Protein AF-0000000084757765 (afdb_homodimer)

Nearest PDB structures (foldseek):
  4s12-assembly1_A  TM=9.598E-01  e=5.280E-23  Yersinia enterocolitica subsp. palearctica Y11
  4s12-assembly2_B  TM=9.228E-01  e=5.884E-22  Yersinia enterocolitica subsp. palearctica Y11
  4m0d-assembly1_A  TM=9.477E-01  e=8.861E-21  Haemophilus influenzae Rd KW20
  1nri-assembly1_A-2  TM=9.549E-01  e=2.257E-16  Haemophilus influenzae
  2i2w-assembly1_A  TM=7.858E-01  e=1.139E-07  Escherichia coli

Organism: Klebsiella aerogenes (strain ATCC 13048 / DSM 30053 / CCUG 1429 / JCM 1235 / KCTC 2190 / NBRC 13534 / NCIMB 10102 / NCTC 10006 / CDC 819-56) (NCBI:txid1028307)

Sequence (612 aa):
MSSKPTASMLERRHPQTRHIDTLATLDMLTLLQQDNKQIAVAIDACLPQITRLVDNAAATLSRGGRLVIVGAGASGQAALQTVNDYSPEANHSLVAMIAGGEGSALQAAERAANDYDAGLRDMQLLSLSANDMLLALTVSGKTPWVWGAMRHAWSLGTPIAILTQQPDSEAAQLADIMIAPQTGPEAVAGYGNPKAQLAQRQILTLLTTGLAVRSGKVFGNLRVDLQATSPRWEERQIAMVMAAAECTRAQAKAALASCNQHCRTAILMLMTGLDAWQARDLLSENNNHLRVALAEAQEKTLSNVNMSSKPTASMLERRHPQTRHIDTLATLDMLTLLQQDNKQIAVAIDACLPQITRLVDNAAATLSRGGRLVIVGAGASGQAALQTVNDYSPEANHSLVAMIAGGEGSALQAAERAANDYDAGLRDMQLLSLSANDMLLALTVSGKTPWVWGAMRHAWSLGTPIAILTQQPDSEAAQLADIMIAPQTGPEAVAGYGNPKAQLAQRQILTLLTTGLAVRSGKVFGNLRVDLQATSPRWEERQIAMVMAAAECTRAQAKAALASCNQHCRTAILMLMTGLDAWQARDLLSENNNHLRVALAEAQEKTLSNVN

Radius of gyration: 26.0 Å; Cα contacts (8 Å, |Δi|>4): 1142; chains: 2; bounding box: 71×96×61 Å

Foldseek 3Di:
DPPPPPQPLQRDADPVQPCLVVDDPVVSVVVQVVLLVLLVVLVVVQVVLLVVVLVVQLVLQVVVAAEEEEEFDLSLLLLVVLVCVLPVVPPGRYHGAYQPGPVCNVPTDLVSQQDLVQLQVVCVVVVDAQSYAYEYEDAALDRNSSVSVLVNCLVRNHAYEYEYCCCPHPNNVSHPGYGHRPSGYRSDHDDPRVSSSVSVSVSSVVSSLSNCVSQQQADPNARQAQDPPDPVSLVSLLVRLCVLLVDDSVLSVVLCVQQVNRRLLSNLCSNQVDGNVVSVVLCVVVSNNSVVSNVVSVVVVVVVVD/DPPPPPQPLQRDADPVQPCLVVDDPVVSVVVQVVLLVLLVVLVVVQVVLLVVVLVVQLVLVVVVAAEEEEEFDLSLLLLVVLVCVLPVVPPGRYHGAYQPGPVCNVPTDLVSQQDLVVLQVVCVVVVDAQSYAYEYEDAALDRNSSVSVLVNCLVRNHAYEYEYCCCPHPNNVSHPGYGHRPSGYRSDHDDPRVSSSVSVSVSSVVSSLSNCVSQQQADPNARQAQDPPDPVSLVSLLVRLCVLLVDDSVLSVVLCVQQVNRRLLSNLCSNQVDGNVVSVVLCVVVSNRSVVSNVVSVVVVVVVVD

pLDDT: mean 90.9, std 13.03, range [21.39, 98.88]

Structure (mmCIF, N/CA/C/O backbone):
data_AF-0000000084757765-model_v1
#
loop_
_entity.id
_entity.type
_entity.pdbx_description
1 polymer 'SIS domain-containing protein'
#
loop_
_atom_site.group_PDB
_atom_site.id
_atom_site.type_symbol
_atom_site.label_atom_id
_atom_site.label_alt_id
_atom_site.label_comp_id
_atom_site.label_asym_id
_atom_site.label_entity_id
_atom_site.label_seq_id
_atom_site.pdbx_PDB_ins_code
_atom_site.Cartn_x
_atom_site.Cartn_y
_atom_site.Cartn_z
_atom_site.occupancy
_atom_site.B_iso_or_equiv
_atom_site.auth_seq_id
_atom_site.auth_comp_id
_atom_site.auth_asym_id
_atom_site.auth_atom_id
_atom_site.pdbx_PDB_model_num
ATOM 1 N N . MET A 1 1 ? -34.531 9.836 22.625 1 21.58 1 MET A N 1
ATOM 2 C CA . MET A 1 1 ? -33.375 8.953 22.734 1 21.58 1 MET A CA 1
ATOM 3 C C . MET A 1 1 ? -32.25 9.43 21.844 1 21.58 1 MET A C 1
ATOM 5 O O . MET A 1 1 ? -32.344 9.375 20.609 1 21.58 1 MET A O 1
ATOM 9 N N . SER A 1 2 ? -31.625 10.57 22.156 1 25.16 2 SER A N 1
ATOM 10 C CA . SER A 1 2 ? -30.625 11.43 21.516 1 25.16 2 SER A CA 1
ATOM 11 C C . SER A 1 2 ? -29.391 10.641 21.125 1 25.16 2 SER A C 1
ATOM 13 O O . SER A 1 2 ? -28.703 10.086 21.984 1 25.16 2 SER A O 1
ATOM 15 N N . SER A 1 3 ? -29.516 9.82 20.062 1 28.48 3 SER A N 1
ATOM 16 C CA . SER A 1 3 ? -28.453 8.945 19.562 1 28.48 3 SER A CA 1
ATOM 17 C C . SER A 1 3 ? -27.125 9.68 19.469 1 28.48 3 SER A C 1
ATOM 19 O O . SER A 1 3 ? -27 10.672 18.75 1 28.48 3 SER A O 1
ATOM 21 N N . LYS A 1 4 ? -26.578 9.805 20.484 1 33 4 LYS A N 1
ATOM 22 C CA . LYS A 1 4 ? -25.234 10.398 20.531 1 33 4 LYS A CA 1
ATOM 23 C C . LYS A 1 4 ? -24.391 9.953 19.344 1 33 4 LYS A C 1
ATOM 25 O O . LYS A 1 4 ? -24.188 8.75 19.141 1 33 4 LYS A O 1
ATOM 30 N N . PRO A 1 5 ? -24.234 10.625 18.234 1 36.28 5 PRO A N 1
ATOM 31 C CA . PRO A 1 5 ? -23.328 10.141 17.203 1 36.28 5 PRO A CA 1
ATOM 32 C C . PRO A 1 5 ? -22.062 9.508 17.766 1 36.28 5 PRO A C 1
ATOM 34 O O . PRO A 1 5 ? -21.312 10.164 18.5 1 36.28 5 PRO A O 1
ATOM 37 N N . THR A 1 6 ? -22.016 8.383 18.297 1 37.59 6 THR A N 1
ATOM 38 C CA . THR A 1 6 ? -20.828 7.652 18.719 1 37.59 6 THR A CA 1
ATOM 39 C C . THR A 1 6 ? -19.719 7.777 17.688 1 37.59 6 THR A C 1
ATOM 41 O O . THR A 1 6 ? -19.906 7.457 16.516 1 37.59 6 THR A O 1
ATOM 44 N N . ALA A 1 7 ? -18.875 8.742 17.859 1 44.06 7 ALA A N 1
ATOM 45 C CA . ALA A 1 7 ? -17.703 8.953 17.016 1 44.06 7 ALA A CA 1
ATOM 46 C C . ALA A 1 7 ? -17.062 7.629 16.609 1 44.06 7 ALA A C 1
ATOM 48 O O . ALA A 1 7 ? -16.906 6.727 17.438 1 44.06 7 ALA A O 1
ATOM 49 N N . SER A 1 8 ? -17.156 7.207 15.406 1 53.03 8 SER A N 1
ATOM 50 C CA . SER A 1 8 ? -16.453 6.023 14.906 1 53.03 8 SER A CA 1
ATOM 51 C C . SER A 1 8 ? -15.078 5.883 15.531 1 53.03 8 SER A C 1
ATOM 53 O O . SER A 1 8 ? -14.5 6.867 16 1 53.03 8 SER A O 1
ATOM 55 N N . MET A 1 9 ? -14.773 4.641 16.219 1 46.19 9 MET A N 1
ATOM 56 C CA . MET A 1 9 ? -13.469 4.301 16.781 1 46.19 9 MET A CA 1
ATOM 57 C C . MET A 1 9 ? -12.359 5.086 16.094 1 46.19 9 MET A C 1
ATOM 59 O O . MET A 1 9 ? -11.406 5.535 16.734 1 46.19 9 MET A O 1
ATOM 63 N N . LEU A 1 10 ? -12.57 5.281 14.758 1 49.94 10 LEU A N 1
ATOM 64 C CA . LEU A 1 10 ? -11.555 5.996 13.984 1 49.94 10 LEU A CA 1
ATOM 65 C C . LEU A 1 10 ? -11.555 7.48 14.336 1 49.94 10 LEU A C 1
ATOM 67 O O . LEU A 1 10 ? -10.57 8.18 14.094 1 49.94 10 LEU A O 1
ATOM 71 N N . GLU A 1 11 ? -12.602 7.789 15.062 1 60.03 11 GLU A N 1
ATOM 72 C CA . GLU A 1 11 ? -12.703 9.219 15.359 1 60.03 11 GLU A CA 1
ATOM 73 C C . GLU A 1 11 ? -12.227 9.516 16.781 1 60.03 11 GLU A C 1
ATOM 75 O O . GLU A 1 11 ? -12.07 10.688 17.156 1 60.03 11 GLU A O 1
ATOM 80 N N . ARG A 1 12 ? -11.781 8.359 17.359 1 72.69 12 ARG A N 1
ATOM 81 C CA . ARG A 1 12 ? -11.25 8.602 18.703 1 72.69 12 ARG A CA 1
ATOM 82 C C . ARG A 1 12 ? -9.773 9 18.641 1 72.69 12 ARG A C 1
ATOM 84 O O . ARG A 1 12 ? -9.023 8.492 17.812 1 72.69 12 ARG A O 1
ATOM 91 N N . ARG A 1 13 ? -9.5 9.891 19.516 1 87.38 13 ARG A N 1
ATOM 92 C CA . ARG A 1 13 ? -8.125 10.352 19.625 1 87.38 13 ARG A CA 1
ATOM 93 C C . ARG A 1 13 ? -7.23 9.273 20.234 1 87.38 13 ARG A C 1
ATOM 95 O O . ARG A 1 13 ? -7.598 8.656 21.234 1 87.38 13 ARG A O 1
ATOM 102 N N . HIS A 1 14 ? -6.109 9.008 19.609 1 93.75 14 HIS A N 1
ATOM 103 C CA . HIS A 1 14 ? -5.164 8.016 20.109 1 93.75 14 HIS A CA 1
ATOM 104 C C . HIS A 1 14 ? -4.547 8.469 21.438 1 93.75 14 HIS A C 1
ATOM 106 O O . HIS A 1 14 ? -3.846 9.484 21.484 1 93.75 14 HIS A O 1
ATOM 112 N N . PRO A 1 15 ? -4.758 7.723 22.5 1 93.5 15 PRO A N 1
ATOM 113 C CA . PRO A 1 15 ? -4.34 8.211 23.828 1 93.5 15 PRO A CA 1
ATOM 114 C C . PRO A 1 15 ? -2.822 8.266 23.969 1 93.5 15 PRO A C 1
ATOM 116 O O . PRO A 1 15 ? -2.303 9.109 24.719 1 93.5 15 PRO A O 1
ATOM 119 N N . GLN A 1 16 ? -2.098 7.457 23.297 1 94.69 16 GLN A N 1
ATOM 120 C CA . GLN A 1 16 ? -0.661 7.336 23.516 1 94.69 16 GLN A CA 1
ATOM 121 C C . GLN A 1 16 ? 0.114 8.328 22.656 1 94.69 16 GLN A C 1
ATOM 123 O O . GLN A 1 16 ? 1.312 8.531 22.875 1 94.69 16 GLN A O 1
ATOM 128 N N . THR A 1 17 ? -0.576 9.016 21.703 1 96.62 17 THR A N 1
ATOM 129 C CA . THR A 1 17 ? 0.17 9.859 20.781 1 96.62 17 THR A CA 1
ATOM 130 C C . THR A 1 17 ? -0.296 11.312 20.891 1 96.62 17 THR A C 1
ATOM 132 O O . THR A 1 17 ? -0.023 12.125 20 1 96.62 17 THR A O 1
ATOM 135 N N . ARG A 1 18 ? -0.939 11.711 21.938 1 95.56 18 ARG A N 1
ATOM 136 C CA . ARG A 1 18 ? -1.542 13.031 22.094 1 95.56 18 ARG A CA 1
ATOM 137 C C . ARG A 1 18 ? -0.478 14.125 22.078 1 95.56 18 ARG A C 1
ATOM 139 O O . ARG A 1 18 ? -0.788 15.297 21.859 1 95.56 18 ARG A O 1
ATOM 146 N N . HIS A 1 19 ? 0.784 13.742 22.344 1 96.5 19 HIS A N 1
ATOM 147 C CA . HIS A 1 19 ? 1.854 14.727 22.438 1 96.5 19 HIS A CA 1
ATOM 148 C C . HIS A 1 19 ? 2.844 14.57 21.281 1 96.5 19 HIS A C 1
ATOM 150 O O . HIS A 1 19 ? 3.984 15.031 21.375 1 96.5 19 HIS A O 1
ATOM 156 N N . ILE A 1 20 ? 2.424 13.945 20.234 1 97.31 20 ILE A N 1
ATOM 157 C CA . ILE A 1 20 ? 3.336 13.516 19.188 1 97.31 20 ILE A CA 1
ATOM 158 C C . ILE A 1 20 ? 3.947 14.734 18.5 1 97.31 20 ILE A C 1
ATOM 160 O O . ILE A 1 20 ? 5.09 14.688 18.031 1 97.31 20 ILE A O 1
ATOM 164 N N . ASP A 1 21 ? 3.271 15.875 18.422 1 97 21 ASP A N 1
ATOM 165 C CA . ASP A 1 21 ? 3.746 17.062 17.734 1 97 21 ASP A CA 1
ATOM 166 C C . ASP A 1 21 ? 4.852 17.75 18.531 1 97 21 ASP A C 1
ATOM 168 O O . ASP A 1 21 ? 5.535 18.641 18 1 97 21 ASP A O 1
ATOM 172 N N . THR A 1 22 ? 5.109 17.328 19.781 1 97.25 22 THR A N 1
ATOM 173 C CA . THR A 1 22 ? 6.121 17.953 20.609 1 97.25 22 THR A CA 1
ATOM 174 C C . THR A 1 22 ? 7.41 17.141 20.609 1 97.25 22 THR A C 1
ATOM 176 O O . THR A 1 22 ? 8.43 17.594 21.141 1 97.25 22 THR A O 1
ATOM 179 N N . LEU A 1 23 ? 7.402 16.016 20.062 1 98 23 LEU A N 1
ATOM 180 C CA . LEU A 1 23 ? 8.523 15.086 20.125 1 98 23 LEU A CA 1
ATOM 181 C C . LEU A 1 23 ? 9.57 15.414 19.062 1 98 23 LEU A C 1
ATOM 183 O O . LEU A 1 23 ? 9.234 15.945 18 1 98 23 LEU A O 1
ATOM 187 N N . ALA A 1 24 ? 10.805 15.023 19.422 1 98.25 24 ALA A N 1
ATOM 188 C CA . ALA A 1 24 ? 11.828 15.016 18.375 1 98.25 24 ALA A CA 1
ATOM 189 C C . ALA A 1 24 ? 11.477 14.031 17.266 1 98.25 24 ALA A C 1
ATOM 191 O O . ALA A 1 24 ? 10.727 13.078 17.484 1 98.25 24 ALA A O 1
ATOM 192 N N . THR A 1 25 ? 12.031 14.258 16.109 1 98.56 25 THR A N 1
ATOM 193 C CA . THR A 1 25 ? 11.641 13.484 14.938 1 98.56 25 THR A CA 1
ATOM 194 C C . THR A 1 25 ? 11.836 11.992 15.18 1 98.56 25 THR A C 1
ATOM 196 O O . THR A 1 25 ? 10.938 11.188 14.898 1 98.56 25 THR A O 1
ATOM 199 N N . LEU A 1 26 ? 12.961 11.602 15.703 1 98.75 26 LEU A N 1
ATOM 200 C CA . LEU A 1 26 ? 13.234 10.195 15.93 1 98.75 26 LEU A CA 1
ATOM 201 C C . LEU A 1 26 ? 12.234 9.594 16.906 1 98.75 26 LEU A C 1
ATOM 203 O O . LEU A 1 26 ? 11.719 8.492 16.688 1 98.75 26 LEU A O 1
ATOM 207 N N . ASP A 1 27 ? 11.938 10.305 18 1 98.69 27 ASP A N 1
ATOM 208 C CA . ASP A 1 27 ? 10.984 9.82 18.984 1 98.69 27 ASP A CA 1
ATOM 209 C C . ASP A 1 27 ? 9.578 9.719 18.391 1 98.69 27 ASP A C 1
ATOM 211 O O . ASP A 1 27 ? 8.844 8.773 18.672 1 98.69 27 ASP A O 1
ATOM 215 N N . MET A 1 28 ? 9.227 10.727 17.641 1 98.5 28 MET A N 1
ATOM 216 C CA . MET A 1 28 ? 7.938 10.734 16.953 1 98.5 28 MET A CA 1
ATOM 217 C C . MET A 1 28 ? 7.801 9.523 16.047 1 98.5 28 MET A C 1
ATOM 219 O O . MET A 1 28 ? 6.797 8.805 16.109 1 98.5 28 MET A O 1
ATOM 223 N N . LEU A 1 29 ? 8.812 9.25 15.242 1 98.75 29 LEU A N 1
ATOM 224 C CA . LEU A 1 29 ? 8.781 8.133 14.305 1 98.75 29 LEU A CA 1
ATOM 225 C C . LEU A 1 29 ? 8.789 6.801 15.047 1 98.75 29 LEU A C 1
ATOM 227 O O . LEU A 1 29 ? 8.156 5.84 14.609 1 98.75 29 LEU A O 1
ATOM 231 N N . THR A 1 30 ? 9.516 6.766 16.125 1 98.62 30 THR A N 1
ATOM 232 C CA . THR A 1 30 ? 9.523 5.562 16.953 1 98.62 30 THR A CA 1
ATOM 233 C C . THR A 1 30 ? 8.125 5.262 17.484 1 98.62 30 THR A C 1
ATOM 235 O O . THR A 1 30 ? 7.684 4.113 17.469 1 98.62 30 THR A O 1
ATOM 238 N N . LEU A 1 31 ? 7.449 6.301 17.922 1 98.12 31 LEU A N 1
ATOM 239 C CA . LEU A 1 31 ? 6.094 6.148 18.438 1 98.12 31 LEU A CA 1
ATOM 240 C C . LEU A 1 31 ? 5.141 5.703 17.328 1 98.12 31 LEU A C 1
ATOM 242 O O . LEU A 1 31 ? 4.293 4.832 17.547 1 98.12 31 LEU A O 1
ATOM 246 N N . LEU A 1 32 ? 5.23 6.312 16.188 1 98.12 32 LEU A N 1
ATOM 247 C CA . LEU A 1 32 ? 4.41 5.93 15.039 1 98.12 32 LEU A CA 1
ATOM 248 C C . LEU A 1 32 ? 4.652 4.473 14.656 1 98.12 32 LEU A C 1
ATOM 250 O O . LEU A 1 32 ? 3.703 3.727 14.406 1 98.12 32 LEU A O 1
ATOM 254 N N . GLN A 1 33 ? 5.945 4.105 14.594 1 98.38 33 GLN A N 1
ATOM 255 C CA . GLN A 1 33 ? 6.316 2.744 14.219 1 98.38 33 GLN A CA 1
ATOM 256 C C . GLN A 1 33 ? 5.82 1.736 15.25 1 98.38 33 GLN A C 1
ATOM 258 O O . GLN A 1 33 ? 5.398 0.633 14.898 1 98.38 33 GLN A O 1
ATOM 263 N N . GLN A 1 34 ? 5.875 2.092 16.516 1 97.31 34 GLN A N 1
ATOM 264 C CA . GLN A 1 34 ? 5.336 1.237 17.562 1 97.31 34 GLN A CA 1
ATOM 265 C C . GLN A 1 34 ? 3.836 1.026 17.391 1 97.31 34 GLN A C 1
ATOM 267 O O . GLN A 1 34 ? 3.336 -0.087 17.562 1 97.31 34 GLN A O 1
ATOM 272 N N . ASP A 1 35 ? 3.176 2.078 17.078 1 97 35 ASP A N 1
ATOM 273 C CA . ASP A 1 35 ? 1.742 1.98 16.828 1 97 35 ASP A CA 1
ATOM 274 C C . ASP A 1 35 ? 1.457 1.093 15.625 1 97 35 ASP A C 1
ATOM 276 O O . ASP A 1 35 ? 0.496 0.321 15.625 1 97 35 ASP A O 1
ATOM 280 N N . ASN A 1 36 ? 2.258 1.162 14.555 1 97.06 36 ASN A N 1
ATOM 281 C CA . ASN A 1 36 ? 2.084 0.375 13.344 1 97.06 36 ASN A CA 1
ATOM 282 C C . ASN A 1 36 ? 2.236 -1.119 13.617 1 97.06 36 ASN A C 1
ATOM 284 O O . ASN A 1 36 ? 1.688 -1.946 12.883 1 97.06 36 ASN A O 1
ATOM 288 N N . LYS A 1 37 ? 2.98 -1.466 14.609 1 96.19 37 LYS A N 1
ATOM 289 C CA . LYS A 1 37 ? 3.189 -2.875 14.93 1 96.19 37 LYS A CA 1
ATOM 290 C C . LYS A 1 37 ? 1.884 -3.541 15.359 1 96.19 37 LYS A C 1
ATOM 292 O O . LYS A 1 37 ? 1.766 -4.766 15.32 1 96.19 37 LYS A O 1
ATOM 297 N N . GLN A 1 38 ? 0.861 -2.75 15.695 1 96 38 GLN A N 1
ATOM 298 C CA . GLN A 1 38 ? -0.445 -3.289 16.062 1 96 38 GLN A CA 1
ATOM 299 C C . GLN A 1 38 ? -1.15 -3.889 14.852 1 96 38 GLN A C 1
ATOM 301 O O . GLN A 1 38 ? -2.066 -4.703 14.992 1 96 38 GLN A O 1
ATOM 306 N N . ILE A 1 39 ? -0.725 -3.51 13.688 1 97.75 39 ILE A N 1
ATOM 307 C CA . ILE A 1 39 ? -1.312 -4.016 12.445 1 97.75 39 ILE A CA 1
ATOM 308 C C . ILE A 1 39 ? -1.164 -5.535 12.391 1 97.75 39 ILE A C 1
ATOM 310 O O . ILE A 1 39 ? -2.123 -6.246 12.078 1 97.75 39 ILE A O 1
ATOM 314 N N . ALA A 1 40 ? 0.055 -6.012 12.734 1 97.56 40 ALA A N 1
ATOM 315 C CA . ALA A 1 40 ? 0.306 -7.449 12.68 1 97.56 40 ALA A CA 1
ATOM 316 C C . ALA A 1 40 ? -0.606 -8.203 13.648 1 97.56 40 ALA A C 1
ATOM 318 O O . ALA A 1 40 ? -1.122 -9.273 13.32 1 97.56 40 ALA A O 1
ATOM 319 N N . VAL A 1 41 ? -0.822 -7.641 14.805 1 97.5 41 VAL A N 1
ATOM 320 C CA . VAL A 1 41 ? -1.679 -8.25 15.82 1 97.5 41 VAL A CA 1
ATOM 321 C C . VAL A 1 41 ? -3.113 -8.328 15.305 1 97.5 41 VAL A C 1
ATOM 323 O O . VAL A 1 41 ? -3.773 -9.359 15.438 1 97.5 41 VAL A O 1
ATOM 326 N N . ALA A 1 42 ? -3.564 -7.27 14.727 1 98.19 42 ALA A N 1
ATOM 327 C CA . ALA A 1 42 ? -4.922 -7.199 14.195 1 98.19 42 ALA A CA 1
ATOM 328 C C . ALA A 1 42 ? -5.125 -8.219 13.078 1 98.19 42 ALA A C 1
ATOM 330 O O . ALA A 1 42 ? -6.172 -8.867 13 1 98.19 42 ALA A O 1
ATOM 331 N N . ILE A 1 43 ? -4.137 -8.367 12.188 1 98.62 43 ILE A N 1
ATOM 332 C CA . ILE A 1 43 ? -4.242 -9.281 11.062 1 98.62 43 ILE A CA 1
ATOM 333 C C . ILE A 1 43 ? -4.223 -10.727 11.562 1 98.62 43 ILE A C 1
ATOM 335 O O . ILE A 1 43 ? -4.965 -11.57 11.07 1 98.62 43 ILE A O 1
ATOM 339 N N . ASP A 1 44 ? -3.369 -11 12.586 1 98.62 44 ASP A N 1
ATOM 340 C CA . ASP A 1 44 ? -3.324 -12.336 13.18 1 98.62 44 ASP A CA 1
ATOM 341 C C . ASP A 1 44 ? -4.715 -12.781 13.625 1 98.62 44 ASP A C 1
ATOM 343 O O . ASP A 1 44 ? -5.102 -13.93 13.398 1 98.62 44 ASP A O 1
ATOM 347 N N . ALA A 1 45 ? -5.445 -11.891 14.164 1 98.38 45 ALA A N 1
ATOM 348 C CA . ALA A 1 45 ? -6.77 -12.195 14.703 1 98.38 45 ALA A CA 1
ATOM 349 C C . ALA A 1 45 ? -7.77 -12.461 13.578 1 98.38 45 ALA A C 1
ATOM 351 O O . ALA A 1 45 ? -8.82 -13.062 13.797 1 98.38 45 ALA A O 1
ATOM 352 N N . CYS A 1 46 ? -7.441 -12.062 12.336 1 98.69 46 CYS A N 1
ATOM 353 C CA . CYS A 1 46 ? -8.367 -12.156 11.211 1 98.69 46 CYS A CA 1
ATOM 354 C C . CYS A 1 46 ? -8.023 -13.344 10.32 1 98.69 46 CYS A C 1
ATOM 356 O O . CYS A 1 46 ? -8.688 -13.586 9.312 1 98.69 46 CYS A O 1
ATOM 358 N N . LEU A 1 47 ? -6.977 -14.148 10.648 1 98.81 47 LEU A N 1
ATOM 359 C CA . LEU A 1 47 ? -6.461 -15.188 9.766 1 98.81 47 LEU A CA 1
ATOM 360 C C . LEU A 1 47 ? -7.555 -16.188 9.414 1 98.81 47 LEU A C 1
ATOM 362 O O . LEU A 1 47 ? -7.652 -16.625 8.266 1 98.81 47 LEU A O 1
ATOM 366 N N . PRO A 1 48 ? -8.461 -16.578 10.352 1 98.81 48 PRO A N 1
ATOM 367 C CA . PRO A 1 48 ? -9.516 -17.516 9.969 1 98.81 48 PRO A CA 1
ATOM 368 C C . PRO A 1 48 ? -10.438 -16.953 8.891 1 98.81 48 PRO A C 1
ATOM 370 O O . PRO A 1 48 ? -10.797 -17.672 7.949 1 98.81 48 PRO A O 1
ATOM 373 N N . GLN A 1 49 ? -10.805 -15.664 9.008 1 98.81 49 GLN A N 1
ATOM 374 C CA . GLN A 1 49 ? -11.664 -15.039 8.008 1 98.81 49 GLN A CA 1
ATOM 375 C C . GLN A 1 49 ? -10.93 -14.883 6.68 1 98.81 49 GLN A C 1
ATOM 377 O O . GLN A 1 49 ? -11.531 -15.039 5.613 1 98.81 49 GLN A O 1
ATOM 382 N N . ILE A 1 50 ? -9.656 -14.57 6.758 1 98.88 50 ILE A N 1
ATOM 383 C CA . ILE A 1 50 ? -8.859 -14.469 5.543 1 98.88 50 ILE A CA 1
ATOM 384 C C . ILE A 1 50 ? -8.758 -15.836 4.871 1 98.88 50 ILE A C 1
ATOM 386 O O . ILE A 1 50 ? -8.797 -15.938 3.643 1 98.88 50 ILE A O 1
ATOM 390 N N . THR A 1 51 ? -8.609 -16.859 5.684 1 98.88 51 THR A N 1
ATOM 391 C CA . THR A 1 51 ? -8.594 -18.234 5.172 1 98.88 51 THR A CA 1
ATOM 392 C C . THR A 1 51 ? -9.859 -18.531 4.379 1 98.88 51 THR A C 1
ATOM 394 O O . THR A 1 51 ? -9.789 -19.047 3.258 1 98.88 51 THR A O 1
ATOM 397 N N . ARG A 1 52 ? -10.961 -18.188 4.902 1 98.88 52 ARG A N 1
ATOM 398 C CA . ARG A 1 52 ? -12.234 -18.391 4.223 1 98.88 52 ARG A CA 1
ATOM 399 C C . ARG A 1 52 ? -12.297 -17.594 2.918 1 98.88 52 ARG A C 1
ATOM 401 O O . ARG A 1 52 ? -12.805 -18.078 1.909 1 98.88 52 ARG A O 1
ATOM 408 N N . LEU A 1 53 ? -11.828 -16.391 2.973 1 98.88 53 LEU A N 1
ATOM 409 C CA . LEU A 1 53 ? -11.797 -15.562 1.775 1 98.88 53 LEU A CA 1
ATOM 410 C C . LEU A 1 53 ? -10.984 -16.234 0.67 1 98.88 53 LEU A C 1
ATOM 412 O O . LEU A 1 53 ? -11.453 -16.344 -0.466 1 98.88 53 LEU A O 1
ATOM 416 N N . VAL A 1 54 ? -9.773 -16.672 0.991 1 98.75 54 VAL A N 1
ATOM 417 C CA . VAL A 1 54 ? -8.875 -17.281 0.014 1 98.75 54 VAL A CA 1
ATOM 418 C C . VAL A 1 54 ? -9.516 -18.562 -0.547 1 98.75 54 VAL A C 1
ATOM 420 O O . VAL A 1 54 ? -9.539 -18.766 -1.764 1 98.75 54 VAL A O 1
ATOM 423 N N . ASP A 1 55 ? -10.039 -19.375 0.334 1 98.69 55 ASP A N 1
ATOM 424 C CA . ASP A 1 55 ? -10.641 -20.625 -0.097 1 98.69 55 ASP A CA 1
ATOM 425 C C . ASP A 1 55 ? -11.836 -20.375 -1.016 1 98.69 55 ASP A C 1
ATOM 427 O O . ASP A 1 55 ? -11.977 -21.031 -2.055 1 98.69 55 ASP A O 1
ATOM 431 N N . ASN A 1 56 ? -12.695 -19.469 -0.65 1 98.56 56 ASN A N 1
ATOM 432 C CA . ASN A 1 56 ? -13.875 -19.172 -1.457 1 98.56 56 ASN A CA 1
ATOM 433 C C . ASN A 1 56 ? -13.492 -18.531 -2.787 1 98.56 56 ASN A C 1
ATOM 435 O O . ASN A 1 56 ? -14.094 -18.828 -3.822 1 98.56 56 ASN A O 1
ATOM 439 N N . ALA A 1 57 ? -12.578 -17.641 -2.734 1 98.25 57 ALA A N 1
ATOM 440 C CA . ALA A 1 57 ? -12.109 -17.016 -3.969 1 98.25 57 ALA A CA 1
ATOM 441 C C . ALA A 1 57 ? -11.5 -18.047 -4.906 1 98.25 57 ALA A C 1
ATOM 443 O O . ALA A 1 57 ? -11.766 -18.047 -6.109 1 98.25 57 ALA A O 1
ATOM 444 N N . ALA A 1 58 ? -10.648 -18.922 -4.34 1 96.88 58 ALA A N 1
ATOM 445 C CA . ALA A 1 58 ? -10.039 -19.969 -5.145 1 96.88 58 ALA A CA 1
ATOM 446 C C . ALA A 1 58 ? -11.109 -20.859 -5.777 1 96.88 58 ALA A C 1
ATOM 448 O O . ALA A 1 58 ? -11.016 -21.203 -6.957 1 96.88 58 ALA A O 1
ATOM 449 N N . ALA A 1 59 ? -12.078 -21.25 -5.02 1 97.12 59 ALA A N 1
ATOM 450 C CA . ALA A 1 59 ? -13.18 -22.062 -5.531 1 97.12 59 ALA A CA 1
ATOM 451 C C . ALA A 1 59 ? -13.93 -21.328 -6.641 1 97.12 59 ALA A C 1
ATOM 453 O O . ALA A 1 59 ? -14.281 -21.938 -7.656 1 97.12 59 ALA A O 1
ATOM 454 N N . THR A 1 60 ? -14.188 -20.078 -6.461 1 97.38 60 THR A N 1
ATOM 455 C CA . THR A 1 60 ? -14.875 -19.25 -7.449 1 97.38 60 THR A CA 1
ATOM 456 C C . THR A 1 60 ? -14.109 -19.25 -8.773 1 97.38 60 THR A C 1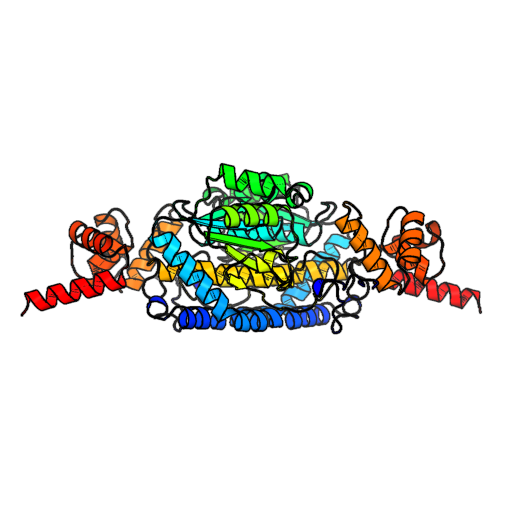
ATOM 458 O O . THR A 1 60 ? -14.695 -19.469 -9.828 1 97.38 60 THR A O 1
ATOM 461 N N . LEU A 1 61 ? -12.82 -19 -8.688 1 94.94 61 LEU A N 1
ATOM 462 C CA . LEU A 1 61 ? -11.984 -18.953 -9.875 1 94.94 61 LEU A CA 1
ATOM 463 C C . LEU A 1 61 ? -11.93 -20.312 -10.562 1 94.94 61 LEU A C 1
ATOM 465 O O . LEU A 1 61 ? -11.945 -20.391 -11.789 1 94.94 61 LEU A O 1
ATOM 469 N N . SER A 1 62 ? -11.883 -21.328 -9.805 1 92.38 62 SER A N 1
ATOM 470 C CA . SER A 1 62 ? -11.773 -22.688 -10.352 1 92.38 62 SER A CA 1
ATOM 471 C C . SER A 1 62 ? -13.023 -23.078 -11.133 1 92.38 62 SER A C 1
ATOM 473 O O . SER A 1 62 ? -12.969 -23.922 -12.031 1 92.38 62 SER A O 1
ATOM 475 N N . ARG A 1 63 ? -14.102 -22.453 -10.844 1 93.31 63 ARG A N 1
ATOM 476 C CA . ARG A 1 63 ? -15.352 -22.766 -11.523 1 93.31 63 ARG A CA 1
ATOM 477 C C . ARG A 1 63 ? -15.609 -21.797 -12.672 1 93.31 63 ARG A C 1
ATOM 479 O O . ARG A 1 63 ? -16.703 -21.781 -13.25 1 93.31 63 ARG A O 1
ATOM 486 N N . GLY A 1 64 ? -14.688 -20.969 -12.914 1 92.88 64 GLY A N 1
ATOM 487 C CA . GLY A 1 64 ? -14.781 -20.062 -14.055 1 92.88 64 GLY A CA 1
ATOM 488 C C . GLY A 1 64 ? -15.367 -18.719 -13.688 1 92.88 64 GLY A C 1
ATOM 489 O O . GLY A 1 64 ? -15.609 -17.891 -14.57 1 92.88 64 GLY A O 1
ATOM 490 N N . GLY A 1 65 ? -15.609 -18.469 -12.375 1 96 65 GLY A N 1
ATOM 491 C CA . GLY A 1 65 ? -16.078 -17.172 -11.914 1 96 65 GLY A CA 1
ATOM 492 C C . GLY A 1 65 ? -14.969 -16.156 -11.727 1 96 65 GLY A C 1
ATOM 493 O O . GLY A 1 65 ? -13.789 -16.484 -11.914 1 96 65 GLY A O 1
ATOM 494 N N . ARG A 1 66 ? -15.422 -14.945 -11.367 1 96.88 66 ARG A N 1
ATOM 495 C CA . ARG A 1 66 ? -14.469 -13.867 -11.148 1 96.88 66 ARG A CA 1
ATOM 496 C C . ARG A 1 66 ? -14.477 -13.422 -9.688 1 96.88 66 ARG A C 1
ATOM 498 O O . ARG A 1 66 ? -15.5 -13.516 -9.016 1 96.88 66 ARG A O 1
ATOM 505 N N . LEU A 1 67 ? -13.328 -13.047 -9.211 1 97.94 67 LEU A N 1
ATOM 506 C CA . LEU A 1 67 ? -13.258 -12.25 -7.984 1 97.94 67 LEU A CA 1
ATOM 507 C C . LEU A 1 67 ? -13.25 -10.766 -8.305 1 97.94 67 LEU A C 1
ATOM 509 O O . LEU A 1 67 ? -12.289 -10.258 -8.891 1 97.94 67 LEU A O 1
ATOM 513 N N . VAL A 1 68 ? -14.312 -10.07 -7.961 1 98.12 68 VAL A N 1
ATOM 514 C CA . VAL A 1 68 ? -14.453 -8.641 -8.211 1 98.12 68 VAL A CA 1
ATOM 515 C C . VAL A 1 68 ? -14.148 -7.855 -6.938 1 98.12 68 VAL A C 1
ATOM 517 O O . VAL A 1 68 ? -14.828 -8.016 -5.926 1 98.12 68 VAL A O 1
ATOM 520 N N . ILE A 1 69 ? -13.133 -7.031 -6.988 1 98.19 69 ILE A N 1
ATOM 521 C CA . ILE A 1 69 ? -12.711 -6.246 -5.836 1 98.19 69 ILE A CA 1
ATOM 522 C C . ILE A 1 69 ? -13.086 -4.781 -6.043 1 98.19 69 ILE A C 1
ATOM 524 O O . ILE A 1 69 ? -12.688 -4.164 -7.035 1 98.19 69 ILE A O 1
ATOM 528 N N . VAL A 1 70 ? -13.852 -4.195 -5.109 1 97.88 70 VAL A N 1
ATOM 529 C CA . VAL A 1 70 ? -14.367 -2.848 -5.316 1 97.88 70 VAL A CA 1
ATOM 530 C C . VAL A 1 70 ? -13.969 -1.95 -4.148 1 97.88 70 VAL A C 1
ATOM 532 O O . VAL A 1 70 ? -13.906 -2.4 -3.004 1 97.88 70 VAL A O 1
ATOM 535 N N . GLY A 1 71 ? -13.695 -0.743 -4.402 1 96.25 71 GLY A N 1
ATOM 536 C CA . GLY A 1 71 ? -13.375 0.277 -3.414 1 96.25 71 GLY A CA 1
ATOM 537 C C . GLY A 1 71 ? -13.367 1.681 -3.99 1 96.25 71 GLY A C 1
ATOM 538 O O . GLY A 1 71 ? -13.523 1.863 -5.199 1 96.25 71 GLY A O 1
ATOM 539 N N . ALA A 1 72 ? -13.25 2.658 -3.148 1 93.12 72 ALA A N 1
ATOM 540 C CA . ALA A 1 72 ? -13.117 4.062 -3.533 1 93.12 72 ALA A CA 1
ATOM 541 C C . ALA A 1 72 ? -11.844 4.672 -2.951 1 93.12 72 ALA A C 1
ATOM 543 O O . ALA A 1 72 ? -11.312 4.176 -1.957 1 93.12 72 ALA A O 1
ATOM 544 N N . GLY A 1 73 ? -11.344 5.734 -3.65 1 88.19 73 GLY A N 1
ATOM 545 C CA . GLY A 1 73 ? -10.141 6.395 -3.154 1 88.19 73 GLY A CA 1
ATOM 546 C C . GLY A 1 73 ? -8.984 5.445 -2.938 1 88.19 73 GLY A C 1
ATOM 547 O O . GLY A 1 73 ? -8.633 4.664 -3.826 1 88.19 73 GLY A O 1
ATOM 548 N N . ALA A 1 74 ? -8.398 5.465 -1.735 1 88.06 74 ALA A N 1
ATOM 549 C CA . ALA A 1 74 ? -7.246 4.629 -1.412 1 88.06 74 ALA A CA 1
ATOM 550 C C . ALA A 1 74 ? -7.609 3.15 -1.465 1 88.06 74 ALA A C 1
ATOM 552 O O . ALA A 1 74 ? -6.805 2.322 -1.896 1 88.06 74 ALA A O 1
ATOM 553 N N . SER A 1 75 ? -8.781 2.822 -1.012 1 94.19 75 SER A N 1
ATOM 554 C CA . SER A 1 75 ? -9.227 1.433 -1.066 1 94.19 75 SER A CA 1
ATOM 555 C C . SER A 1 75 ? -9.391 0.963 -2.508 1 94.19 75 SER A C 1
ATOM 557 O O . SER A 1 75 ? -9.102 -0.19 -2.828 1 94.19 75 SER A O 1
ATOM 559 N N . GLY A 1 76 ? -9.922 1.867 -3.33 1 93.38 76 GLY A N 1
ATOM 560 C CA . GLY A 1 76 ? -10.016 1.544 -4.746 1 93.38 76 GLY A CA 1
ATOM 561 C C . GLY A 1 76 ? -8.656 1.333 -5.395 1 93.38 76 GLY A C 1
ATOM 562 O O . GLY A 1 76 ? -8.484 0.42 -6.203 1 93.38 76 GLY A O 1
ATOM 563 N N . GLN A 1 77 ? -7.734 2.156 -5.059 1 89.94 77 GLN A N 1
ATOM 564 C CA . GLN A 1 77 ? -6.367 1.996 -5.551 1 89.94 77 GLN A CA 1
ATOM 565 C C . GLN A 1 77 ? -5.77 0.67 -5.086 1 89.94 77 GLN A C 1
ATOM 567 O O . GLN A 1 77 ? -5.047 0.014 -5.84 1 89.94 77 GLN A O 1
ATOM 572 N N . ALA A 1 78 ? -6.055 0.325 -3.891 1 93.38 78 ALA A N 1
ATOM 573 C CA . ALA A 1 78 ? -5.598 -0.96 -3.371 1 93.38 78 ALA A CA 1
ATOM 574 C C . ALA A 1 78 ? -6.18 -2.117 -4.176 1 93.38 78 ALA A C 1
ATOM 576 O O . ALA A 1 78 ? -5.496 -3.109 -4.438 1 93.38 78 ALA A O 1
ATOM 577 N N . ALA A 1 79 ? -7.434 -1.986 -4.574 1 94.88 79 ALA A N 1
ATOM 578 C CA . ALA A 1 79 ? -8.07 -3.004 -5.41 1 94.88 79 ALA A CA 1
ATOM 579 C C . ALA A 1 79 ? -7.328 -3.162 -6.734 1 94.88 79 ALA A C 1
ATOM 581 O O . ALA A 1 79 ? -7.02 -4.281 -7.148 1 94.88 79 ALA A O 1
ATOM 582 N N . LEU A 1 80 ? -7.039 -2.066 -7.328 1 90.31 80 LEU A N 1
ATOM 583 C CA . LEU A 1 80 ? -6.332 -2.082 -8.602 1 90.31 80 LEU A CA 1
ATOM 584 C C . LEU A 1 80 ? -4.949 -2.711 -8.453 1 90.31 80 LEU A C 1
ATOM 586 O O . LEU A 1 80 ? -4.543 -3.527 -9.281 1 90.31 80 LEU A O 1
ATOM 590 N N . GLN A 1 81 ? -4.277 -2.359 -7.422 1 89.25 81 GLN A N 1
ATOM 591 C CA . GLN A 1 81 ? -2.943 -2.9 -7.184 1 89.25 81 GLN A CA 1
ATOM 592 C C . GLN A 1 81 ? -2.996 -4.406 -6.938 1 89.25 81 GLN A C 1
ATOM 594 O O . GLN A 1 81 ? -2.09 -5.141 -7.34 1 89.25 81 GLN A O 1
ATOM 599 N N . THR A 1 82 ? -4 -4.812 -6.266 1 92.5 82 THR A N 1
ATOM 600 C CA . THR A 1 82 ? -4.172 -6.234 -5.973 1 92.5 82 THR A CA 1
ATOM 601 C C . THR A 1 82 ? -4.223 -7.047 -7.266 1 92.5 82 THR A C 1
ATOM 603 O O . THR A 1 82 ? -3.555 -8.078 -7.383 1 92.5 82 THR A O 1
ATOM 606 N N . VAL A 1 83 ? -4.957 -6.57 -8.203 1 90.44 83 VAL A N 1
ATOM 607 C CA . VAL A 1 83 ? -5.094 -7.262 -9.484 1 90.44 83 VAL A CA 1
ATOM 608 C C . VAL A 1 83 ? -3.754 -7.27 -10.211 1 90.44 83 VAL A C 1
ATOM 610 O O . VAL A 1 83 ? -3.359 -8.289 -10.781 1 90.44 83 VAL A O 1
ATOM 613 N N . ASN A 1 84 ? -3.031 -6.191 -10.078 1 84.06 84 ASN A N 1
ATOM 614 C CA . ASN A 1 84 ? -1.723 -6.098 -10.719 1 84.06 84 ASN A CA 1
ATOM 615 C C . ASN A 1 84 ? -0.709 -7.031 -10.062 1 84.06 84 ASN A C 1
ATOM 617 O O . ASN A 1 84 ? 0.166 -7.574 -10.734 1 84.06 84 ASN A O 1
ATOM 621 N N . ASP A 1 85 ? -0.803 -7.16 -8.789 1 85.19 85 ASP A N 1
ATOM 622 C CA . ASP A 1 85 ? 0.098 -8.031 -8.039 1 85.19 85 ASP A CA 1
ATOM 623 C C . ASP A 1 85 ? -0.141 -9.5 -8.398 1 85.19 85 ASP A C 1
ATOM 625 O O . ASP A 1 85 ? 0.8 -10.297 -8.438 1 85.19 85 ASP A O 1
ATOM 629 N N . TYR A 1 86 ? -1.337 -9.852 -8.562 1 86.69 86 TYR A N 1
ATOM 630 C CA . TYR A 1 86 ? -1.694 -11.234 -8.852 1 86.69 86 TYR A CA 1
ATOM 631 C C . TYR A 1 86 ? -1.302 -11.617 -10.273 1 86.69 86 TYR A C 1
ATOM 633 O O . TYR A 1 86 ? -0.771 -12.703 -10.516 1 86.69 86 TYR A O 1
ATOM 641 N N . SER A 1 87 ? -1.612 -10.727 -11.203 1 75.69 87 SER A N 1
ATOM 642 C CA . SER A 1 87 ? -1.282 -11.039 -12.586 1 75.69 87 SER A CA 1
ATOM 643 C C . SER A 1 87 ? -1.12 -9.766 -13.422 1 75.69 87 SER A C 1
ATOM 645 O O . SER A 1 87 ? -2.107 -9.203 -13.891 1 75.69 87 SER A O 1
ATOM 647 N N . PRO A 1 88 ? 0.033 -9.516 -13.641 1 63.25 88 PRO A N 1
ATOM 648 C CA . PRO A 1 88 ? 0.248 -8.312 -14.453 1 63.25 88 PRO A CA 1
ATOM 649 C C . PRO A 1 88 ? -0.211 -8.492 -15.898 1 63.25 88 PRO A C 1
ATOM 651 O O . PRO A 1 88 ? -0.489 -7.5 -16.578 1 63.25 88 PRO A O 1
ATOM 654 N N . GLU A 1 89 ? -0.385 -9.711 -16.406 1 61.88 89 GLU A N 1
ATOM 655 C CA . GLU A 1 89 ? -0.664 -9.961 -17.812 1 61.88 89 GLU A CA 1
ATOM 656 C C . GLU A 1 89 ? -2.166 -10.023 -18.078 1 61.88 89 GLU A C 1
ATOM 658 O O . GLU A 1 89 ? -2.594 -10.242 -19.219 1 61.88 89 GLU A O 1
ATOM 663 N N . ALA A 1 90 ? -3.053 -9.562 -17.406 1 58.53 90 ALA A N 1
ATOM 664 C CA . ALA A 1 90 ? -4.484 -9.32 -17.562 1 58.53 90 ALA A CA 1
ATOM 665 C C . ALA A 1 90 ? -5.238 -10.625 -17.828 1 58.53 90 ALA A C 1
ATOM 667 O O . ALA A 1 90 ? -6.465 -10.617 -17.969 1 58.53 90 ALA A O 1
ATOM 668 N N . ASN A 1 91 ? -4.703 -11.633 -17.953 1 59.28 91 ASN A N 1
ATOM 669 C CA . ASN A 1 91 ? -5.469 -12.844 -18.234 1 59.28 91 ASN A CA 1
ATOM 670 C C . ASN A 1 91 ? -5.969 -13.508 -16.953 1 59.28 91 ASN A C 1
ATOM 672 O O . ASN A 1 91 ? -5.602 -14.641 -16.656 1 59.28 91 ASN A O 1
ATOM 676 N N . HIS A 1 92 ? -6.695 -12.625 -16.172 1 65 92 HIS A N 1
ATOM 677 C CA . HIS A 1 92 ? -7.094 -13.312 -14.953 1 65 92 HIS A CA 1
ATOM 678 C C . HIS A 1 92 ? -8.523 -12.953 -14.555 1 65 92 HIS A C 1
ATOM 680 O O . HIS A 1 92 ? -9.109 -12.023 -15.109 1 65 92 HIS A O 1
ATOM 686 N N . SER A 1 93 ? -8.977 -13.789 -13.75 1 85.5 93 SER A N 1
ATOM 687 C CA . SER A 1 93 ? -10.359 -13.758 -13.281 1 85.5 93 SER A CA 1
ATOM 688 C C . SER A 1 93 ? -10.516 -12.805 -12.094 1 85.5 93 SER A C 1
ATOM 690 O O . SER A 1 93 ? -11.531 -12.844 -11.398 1 85.5 93 SER A O 1
ATOM 692 N N . LEU A 1 94 ? -9.445 -11.969 -11.859 1 93.44 94 LEU A N 1
ATOM 693 C CA . LEU A 1 94 ? -9.594 -10.898 -10.883 1 93.44 94 LEU A CA 1
ATOM 694 C C . LEU A 1 94 ? -9.938 -9.578 -11.57 1 93.44 94 LEU A C 1
ATOM 696 O O . LEU A 1 94 ? -9.32 -9.211 -12.57 1 93.44 94 LEU A O 1
ATOM 700 N N . VAL A 1 95 ? -10.922 -8.891 -11.078 1 94.31 95 VAL A N 1
ATOM 701 C CA . VAL A 1 95 ? -11.352 -7.605 -11.609 1 94.31 95 VAL A CA 1
ATOM 702 C C . VAL A 1 95 ? -11.391 -6.566 -10.492 1 94.31 95 VAL A C 1
ATOM 704 O O . VAL A 1 95 ? -11.93 -6.828 -9.414 1 94.31 95 VAL A O 1
ATOM 707 N N . ALA A 1 96 ? -10.742 -5.496 -10.734 1 94.25 96 ALA A N 1
ATOM 708 C CA . ALA A 1 96 ? -10.812 -4.391 -9.781 1 94.25 96 ALA A CA 1
ATOM 709 C C . ALA A 1 96 ? -11.672 -3.25 -10.32 1 94.25 96 ALA A C 1
ATOM 711 O O . ALA A 1 96 ? -11.625 -2.939 -11.516 1 94.25 96 ALA A O 1
ATOM 712 N N . MET A 1 97 ? -12.477 -2.678 -9.477 1 94.94 97 MET A N 1
ATOM 713 C CA . MET A 1 97 ? -13.266 -1.496 -9.82 1 94.94 97 MET A CA 1
ATOM 714 C C . MET A 1 97 ? -13.094 -0.405 -8.766 1 94.94 97 MET A C 1
ATOM 716 O O . MET A 1 97 ? -13.062 -0.689 -7.57 1 94.94 97 MET A O 1
ATOM 720 N N . ILE A 1 98 ? -12.914 0.77 -9.211 1 94.44 98 ILE A N 1
ATOM 721 C CA . ILE A 1 98 ? -12.758 1.922 -8.328 1 94.44 98 ILE A CA 1
ATOM 722 C C . ILE A 1 98 ? -13.852 2.949 -8.625 1 94.44 98 ILE A C 1
ATOM 724 O O . ILE A 1 98 ? -14.188 3.182 -9.789 1 94.44 98 ILE A O 1
ATOM 728 N N . ALA A 1 99 ? -14.367 3.543 -7.582 1 95.19 99 ALA A N 1
ATOM 729 C CA . ALA A 1 99 ? -15.375 4.586 -7.766 1 95.19 99 ALA A CA 1
ATOM 730 C C . ALA A 1 99 ? -14.859 5.68 -8.703 1 95.19 99 ALA A C 1
ATOM 732 O O . ALA A 1 99 ? -13.766 6.211 -8.5 1 95.19 99 ALA A O 1
ATOM 733 N N . GLY A 1 100 ? -15.617 5.969 -9.734 1 91.88 100 GLY A N 1
ATOM 734 C CA . GLY A 1 100 ? -15.242 7.004 -10.688 1 91.88 100 GLY A CA 1
ATOM 735 C C . GLY A 1 100 ? -14.469 6.473 -11.875 1 91.88 100 GLY A C 1
ATOM 736 O O . GLY A 1 100 ? -14.156 7.215 -12.805 1 91.88 100 GLY A O 1
ATOM 737 N N . GLY A 1 101 ? -14.117 5.23 -11.805 1 87.5 101 GLY A N 1
ATOM 738 C CA . GLY A 1 101 ? -13.422 4.605 -12.922 1 87.5 101 GLY A CA 1
ATOM 739 C C . GLY A 1 101 ? -11.93 4.914 -12.945 1 87.5 101 GLY A C 1
ATOM 740 O O . GLY A 1 101 ? -11.367 5.34 -11.93 1 87.5 101 GLY A O 1
ATOM 741 N N . GLU A 1 102 ? -11.266 4.672 -14.016 1 77.94 102 GLU A N 1
ATOM 742 C CA . GLU A 1 102 ? -9.82 4.73 -14.164 1 77.94 102 GLU A CA 1
ATOM 743 C C . GLU A 1 102 ? -9.289 6.137 -13.898 1 77.94 102 GLU A C 1
ATOM 745 O O . GLU A 1 102 ? -8.18 6.305 -13.398 1 77.94 102 GLU A O 1
ATOM 750 N N . GLY A 1 103 ? -10.07 7.066 -14.211 1 74.69 103 GLY A N 1
ATOM 751 C CA . GLY A 1 103 ? -9.656 8.445 -13.984 1 74.69 103 GLY A CA 1
ATOM 752 C C . GLY A 1 103 ? -9.453 8.773 -12.516 1 74.69 103 GLY A C 1
ATOM 753 O O . GLY A 1 103 ? -8.703 9.695 -12.18 1 74.69 103 GLY A O 1
ATOM 754 N N . SER A 1 104 ? -10.062 8.016 -11.711 1 72.38 104 SER A N 1
ATOM 755 C CA . SER A 1 104 ? -10 8.273 -10.273 1 72.38 104 SER A CA 1
ATOM 756 C C . SER A 1 104 ? -8.812 7.57 -9.633 1 72.38 104 SER A C 1
ATOM 758 O O . SER A 1 104 ? -8.562 7.73 -8.438 1 72.38 104 SER A O 1
ATOM 760 N N . ALA A 1 105 ? -8.055 6.887 -10.398 1 68.62 105 ALA A N 1
ATOM 761 C CA . ALA A 1 105 ? -6.91 6.152 -9.867 1 68.62 105 ALA A CA 1
ATOM 762 C C . ALA A 1 105 ? -5.781 7.105 -9.477 1 68.62 105 ALA A C 1
ATOM 764 O O . ALA A 1 105 ? -4.977 6.797 -8.594 1 68.62 105 ALA A O 1
ATOM 765 N N . LEU A 1 106 ? -5.82 8.242 -10.047 1 67.81 106 LEU A N 1
ATOM 766 C CA . LEU A 1 106 ? -4.742 9.195 -9.812 1 67.81 106 LEU A CA 1
ATOM 767 C C . LEU A 1 106 ? -5.117 10.172 -8.703 1 67.81 106 LEU A C 1
ATOM 769 O O . LEU A 1 106 ? -4.25 10.641 -7.961 1 67.81 106 LEU A O 1
ATOM 773 N N . GLN A 1 107 ? -6.414 10.445 -8.703 1 67.12 107 GLN A N 1
ATOM 774 C CA . GLN A 1 107 ? -6.922 11.391 -7.715 1 67.12 107 GLN A CA 1
ATOM 775 C C . GLN A 1 107 ? -8.312 10.984 -7.23 1 67.12 107 GLN A C 1
ATOM 777 O O . GLN A 1 107 ? -9.219 10.781 -8.039 1 67.12 107 GLN A O 1
ATOM 782 N N . ALA A 1 108 ? -8.258 10.906 -5.918 1 64.38 108 ALA A N 1
ATOM 783 C CA . ALA A 1 108 ? -9.523 10.477 -5.32 1 64.38 108 ALA A CA 1
ATOM 784 C C . ALA A 1 108 ? -10.68 11.359 -5.785 1 64.38 108 ALA A C 1
ATOM 786 O O . ALA A 1 108 ? -10.539 12.586 -5.871 1 64.38 108 ALA A O 1
ATOM 787 N N . ALA A 1 109 ? -11.68 10.664 -6.176 1 70.38 109 ALA A N 1
ATOM 788 C CA . ALA A 1 109 ? -12.898 11.336 -6.605 1 70.38 109 ALA A CA 1
ATOM 789 C C . ALA A 1 109 ? -13.977 11.25 -5.531 1 70.38 109 ALA A C 1
ATOM 791 O O . ALA A 1 109 ? -14.75 10.289 -5.492 1 70.38 109 ALA A O 1
ATOM 792 N N . GLU A 1 110 ? -14.023 12.188 -4.723 1 77.75 110 GLU A N 1
ATOM 793 C CA . GLU A 1 110 ? -14.945 12.18 -3.59 1 77.75 110 GLU A CA 1
ATOM 794 C C . GLU A 1 110 ? -16.391 12.07 -4.059 1 77.75 110 GLU A C 1
ATOM 796 O O . GLU A 1 110 ? -17.188 11.328 -3.469 1 77.75 110 GLU A O 1
ATOM 801 N N . ARG A 1 111 ? -16.672 12.766 -5.125 1 80.25 111 ARG A N 1
ATOM 802 C CA . ARG A 1 111 ? -18.031 12.719 -5.66 1 80.25 111 ARG A CA 1
ATOM 803 C C . ARG A 1 111 ? -18.391 11.305 -6.105 1 80.25 111 ARG A C 1
ATOM 805 O O . ARG A 1 111 ? -19.516 10.836 -5.848 1 80.25 111 ARG A O 1
ATOM 812 N N . ALA A 1 112 ? -17.5 10.672 -6.73 1 88.62 112 ALA A N 1
ATOM 813 C CA . ALA A 1 112 ? -17.734 9.312 -7.203 1 88.62 112 ALA A CA 1
ATOM 814 C C . ALA A 1 112 ? -17.906 8.344 -6.035 1 88.62 112 ALA A C 1
ATOM 816 O O . ALA A 1 112 ? -18.766 7.453 -6.082 1 88.62 112 ALA A O 1
ATOM 817 N N . ALA A 1 113 ? -17.172 8.523 -5.004 1 89.81 113 ALA A N 1
ATOM 818 C CA . ALA A 1 113 ? -17.25 7.676 -3.82 1 89.81 113 ALA A CA 1
ATOM 819 C C . ALA A 1 113 ? -18.609 7.793 -3.146 1 89.81 113 ALA A C 1
ATOM 821 O O . ALA A 1 113 ? -19.078 6.844 -2.51 1 89.81 113 ALA A O 1
ATOM 822 N N . ASN A 1 114 ? -19.234 8.891 -3.34 1 91.31 114 ASN A N 1
ATOM 823 C CA . ASN A 1 114 ? -20.5 9.172 -2.652 1 91.31 114 ASN A CA 1
ATOM 824 C C . ASN A 1 114 ? -21.703 8.891 -3.545 1 91.31 114 ASN A C 1
ATOM 826 O O . ASN A 1 114 ? -22.828 9.273 -3.219 1 91.31 114 ASN A O 1
ATOM 830 N N . ASP A 1 115 ? -21.531 8.211 -4.605 1 94.69 115 ASP A N 1
ATOM 831 C CA . ASP A 1 115 ? -22.609 7.914 -5.547 1 94.69 115 ASP A CA 1
ATOM 832 C C . ASP A 1 115 ? -23.062 6.461 -5.418 1 94.69 115 ASP A C 1
ATOM 834 O O . ASP A 1 115 ? -22.531 5.578 -6.094 1 94.69 115 ASP A O 1
ATOM 838 N N . TYR A 1 116 ? -24.062 6.277 -4.637 1 95.62 116 TYR A N 1
ATOM 839 C CA . TYR A 1 116 ? -24.625 4.957 -4.379 1 95.62 116 TYR A CA 1
ATOM 840 C C . TYR A 1 116 ? -25.109 4.309 -5.668 1 95.62 116 TYR A C 1
ATOM 842 O O . TYR A 1 116 ? -24.812 3.145 -5.938 1 95.62 116 TYR A O 1
ATOM 850 N N . ASP A 1 117 ? -25.828 5.051 -6.445 1 97.5 117 ASP A N 1
ATOM 851 C CA . ASP A 1 117 ? -26.438 4.527 -7.668 1 97.5 117 ASP A CA 1
ATOM 852 C C . ASP A 1 117 ? -25.359 4.137 -8.688 1 97.5 117 ASP A C 1
ATOM 854 O O . ASP A 1 117 ? -25.531 3.172 -9.43 1 97.5 117 ASP A O 1
ATOM 858 N N . ALA A 1 118 ? -24.344 4.848 -8.711 1 96.94 118 ALA A N 1
ATOM 859 C CA . ALA A 1 118 ? -23.25 4.508 -9.617 1 96.94 118 ALA A CA 1
ATOM 860 C C . ALA A 1 118 ? -22.625 3.164 -9.25 1 96.94 118 ALA A C 1
ATOM 862 O O . ALA A 1 118 ? -22.219 2.4 -10.125 1 96.94 118 ALA A O 1
ATOM 863 N N . GLY A 1 119 ? -22.531 2.887 -7.93 1 97.19 119 GLY A N 1
ATOM 864 C CA . GLY A 1 119 ? -22.047 1.585 -7.504 1 97.19 119 GLY A CA 1
ATOM 865 C C . GLY A 1 119 ? -22.875 0.431 -8.047 1 97.19 119 GLY A C 1
ATOM 866 O O . GLY A 1 119 ? -22.312 -0.558 -8.531 1 97.19 119 GLY A O 1
ATOM 867 N N . LEU A 1 120 ? -24.156 0.626 -7.98 1 97.19 120 LEU A N 1
ATOM 868 C CA . LEU A 1 120 ? -25.078 -0.372 -8.516 1 97.19 120 LEU A CA 1
ATOM 869 C C . LEU A 1 120 ? -24.938 -0.502 -10.023 1 97.19 120 LEU A C 1
ATOM 871 O O . LEU A 1 120 ? -24.797 -1.611 -10.547 1 97.19 120 LEU A O 1
ATOM 875 N N . ARG A 1 121 ? -24.938 0.58 -10.672 1 97.38 121 ARG A N 1
ATOM 876 C CA . ARG A 1 121 ? -24.875 0.617 -12.133 1 97.38 121 ARG A CA 1
ATOM 877 C C . ARG A 1 121 ? -23.578 -0.003 -12.641 1 97.38 121 ARG A C 1
ATOM 879 O O . ARG A 1 121 ? -23.578 -0.713 -13.648 1 97.38 121 ARG A O 1
ATOM 886 N N . ASP A 1 122 ? -22.484 0.28 -12.023 1 97.44 122 ASP A N 1
ATOM 887 C CA . ASP A 1 122 ? -21.188 -0.255 -12.445 1 97.44 122 ASP A CA 1
ATOM 888 C C . ASP A 1 122 ? -21.188 -1.78 -12.375 1 97.44 122 ASP A C 1
ATOM 890 O O . ASP A 1 122 ? -20.594 -2.441 -13.234 1 97.44 122 ASP A O 1
ATOM 894 N N . MET A 1 123 ? -21.812 -2.348 -11.359 1 97.56 123 MET A N 1
ATOM 895 C CA . MET A 1 123 ? -21.906 -3.801 -11.234 1 97.56 123 MET A CA 1
ATOM 896 C C . MET A 1 123 ? -22.75 -4.391 -12.352 1 97.56 123 MET A C 1
ATOM 898 O O . MET A 1 123 ? -22.469 -5.484 -12.852 1 97.56 123 MET A O 1
ATOM 902 N N . GLN A 1 124 ? -23.812 -3.652 -12.695 1 97.44 124 GLN A N 1
ATOM 903 C CA . GLN A 1 124 ? -24.656 -4.074 -13.812 1 97.44 124 GLN A CA 1
ATOM 904 C C . GLN A 1 124 ? -23.875 -4.074 -15.117 1 97.44 124 GLN A C 1
ATOM 906 O O . GLN A 1 124 ? -23.953 -5.027 -15.898 1 97.44 124 GLN A O 1
ATOM 911 N N . LEU A 1 125 ? -23.156 -3.049 -15.336 1 96.62 125 LEU A N 1
ATOM 912 C CA . LEU A 1 125 ? -22.359 -2.922 -16.562 1 96.62 125 LEU A CA 1
ATOM 913 C C . LEU A 1 125 ? -21.297 -4.02 -16.641 1 96.62 125 LEU A C 1
ATOM 915 O O . LEU A 1 125 ? -20.953 -4.477 -17.734 1 96.62 125 LEU A O 1
ATOM 919 N N . LEU A 1 126 ? -20.812 -4.465 -15.477 1 96 126 LEU A N 1
ATOM 920 C CA . LEU A 1 126 ? -19.812 -5.531 -15.398 1 96 126 LEU A CA 1
ATOM 921 C C . LEU A 1 126 ? -20.469 -6.895 -15.625 1 96 126 LEU A C 1
ATOM 923 O O . LEU A 1 126 ? -19.766 -7.902 -15.758 1 96 126 LEU A O 1
ATOM 927 N N . SER A 1 127 ? -21.75 -6.957 -15.633 1 97.19 127 SER A N 1
ATOM 928 C CA . SER A 1 127 ? -22.5 -8.203 -15.695 1 97.19 127 SER A CA 1
ATOM 929 C C . SER A 1 127 ? -22.109 -9.148 -14.57 1 97.19 127 SER A C 1
ATOM 931 O O . SER A 1 127 ? -21.828 -10.32 -14.805 1 97.19 127 SER A O 1
ATOM 933 N N . LEU A 1 128 ? -22.016 -8.602 -13.359 1 97.56 128 LEU A N 1
ATOM 934 C CA . LEU A 1 128 ? -21.797 -9.422 -12.18 1 97.56 128 LEU A CA 1
ATOM 935 C C . LEU A 1 128 ? -22.844 -10.523 -12.07 1 97.56 128 LEU A C 1
ATOM 937 O O . LEU A 1 128 ? -24.016 -10.297 -12.375 1 97.56 128 LEU A O 1
ATOM 941 N N . SER A 1 129 ? -22.438 -11.695 -11.641 1 97 129 SER A N 1
ATOM 942 C CA . SER A 1 129 ? -23.359 -12.82 -11.547 1 97 129 SER A CA 1
ATOM 943 C C . SER A 1 129 ? -23.156 -13.609 -10.266 1 97 129 SER A C 1
ATOM 945 O O . SER A 1 129 ? -22.219 -13.344 -9.508 1 97 129 SER A O 1
ATOM 947 N N . ALA A 1 130 ? -23.969 -14.602 -10.102 1 97.31 130 ALA A N 1
ATOM 948 C CA . ALA A 1 130 ? -23.906 -15.461 -8.922 1 97.31 130 ALA A CA 1
ATOM 949 C C . ALA A 1 130 ? -22.688 -16.375 -8.977 1 97.31 130 ALA A C 1
ATOM 951 O O . ALA A 1 130 ? -22.297 -16.953 -7.965 1 97.31 130 ALA A O 1
ATOM 952 N N . ASN A 1 131 ? -22.047 -16.469 -10.117 1 96.88 131 ASN A N 1
ATOM 953 C CA . ASN A 1 131 ? -20.859 -17.297 -10.281 1 96.88 131 ASN A CA 1
ATOM 954 C C . ASN A 1 131 ? -19.609 -16.547 -9.82 1 96.88 131 ASN A C 1
ATOM 956 O O . ASN A 1 131 ? -18.531 -17.141 -9.664 1 96.88 131 ASN A O 1
ATOM 960 N N . ASP A 1 132 ? -19.75 -15.203 -9.617 1 98.19 132 ASP A N 1
ATOM 961 C CA . ASP A 1 132 ? -18.641 -14.352 -9.18 1 98.19 132 ASP A CA 1
ATOM 962 C C . ASP A 1 132 ? -18.594 -14.258 -7.656 1 98.19 132 ASP A C 1
ATOM 964 O O . ASP A 1 132 ? -19.422 -14.852 -6.965 1 98.19 132 ASP A O 1
ATOM 968 N N . MET A 1 133 ? -17.625 -13.688 -7.141 1 98.56 133 MET A N 1
ATOM 969 C CA . MET A 1 133 ? -17.469 -13.266 -5.746 1 98.56 133 MET A CA 1
ATOM 970 C C . MET A 1 133 ? -17.078 -11.797 -5.656 1 98.56 133 MET A C 1
ATOM 972 O O . MET A 1 133 ? -16.297 -11.312 -6.469 1 98.56 133 MET A O 1
ATOM 976 N N . LEU A 1 134 ? -17.688 -11.094 -4.73 1 98.81 134 LEU A N 1
ATOM 977 C CA . LEU A 1 134 ? -17.375 -9.688 -4.531 1 98.81 134 LEU A CA 1
ATOM 978 C C . LEU A 1 134 ? -16.578 -9.484 -3.246 1 98.81 134 LEU A C 1
ATOM 980 O O . LEU A 1 134 ? -16.969 -9.992 -2.189 1 98.81 134 LEU A O 1
ATOM 984 N N . LEU A 1 135 ? -15.445 -8.859 -3.309 1 98.88 135 LEU A N 1
ATOM 985 C CA . LEU A 1 135 ? -14.711 -8.352 -2.158 1 98.88 135 LEU A CA 1
ATOM 986 C C . LEU A 1 135 ? -14.797 -6.832 -2.074 1 98.88 135 LEU A C 1
ATOM 988 O O . LEU A 1 135 ? -14.25 -6.125 -2.922 1 98.88 135 LEU A O 1
ATOM 992 N N . ALA A 1 136 ? -15.5 -6.344 -1.093 1 98.81 136 ALA A N 1
ATOM 993 C CA . ALA A 1 136 ? -15.68 -4.91 -0.885 1 98.81 136 ALA A CA 1
ATOM 994 C C . ALA A 1 136 ? -14.641 -4.363 0.085 1 98.81 136 ALA A C 1
ATOM 996 O O . ALA A 1 136 ? -14.422 -4.926 1.158 1 98.81 136 ALA A O 1
ATOM 997 N N . LEU A 1 137 ? -13.992 -3.273 -0.333 1 98.12 137 LEU A N 1
ATOM 998 C CA . LEU A 1 137 ? -13.016 -2.59 0.504 1 98.12 137 LEU A CA 1
ATOM 999 C C . LEU A 1 137 ? -13.539 -1.229 0.952 1 98.12 137 LEU A C 1
ATOM 1001 O O . LEU A 1 137 ? -13.781 -0.348 0.122 1 98.12 137 LEU A O 1
ATOM 1005 N N . THR A 1 138 ? -13.719 -1.007 2.195 1 95.44 138 THR A N 1
ATOM 1006 C CA . THR A 1 138 ? -14.133 0.261 2.785 1 95.44 138 THR A CA 1
ATOM 1007 C C . THR A 1 138 ? -13.703 0.344 4.246 1 95.44 138 THR A C 1
ATOM 1009 O O . THR A 1 138 ? -14.156 -0.441 5.078 1 95.44 138 THR A O 1
ATOM 1012 N N . VAL A 1 139 ? -12.836 1.273 4.523 1 91.5 139 VAL A N 1
ATOM 1013 C CA . VAL A 1 139 ? -12.359 1.421 5.895 1 91.5 139 VAL A CA 1
ATOM 1014 C C . VAL A 1 139 ? -13.5 1.886 6.797 1 91.5 139 VAL A C 1
ATOM 1016 O O . VAL A 1 139 ? -13.727 1.316 7.867 1 91.5 139 VAL A O 1
ATOM 1019 N N . SER A 1 140 ? -14.312 2.762 6.348 1 86.44 140 SER A N 1
ATOM 1020 C CA . SER A 1 140 ? -15.367 3.377 7.156 1 86.44 140 SER A CA 1
ATOM 1021 C C . SER A 1 140 ? -16.609 2.492 7.219 1 86.44 140 SER A C 1
ATOM 1023 O O . SER A 1 140 ? -17.484 2.701 8.062 1 86.44 140 SER A O 1
ATOM 1025 N N . GLY A 1 141 ? -16.734 1.623 6.27 1 89.88 141 GLY A N 1
ATOM 1026 C CA . GLY A 1 141 ? -17.938 0.801 6.184 1 89.88 141 GLY A CA 1
ATOM 1027 C C . GLY A 1 141 ? -19.156 1.576 5.738 1 89.88 141 GLY A C 1
ATOM 1028 O O . GLY A 1 141 ? -20.281 1.055 5.77 1 89.88 141 GLY A O 1
ATOM 1029 N N . LYS A 1 142 ? -18.938 2.797 5.266 1 88.81 142 LYS A N 1
ATOM 1030 C CA . LYS A 1 142 ? -20.094 3.645 4.965 1 88.81 142 LYS A CA 1
ATOM 1031 C C . LYS A 1 142 ? -19.969 4.262 3.576 1 88.81 142 LYS A C 1
ATOM 1033 O O . LYS A 1 142 ? -20.719 5.18 3.23 1 88.81 142 LYS A O 1
ATOM 1038 N N . THR A 1 143 ? -19.062 3.834 2.77 1 92.44 143 THR A N 1
ATOM 1039 C CA . THR A 1 143 ? -18.844 4.41 1.444 1 92.44 143 THR A CA 1
ATOM 1040 C C . THR A 1 143 ? -20.016 4.086 0.525 1 92.44 143 THR A C 1
ATOM 1042 O O . THR A 1 143 ? -20.219 2.93 0.14 1 92.44 143 THR A O 1
ATOM 1045 N N . PRO A 1 144 ? -20.766 5.078 0.067 1 94.75 144 PRO A N 1
ATOM 1046 C CA . PRO A 1 144 ? -22 4.828 -0.658 1 94.75 144 PRO A CA 1
ATOM 1047 C C . PRO A 1 144 ? -21.797 4.023 -1.938 1 94.75 144 PRO A C 1
ATOM 1049 O O . PRO A 1 144 ? -22.562 3.1 -2.227 1 94.75 144 PRO A O 1
ATOM 1052 N N . TRP A 1 145 ? -20.812 4.379 -2.77 1 96.62 145 TRP A N 1
ATOM 1053 C CA . TRP A 1 145 ? -20.562 3.641 -4.004 1 96.62 145 TRP A CA 1
ATOM 1054 C C . TRP A 1 145 ? -20.328 2.162 -3.713 1 96.62 145 TRP A C 1
ATOM 1056 O O . TRP A 1 145 ? -20.844 1.293 -4.418 1 96.62 145 TRP A O 1
ATOM 1066 N N . VAL A 1 146 ? -19.625 1.877 -2.648 1 97.5 146 VAL A N 1
ATOM 1067 C CA . VAL A 1 146 ? -19.344 0.5 -2.26 1 97.5 146 VAL A CA 1
ATOM 1068 C C . VAL A 1 146 ? -20.625 -0.183 -1.793 1 97.5 146 VAL A C 1
ATOM 1070 O O . VAL A 1 146 ? -20.875 -1.349 -2.115 1 97.5 146 VAL A O 1
ATOM 1073 N N . TRP A 1 147 ? -21.359 0.553 -1.099 1 96.5 147 TRP A N 1
ATOM 1074 C CA . TRP A 1 147 ? -22.641 0.042 -0.638 1 96.5 147 TRP A CA 1
ATOM 1075 C C . TRP A 1 147 ? -23.531 -0.348 -1.817 1 96.5 147 TRP A C 1
ATOM 1077 O O . TRP A 1 147 ? -24.172 -1.401 -1.799 1 96.5 147 TRP A O 1
ATOM 1087 N N . GLY A 1 148 ? -23.609 0.543 -2.742 1 97.06 148 GLY A N 1
ATOM 1088 C CA . GLY A 1 148 ? -24.375 0.24 -3.939 1 97.06 148 GLY A CA 1
ATOM 1089 C C . GLY A 1 148 ? -23.906 -1.021 -4.645 1 97.06 148 GLY A C 1
ATOM 1090 O O . GLY A 1 148 ? -24.734 -1.844 -5.059 1 97.06 148 GLY A O 1
ATOM 1091 N N . ALA A 1 149 ? -22.641 -1.197 -4.781 1 98.25 149 ALA A N 1
ATOM 1092 C CA . ALA A 1 149 ? -22.062 -2.398 -5.383 1 98.25 149 ALA A CA 1
ATOM 1093 C C . ALA A 1 149 ? -22.453 -3.646 -4.602 1 98.25 149 ALA A C 1
ATOM 1095 O O . ALA A 1 149 ? -22.875 -4.648 -5.184 1 98.25 149 ALA A O 1
ATOM 1096 N N . MET A 1 150 ? -22.375 -3.58 -3.271 1 98.19 150 MET A N 1
ATOM 1097 C CA . MET A 1 150 ? -22.688 -4.711 -2.4 1 98.19 150 MET A CA 1
ATOM 1098 C C . MET A 1 150 ? -24.172 -5.082 -2.494 1 98.19 150 MET A C 1
ATOM 1100 O O . MET A 1 150 ? -24.516 -6.262 -2.518 1 98.19 150 MET A O 1
ATOM 1104 N N . ARG A 1 151 ? -24.953 -4.105 -2.516 1 97.12 151 ARG A N 1
ATOM 1105 C CA . ARG A 1 151 ? -26.375 -4.367 -2.578 1 97.12 151 ARG A CA 1
ATOM 1106 C C . ARG A 1 151 ? -26.75 -5.082 -3.873 1 97.12 151 ARG A C 1
ATOM 1108 O O . ARG A 1 151 ? -27.578 -6 -3.869 1 97.12 151 ARG A O 1
ATOM 1115 N N . HIS A 1 152 ? -26.188 -4.605 -4.949 1 97.81 152 HIS A N 1
ATOM 1116 C CA . HIS A 1 152 ? -26.422 -5.297 -6.211 1 97.81 152 HIS A CA 1
ATOM 1117 C C . HIS A 1 152 ? -25.953 -6.746 -6.148 1 97.81 152 HIS A C 1
ATOM 1119 O O . HIS A 1 152 ? -26.656 -7.656 -6.57 1 97.81 152 HIS A O 1
ATOM 1125 N N . ALA A 1 153 ? -24.766 -6.953 -5.688 1 98.25 153 ALA A N 1
ATOM 1126 C CA . ALA A 1 153 ? -24.234 -8.305 -5.543 1 98.25 153 ALA A CA 1
ATOM 1127 C C . ALA A 1 153 ? -25.172 -9.172 -4.703 1 98.25 153 ALA A C 1
ATOM 1129 O O . ALA A 1 153 ? -25.453 -10.32 -5.062 1 98.25 153 ALA A O 1
ATOM 1130 N N . TRP A 1 154 ? -25.594 -8.633 -3.619 1 97.44 154 TRP A N 1
ATOM 1131 C CA . TRP A 1 154 ? -26.5 -9.336 -2.713 1 97.44 154 TRP A CA 1
ATOM 1132 C C . TRP A 1 154 ? -27.766 -9.75 -3.434 1 97.44 154 TRP A C 1
ATOM 1134 O O . TRP A 1 154 ? -28.25 -10.883 -3.268 1 97.44 154 TRP A O 1
ATOM 1144 N N . SER A 1 155 ? -28.328 -8.867 -4.195 1 97.31 155 SER A N 1
ATOM 1145 C CA . SER A 1 155 ? -29.562 -9.141 -4.906 1 97.31 155 SER A CA 1
ATOM 1146 C C . SER A 1 155 ? -29.406 -10.281 -5.902 1 97.31 155 SER A C 1
ATOM 1148 O O . SER A 1 155 ? -30.375 -10.938 -6.273 1 97.31 155 SER A O 1
ATOM 1150 N N . LEU A 1 156 ? -28.203 -10.57 -6.395 1 97.81 156 LEU A N 1
ATOM 1151 C CA . LEU A 1 156 ? -27.922 -11.602 -7.383 1 97.81 156 LEU A CA 1
ATOM 1152 C C . LEU A 1 156 ? -27.562 -12.922 -6.699 1 97.81 156 LEU A C 1
ATOM 1154 O O . LEU A 1 156 ? -27.453 -13.953 -7.359 1 97.81 156 LEU A O 1
ATOM 1158 N N . GLY A 1 157 ? -27.328 -12.859 -5.379 1 97.56 157 GLY A N 1
ATOM 1159 C CA . GLY A 1 157 ? -26.844 -14.031 -4.668 1 97.56 157 GLY A CA 1
ATOM 1160 C C . GLY A 1 157 ? -25.344 -14.227 -4.785 1 97.56 157 GLY A C 1
ATOM 1161 O O . GLY A 1 157 ? -24.828 -15.32 -4.539 1 97.56 157 GLY A O 1
ATOM 1162 N N . THR A 1 158 ? -24.625 -13.219 -5.27 1 98 158 THR A N 1
ATOM 1163 C CA . THR A 1 158 ? -23.156 -13.242 -5.336 1 98 158 THR A CA 1
ATOM 1164 C C . THR A 1 158 ? -22.562 -13.266 -3.934 1 98 158 THR A C 1
ATOM 1166 O O . THR A 1 158 ? -22.906 -12.43 -3.09 1 98 158 THR A O 1
ATOM 1169 N N . PRO A 1 159 ? -21.719 -14.289 -3.639 1 98.44 159 PRO A N 1
ATOM 1170 C CA . PRO A 1 159 ? -21.047 -14.242 -2.342 1 98.44 159 PRO A CA 1
ATOM 1171 C C . PRO A 1 159 ? -20.281 -12.938 -2.123 1 98.44 159 PRO A C 1
ATOM 1173 O O . PRO A 1 159 ? -19.672 -12.414 -3.055 1 98.44 159 PRO A O 1
ATOM 1176 N N . ILE A 1 160 ? -20.375 -12.414 -0.899 1 98.69 160 ILE A N 1
ATOM 1177 C CA . ILE A 1 160 ? -19.797 -11.109 -0.606 1 98.69 160 ILE A CA 1
ATOM 1178 C C . ILE A 1 160 ? -18.844 -11.227 0.578 1 98.69 160 ILE A C 1
ATOM 1180 O O . ILE A 1 160 ? -19.188 -11.789 1.617 1 98.69 160 ILE A O 1
ATOM 1184 N N . ALA A 1 161 ? -17.641 -10.797 0.417 1 98.88 161 ALA A N 1
ATOM 1185 C CA . ALA A 1 161 ? -16.719 -10.516 1.511 1 98.88 161 ALA A CA 1
ATOM 1186 C C . ALA A 1 161 ? -16.484 -9.016 1.657 1 98.88 161 ALA A C 1
ATOM 1188 O O . ALA A 1 161 ? -16.625 -8.258 0.691 1 98.88 161 ALA A O 1
ATOM 1189 N N . ILE A 1 162 ? -16.188 -8.586 2.871 1 98.69 162 ILE A N 1
ATOM 1190 C CA . ILE A 1 162 ? -15.906 -7.172 3.104 1 98.69 162 ILE A CA 1
ATOM 1191 C C . ILE A 1 162 ? -14.695 -7.027 4.023 1 98.69 162 ILE A C 1
ATOM 1193 O O . ILE A 1 162 ? -14.516 -7.816 4.949 1 98.69 162 ILE A O 1
ATOM 1197 N N . LEU A 1 163 ? -13.805 -6.172 3.678 1 98.56 163 LEU A N 1
ATOM 1198 C CA . LEU A 1 163 ? -12.711 -5.703 4.523 1 98.56 163 LEU A CA 1
ATOM 1199 C C . LEU A 1 163 ? -12.992 -4.293 5.039 1 98.56 163 LEU A C 1
ATOM 1201 O O . LEU A 1 163 ? -13.055 -3.344 4.258 1 98.56 163 LEU A O 1
ATOM 1205 N N . THR A 1 164 ? -13.227 -4.164 6.344 1 97.06 164 THR A N 1
ATOM 1206 C CA . THR A 1 164 ? -13.625 -2.891 6.938 1 97.06 164 THR A CA 1
ATOM 1207 C C . THR A 1 164 ? -13.117 -2.781 8.367 1 97.06 164 THR A C 1
ATOM 1209 O O . THR A 1 164 ? -12.75 -3.785 8.984 1 97.06 164 THR A O 1
ATOM 1212 N N . GLN A 1 165 ? -13 -1.565 8.805 1 94 165 GLN A N 1
ATOM 1213 C CA . GLN A 1 165 ? -12.664 -1.342 10.203 1 94 165 GLN A CA 1
ATOM 1214 C C . GLN A 1 165 ? -13.922 -1.221 11.055 1 94 165 GLN A C 1
ATOM 1216 O O . GLN A 1 165 ? -13.844 -1.013 12.273 1 94 165 GLN A O 1
ATOM 1221 N N . GLN A 1 166 ? -15.078 -1.388 10.438 1 93.19 166 GLN A N 1
ATOM 1222 C CA . GLN A 1 166 ? -16.359 -1.2 11.117 1 93.19 166 GLN A CA 1
ATOM 1223 C C . GLN A 1 166 ? -17.219 -2.463 11.039 1 93.19 166 GLN A C 1
ATOM 1225 O O . GLN A 1 166 ? -18.172 -2.52 10.273 1 93.19 166 GLN A O 1
ATOM 1230 N N . PRO A 1 167 ? -16.953 -3.348 11.961 1 93.44 167 PRO A N 1
ATOM 1231 C CA . PRO A 1 167 ? -17.641 -4.633 11.883 1 93.44 167 PRO A CA 1
ATOM 1232 C C . PRO A 1 167 ? -19.141 -4.504 12.156 1 93.44 167 PRO A C 1
ATOM 1234 O O . PRO A 1 167 ? -19.922 -5.379 11.766 1 93.44 167 PRO A O 1
ATOM 1237 N N . ASP A 1 168 ? -19.531 -3.414 12.734 1 91.94 168 ASP A N 1
ATOM 1238 C CA . ASP A 1 168 ? -20.938 -3.26 13.094 1 91.94 168 ASP A CA 1
ATOM 1239 C C . ASP A 1 168 ? -21.688 -2.422 12.055 1 91.94 168 ASP A C 1
ATOM 1241 O O . ASP A 1 168 ? -22.859 -2.115 12.227 1 91.94 168 ASP A O 1
ATOM 1245 N N . SER A 1 169 ? -21 -2.074 11.016 1 89.44 169 SER A N 1
ATOM 1246 C CA . SER A 1 169 ? -21.641 -1.278 9.977 1 89.44 169 SER A CA 1
ATOM 1247 C C . SER A 1 169 ? -22.688 -2.088 9.219 1 89.44 169 SER A C 1
ATOM 1249 O O . SER A 1 169 ? -22.672 -3.32 9.25 1 89.44 169 SER A O 1
ATOM 1251 N N . GLU A 1 170 ? -23.594 -1.412 8.57 1 86.62 170 GLU A N 1
ATOM 1252 C CA . GLU A 1 170 ? -24.609 -2.064 7.742 1 86.62 170 GLU A CA 1
ATOM 1253 C C . GLU A 1 170 ? -23.969 -2.852 6.605 1 86.62 170 GLU A C 1
ATOM 1255 O O . GLU A 1 170 ? -24.406 -3.953 6.277 1 86.62 170 GLU A O 1
ATOM 1260 N N . ALA A 1 171 ? -22.953 -2.322 6.035 1 87.81 171 ALA A N 1
ATOM 1261 C CA . ALA A 1 171 ? -22.234 -2.998 4.957 1 87.81 171 ALA A CA 1
ATOM 1262 C C . ALA A 1 171 ? -21.656 -4.336 5.43 1 87.81 171 ALA A C 1
ATOM 1264 O O . ALA A 1 171 ? -21.734 -5.336 4.715 1 87.81 171 ALA A O 1
ATOM 1265 N N . ALA A 1 172 ? -21.141 -4.32 6.621 1 90.88 172 ALA A N 1
ATOM 1266 C CA . ALA A 1 172 ? -20.562 -5.527 7.184 1 90.88 172 ALA A CA 1
ATOM 1267 C C . ALA A 1 172 ? -21.609 -6.613 7.383 1 90.88 172 ALA A C 1
ATOM 1269 O O . ALA A 1 172 ? -21.328 -7.805 7.227 1 90.88 172 ALA A O 1
ATOM 1270 N N . GLN A 1 173 ? -22.797 -6.238 7.602 1 91.62 173 GLN A N 1
ATOM 1271 C CA . GLN A 1 173 ? -23.875 -7.18 7.871 1 91.62 173 GLN A CA 1
ATOM 1272 C C . GLN A 1 173 ? -24.328 -7.887 6.594 1 91.62 173 GLN A C 1
ATOM 1274 O O . GLN A 1 173 ? -24.891 -8.977 6.648 1 91.62 173 GLN A O 1
ATOM 1279 N N . LEU A 1 174 ? -24.094 -7.336 5.512 1 93.56 174 LEU A N 1
ATOM 1280 C CA . LEU A 1 174 ? -24.484 -7.906 4.227 1 93.56 174 LEU A CA 1
ATOM 1281 C C . LEU A 1 174 ? -23.484 -8.969 3.773 1 93.56 174 LEU A C 1
ATOM 1283 O O . LEU A 1 174 ? -23.781 -9.766 2.885 1 93.56 174 LEU A O 1
ATOM 1287 N N . ALA A 1 175 ? -22.328 -9 4.336 1 97.38 175 ALA A N 1
ATOM 1288 C CA . ALA A 1 175 ? -21.234 -9.82 3.832 1 97.38 175 ALA A CA 1
ATOM 1289 C C . ALA A 1 175 ? -21.312 -11.242 4.379 1 97.38 175 ALA A C 1
ATOM 1291 O O . ALA A 1 175 ? -21.703 -11.453 5.531 1 97.38 175 ALA A O 1
ATOM 1292 N N . ASP A 1 176 ? -20.953 -12.227 3.578 1 98.12 176 ASP A N 1
ATOM 1293 C CA . ASP A 1 176 ? -20.797 -13.617 3.998 1 98.12 176 ASP A CA 1
ATOM 1294 C C . ASP A 1 176 ? -19.516 -13.805 4.793 1 98.12 176 ASP A C 1
ATOM 1296 O O . ASP A 1 176 ? -19.438 -14.68 5.656 1 98.12 176 ASP A O 1
ATOM 1300 N N . ILE A 1 177 ? -18.516 -13.094 4.484 1 98.62 177 ILE A N 1
ATOM 1301 C CA . ILE A 1 177 ? -17.234 -13.094 5.168 1 98.62 177 ILE A CA 1
ATOM 1302 C C . ILE A 1 177 ? -16.859 -11.664 5.562 1 98.62 177 ILE A C 1
ATOM 1304 O O . ILE A 1 177 ? -16.672 -10.805 4.703 1 98.62 177 ILE A O 1
ATOM 1308 N N . MET A 1 178 ? -16.812 -11.43 6.812 1 98.38 178 MET A N 1
ATOM 1309 C CA . MET A 1 178 ? -16.406 -10.125 7.34 1 98.38 178 MET A CA 1
ATOM 1310 C C . MET A 1 178 ? -15 -10.188 7.918 1 98.38 178 MET A C 1
ATOM 1312 O O . MET A 1 178 ? -14.719 -10.992 8.812 1 98.38 178 MET A O 1
ATOM 1316 N N . ILE A 1 179 ? -14.117 -9.445 7.359 1 98.75 179 ILE A N 1
ATOM 1317 C CA . ILE A 1 179 ? -12.758 -9.281 7.863 1 98.75 179 ILE A CA 1
ATOM 1318 C C . ILE A 1 179 ? -12.578 -7.879 8.438 1 98.75 179 ILE A C 1
ATOM 1320 O O . ILE A 1 179 ? -12.648 -6.887 7.699 1 98.75 179 ILE A O 1
ATOM 1324 N N . ALA A 1 180 ? -12.367 -7.789 9.703 1 97.94 180 ALA A N 1
ATOM 1325 C CA . ALA A 1 180 ? -12.281 -6.496 10.383 1 97.94 180 ALA A CA 1
ATOM 1326 C C . ALA A 1 180 ? -11.047 -6.426 11.273 1 97.94 180 ALA A C 1
ATOM 1328 O O . ALA A 1 180 ? -11.133 -6.637 12.484 1 97.94 180 ALA A O 1
ATOM 1329 N N . PRO A 1 181 ? -9.875 -6.137 10.641 1 97.88 181 PRO A N 1
ATOM 1330 C CA . PRO A 1 181 ? -8.688 -5.961 11.484 1 97.88 181 PRO A CA 1
ATOM 1331 C C . PRO A 1 181 ? -8.781 -4.738 12.391 1 97.88 181 PRO A C 1
ATOM 1333 O O . PRO A 1 181 ? -8.742 -3.602 11.906 1 97.88 181 PRO A O 1
ATOM 1336 N N . GLN A 1 182 ? -8.828 -4.957 13.68 1 95.38 182 GLN A N 1
ATOM 1337 C CA . GLN A 1 182 ? -8.969 -3.873 14.641 1 95.38 182 GLN A CA 1
ATOM 1338 C C . GLN A 1 182 ? -7.609 -3.264 14.984 1 95.38 182 GLN A C 1
ATOM 1340 O O . GLN A 1 182 ? -6.961 -3.68 15.945 1 95.38 182 GLN A O 1
ATOM 1345 N N . THR A 1 183 ? -7.234 -2.254 14.273 1 94.94 183 THR A N 1
ATOM 1346 C CA . THR A 1 183 ? -5.906 -1.666 14.43 1 94.94 183 THR A CA 1
ATOM 1347 C C . THR A 1 183 ? -5.922 -0.574 15.492 1 94.94 183 THR A C 1
ATOM 1349 O O . THR A 1 183 ? -4.867 -0.09 15.906 1 94.94 183 THR A O 1
ATOM 1352 N N . GLY A 1 184 ? -7.113 -0.18 16.047 1 92.88 184 GLY A N 1
ATOM 1353 C CA . GLY A 1 184 ? -7.219 0.911 17 1 92.88 184 GLY A CA 1
ATOM 1354 C C . GLY A 1 184 ? -7.219 2.279 16.344 1 92.88 184 GLY A C 1
ATOM 1355 O O . GLY A 1 184 ? -7.238 2.387 15.117 1 92.88 184 GLY A O 1
ATOM 1356 N N . PRO A 1 185 ? -7.254 3.33 17.203 1 93.25 185 PRO A N 1
ATOM 1357 C CA . PRO A 1 185 ? -7.254 4.691 16.672 1 93.25 185 PRO A CA 1
ATOM 1358 C C . PRO A 1 185 ? -5.969 5.031 15.922 1 93.25 185 PRO A C 1
ATOM 1360 O O . PRO A 1 185 ? -4.91 4.465 16.219 1 93.25 185 PRO A O 1
ATOM 1363 N N . GLU A 1 186 ? -6.117 5.887 15 1 94.25 186 GLU A N 1
ATOM 1364 C CA . GLU A 1 186 ? -4.953 6.379 14.266 1 94.25 186 GLU A CA 1
ATOM 1365 C C . GLU A 1 186 ? -4.059 7.234 15.164 1 94.25 186 GLU A C 1
ATOM 1367 O O . GLU A 1 186 ? -4.555 7.949 16.031 1 94.25 186 GLU A O 1
ATOM 1372 N N . ALA A 1 187 ? -2.77 7.18 14.891 1 95.88 187 ALA A N 1
ATOM 1373 C CA . ALA A 1 187 ? -1.814 7.949 15.688 1 95.88 187 ALA A CA 1
ATOM 1374 C C . ALA A 1 187 ? -2.068 9.445 15.547 1 95.88 187 ALA A C 1
ATOM 1376 O O . ALA A 1 187 ? -1.832 10.211 16.484 1 95.88 187 ALA A O 1
ATOM 1377 N N . VAL A 1 188 ? -2.439 9.852 14.375 1 94.81 188 VAL A N 1
ATOM 1378 C CA . VAL A 1 188 ? -2.879 11.219 14.109 1 94.81 188 VAL A CA 1
ATOM 1379 C C . VAL A 1 188 ? -4.273 11.195 13.492 1 94.81 188 VAL A C 1
ATOM 1381 O O . VAL A 1 188 ? -4.488 10.57 12.445 1 94.81 188 VAL A O 1
ATOM 1384 N N . ALA A 1 189 ? -5.172 11.836 14.117 1 91.62 189 ALA A N 1
ATOM 1385 C CA . ALA A 1 189 ? -6.547 11.883 13.625 1 91.62 189 ALA A CA 1
ATOM 1386 C C . ALA A 1 189 ? -6.695 12.914 12.516 1 91.62 189 ALA A C 1
ATOM 1388 O O . ALA A 1 189 ? -6.055 13.969 12.547 1 91.62 189 ALA A O 1
ATOM 1389 N N . GLY A 1 190 ? -7.586 12.594 11.555 1 86.19 190 GLY A N 1
ATOM 1390 C CA . GLY A 1 190 ? -7.93 13.594 10.555 1 86.19 190 GLY A CA 1
ATOM 1391 C C . GLY A 1 190 ? -7.371 13.273 9.18 1 86.19 190 GLY A C 1
ATOM 1392 O O . GLY A 1 190 ? -7.641 13.992 8.219 1 86.19 190 GLY A O 1
ATOM 1393 N N . TYR A 1 191 ? -6.598 12.273 9.078 1 85.62 191 TYR A N 1
ATOM 1394 C CA . TYR A 1 191 ? -6.09 11.836 7.785 1 85.62 191 TYR A CA 1
ATOM 1395 C C . TYR A 1 191 ? -6.875 10.633 7.266 1 85.62 191 TYR A C 1
ATOM 1397 O O . TYR A 1 191 ? -7.973 10.344 7.75 1 85.62 191 TYR A O 1
ATOM 1405 N N . GLY A 1 192 ? -6.41 10.0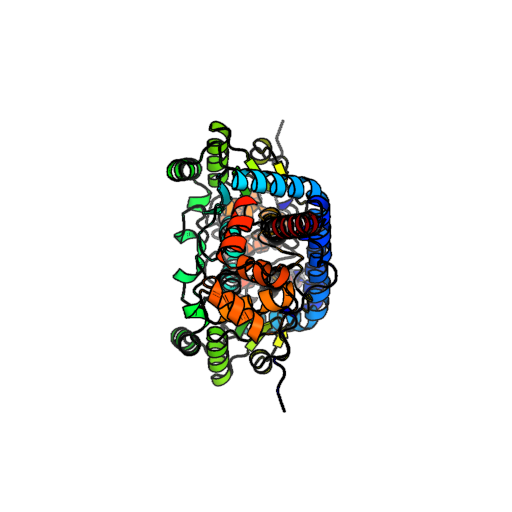08 6.125 1 79.38 192 GLY A N 1
ATOM 1406 C CA . GLY A 1 192 ? -7.133 8.945 5.449 1 79.38 192 GLY A CA 1
ATOM 1407 C C . GLY A 1 192 ? -6.918 7.582 6.078 1 79.38 192 GLY A C 1
ATOM 1408 O O . GLY A 1 192 ? -6.816 6.574 5.375 1 79.38 192 GLY A O 1
ATOM 1409 N N . ASN A 1 193 ? -6.703 7.551 7.348 1 87.88 193 ASN A N 1
ATOM 1410 C CA . ASN A 1 193 ? -6.57 6.32 8.117 1 87.88 193 ASN A CA 1
ATOM 1411 C C . ASN A 1 193 ? -5.418 5.457 7.613 1 87.88 193 ASN A C 1
ATOM 1413 O O . ASN A 1 193 ? -5.621 4.309 7.223 1 87.88 193 ASN A O 1
ATOM 1417 N N . PRO A 1 194 ? -4.27 5.965 7.715 1 91.31 194 PRO A N 1
ATOM 1418 C CA . PRO A 1 194 ? -3.113 5.27 7.145 1 91.31 194 PRO A CA 1
ATOM 1419 C C . PRO A 1 194 ? -2.906 3.881 7.746 1 91.31 194 PRO A C 1
ATOM 1421 O O . PRO A 1 194 ? -2.586 2.934 7.023 1 91.31 194 PRO A O 1
ATOM 1424 N N . LYS A 1 195 ? -3.045 3.734 9.023 1 94.06 195 LYS A N 1
ATOM 1425 C CA . LYS A 1 195 ? -2.842 2.441 9.672 1 94.06 195 LYS A CA 1
ATOM 1426 C C . LYS A 1 195 ? -3.852 1.412 9.164 1 94.06 195 LYS A C 1
ATOM 1428 O O . LYS A 1 195 ? -3.492 0.265 8.891 1 94.06 195 LYS A O 1
ATOM 1433 N N . ALA A 1 196 ? -5.082 1.769 9.039 1 95.38 196 ALA A N 1
ATOM 1434 C CA . ALA A 1 196 ? -6.117 0.895 8.492 1 95.38 196 ALA A CA 1
ATOM 1435 C C . ALA A 1 196 ? -5.812 0.512 7.051 1 95.38 196 ALA A C 1
ATOM 1437 O O . ALA A 1 196 ? -6.031 -0.632 6.645 1 95.38 196 ALA A O 1
ATOM 1438 N N . GLN A 1 197 ? -5.367 1.443 6.285 1 94.94 197 GLN A N 1
ATOM 1439 C CA . GLN A 1 197 ? -5.02 1.192 4.891 1 94.94 197 GLN A CA 1
ATOM 1440 C C . GLN A 1 197 ? -3.854 0.215 4.781 1 94.94 197 GLN A C 1
ATOM 1442 O O . GLN A 1 197 ? -3.822 -0.625 3.879 1 94.94 197 GLN A O 1
ATOM 1447 N N . LEU A 1 198 ? -2.885 0.402 5.645 1 97 198 LEU A N 1
ATOM 1448 C CA . LEU A 1 198 ? -1.756 -0.521 5.664 1 97 198 LEU A CA 1
ATOM 1449 C C . LEU A 1 198 ? -2.217 -1.938 5.98 1 97 198 LEU A C 1
ATOM 1451 O O . LEU A 1 198 ? -1.763 -2.898 5.355 1 97 198 LEU A O 1
ATOM 1455 N N . ALA A 1 199 ? -3.08 -2.07 6.953 1 98.19 199 ALA A N 1
ATOM 1456 C CA . ALA A 1 199 ? -3.635 -3.383 7.27 1 98.19 199 ALA A CA 1
ATOM 1457 C C . ALA A 1 199 ? -4.367 -3.977 6.07 1 98.19 199 ALA A C 1
ATOM 1459 O O . ALA A 1 199 ? -4.203 -5.16 5.758 1 98.19 199 ALA A O 1
ATOM 1460 N N . GLN A 1 200 ? -5.18 -3.156 5.457 1 98.12 200 GLN A N 1
ATOM 1461 C CA . GLN A 1 200 ? -5.91 -3.578 4.27 1 98.12 200 GLN A CA 1
ATOM 1462 C C . GLN A 1 200 ? -4.961 -4.105 3.197 1 98.12 200 GLN A C 1
ATOM 1464 O O . GLN A 1 200 ? -5.191 -5.172 2.625 1 98.12 200 GLN A O 1
ATOM 1469 N N . ARG A 1 201 ? -3.895 -3.402 2.928 1 97.12 201 ARG A N 1
ATOM 1470 C CA . ARG A 1 201 ? -2.932 -3.803 1.906 1 97.12 201 ARG A CA 1
ATOM 1471 C C . ARG A 1 201 ? -2.254 -5.117 2.277 1 97.12 201 ARG A C 1
ATOM 1473 O O . ARG A 1 201 ? -2.021 -5.969 1.417 1 97.12 201 ARG A O 1
ATOM 1480 N N . GLN A 1 202 ? -1.908 -5.242 3.5 1 98.25 202 GLN A N 1
ATOM 1481 C CA . GLN A 1 202 ? -1.254 -6.473 3.941 1 98.25 202 GLN A CA 1
ATOM 1482 C C . GLN A 1 202 ? -2.18 -7.676 3.785 1 98.25 202 GLN A C 1
ATOM 1484 O O . GLN A 1 202 ? -1.75 -8.742 3.348 1 98.25 202 GLN A O 1
ATOM 1489 N N . ILE A 1 203 ? -3.414 -7.508 4.113 1 98.81 203 ILE A N 1
ATOM 1490 C CA . ILE A 1 203 ? -4.387 -8.586 3.971 1 98.81 203 ILE A CA 1
ATOM 1491 C C . ILE A 1 203 ? -4.566 -8.93 2.494 1 98.81 203 ILE A C 1
ATOM 1493 O O . ILE A 1 203 ? -4.648 -10.102 2.127 1 98.81 203 ILE A O 1
ATOM 1497 N N . LEU A 1 204 ? -4.598 -7.93 1.632 1 98.38 204 LEU A N 1
ATOM 1498 C CA . LEU A 1 204 ? -4.754 -8.156 0.199 1 98.38 204 LEU A CA 1
ATOM 1499 C C . LEU A 1 204 ? -3.541 -8.891 -0.369 1 98.38 204 LEU A C 1
ATOM 1501 O O . LEU A 1 204 ? -3.674 -9.688 -1.299 1 98.38 204 LEU A O 1
ATOM 1505 N N . THR A 1 205 ? -2.389 -8.633 0.223 1 97.25 205 THR A N 1
ATOM 1506 C CA . THR A 1 205 ? -1.199 -9.359 -0.199 1 97.25 205 THR A CA 1
ATOM 1507 C C . THR A 1 205 ? -1.292 -10.828 0.212 1 97.25 205 THR A C 1
ATOM 1509 O O . THR A 1 205 ? -0.889 -11.719 -0.542 1 97.25 205 THR A O 1
ATOM 1512 N N . LEU A 1 206 ? -1.804 -11.094 1.401 1 98.31 206 LEU A N 1
ATOM 1513 C CA . LEU A 1 206 ? -2.064 -12.469 1.81 1 98.31 206 LEU A CA 1
ATOM 1514 C C . LEU A 1 206 ? -3.043 -13.148 0.854 1 98.31 206 LEU A C 1
ATOM 1516 O O . LEU A 1 206 ? -2.855 -14.305 0.483 1 98.31 206 LEU A O 1
ATOM 1520 N N . LEU A 1 207 ? -4.008 -12.383 0.423 1 98.25 207 LEU A N 1
ATOM 1521 C CA . LEU A 1 207 ? -5 -12.898 -0.517 1 98.25 207 LEU A CA 1
ATOM 1522 C C . LEU A 1 207 ? -4.348 -13.281 -1.841 1 98.25 207 LEU A C 1
ATOM 1524 O O . LEU A 1 207 ? -4.531 -14.398 -2.33 1 98.25 207 LEU A O 1
ATOM 1528 N N . THR A 1 208 ? -3.578 -12.352 -2.395 1 96.25 208 THR A N 1
ATOM 1529 C CA . THR A 1 208 ? -3.018 -12.586 -3.721 1 96.25 208 THR A CA 1
ATOM 1530 C C . THR A 1 208 ? -2.033 -13.75 -3.693 1 96.25 208 THR A C 1
ATOM 1532 O O . THR A 1 208 ? -2.061 -14.617 -4.574 1 96.25 208 THR A O 1
ATOM 1535 N N . THR A 1 209 ? -1.192 -13.781 -2.66 1 96.38 209 THR A N 1
ATOM 1536 C CA . THR A 1 209 ? -0.232 -14.875 -2.557 1 96.38 209 THR A CA 1
ATOM 1537 C C . THR A 1 209 ? -0.944 -16.203 -2.279 1 96.38 209 THR A C 1
ATOM 1539 O O . THR A 1 209 ? -0.622 -17.219 -2.883 1 96.38 209 THR A O 1
ATOM 1542 N N . GLY A 1 210 ? -1.884 -16.156 -1.362 1 97.38 210 GLY A N 1
ATOM 1543 C CA . GLY A 1 210 ? -2.652 -17.359 -1.081 1 97.38 210 GLY A CA 1
ATOM 1544 C C . GLY A 1 210 ? -3.391 -17.891 -2.295 1 97.38 210 GLY A C 1
ATOM 1545 O O . GLY A 1 210 ? -3.396 -19.094 -2.543 1 97.38 210 GLY A O 1
ATOM 1546 N N . LEU A 1 211 ? -3.99 -17.031 -3.031 1 96.12 211 LEU A N 1
ATOM 1547 C CA . LEU A 1 211 ? -4.711 -17.422 -4.238 1 96.12 211 LEU A CA 1
ATOM 1548 C C . LEU A 1 211 ? -3.762 -18.016 -5.273 1 96.12 211 LEU A C 1
ATOM 1550 O O . LEU A 1 211 ? -4.113 -18.969 -5.969 1 96.12 211 LEU A O 1
ATOM 1554 N N . ALA A 1 212 ? -2.609 -17.391 -5.414 1 94.81 212 ALA A N 1
ATOM 1555 C CA . ALA A 1 212 ? -1.618 -17.922 -6.344 1 94.81 212 ALA A CA 1
ATOM 1556 C C . ALA A 1 212 ? -1.251 -19.359 -5.996 1 94.81 212 ALA A C 1
ATOM 1558 O O . ALA A 1 212 ? -1.184 -20.219 -6.879 1 94.81 212 ALA A O 1
ATOM 1559 N N . VAL A 1 213 ? -1.041 -19.625 -4.754 1 95.88 213 VAL A N 1
ATOM 1560 C CA . VAL A 1 213 ? -0.68 -20.969 -4.301 1 95.88 213 VAL A CA 1
ATOM 1561 C C . VAL A 1 213 ? -1.84 -21.922 -4.559 1 95.88 213 VAL A C 1
ATOM 1563 O O . VAL A 1 213 ? -1.652 -23 -5.152 1 95.88 213 VAL A O 1
ATOM 1566 N N . ARG A 1 214 ? -2.996 -21.5 -4.23 1 95.88 214 ARG A N 1
ATOM 1567 C CA . ARG A 1 214 ? -4.164 -22.375 -4.32 1 95.88 214 ARG A CA 1
ATOM 1568 C C . ARG A 1 214 ? -4.578 -22.578 -5.773 1 95.88 214 ARG A C 1
ATOM 1570 O O . ARG A 1 214 ? -5.25 -23.562 -6.094 1 95.88 214 ARG A O 1
ATOM 1577 N N . SER A 1 215 ? -4.184 -21.719 -6.625 1 92.62 215 SER A N 1
ATOM 1578 C CA . SER A 1 215 ? -4.566 -21.828 -8.031 1 92.62 215 SER A CA 1
ATOM 1579 C C . SER A 1 215 ? -3.506 -22.562 -8.844 1 92.62 215 SER A C 1
ATOM 1581 O O . SER A 1 215 ? -3.578 -22.609 -10.07 1 92.62 215 SER A O 1
ATOM 1583 N N . GLY A 1 216 ? -2.441 -23.031 -8.18 1 93.06 216 GLY A N 1
ATOM 1584 C CA . GLY A 1 216 ? -1.441 -23.844 -8.852 1 93.06 216 GLY A CA 1
ATOM 1585 C C . GLY A 1 216 ? -0.364 -23.031 -9.531 1 93.06 216 GLY A C 1
ATOM 1586 O O . GLY A 1 216 ? 0.372 -23.547 -10.383 1 93.06 216 GLY A O 1
ATOM 1587 N N . LYS A 1 217 ? -0.285 -21.812 -9.188 1 93.81 217 LYS A N 1
ATOM 1588 C CA . LYS A 1 217 ? 0.708 -20.938 -9.812 1 93.81 217 LYS A CA 1
ATOM 1589 C C . LYS A 1 217 ? 2.059 -21.062 -9.109 1 93.81 217 LYS A C 1
ATOM 1591 O O . LYS A 1 217 ? 3.064 -20.531 -9.602 1 93.81 217 LYS A O 1
ATOM 1596 N N . VAL A 1 218 ? 2.068 -21.797 -8.039 1 95.94 218 VAL A N 1
ATOM 1597 C CA . VAL A 1 218 ? 3.27 -21.891 -7.215 1 95.94 218 VAL A CA 1
ATOM 1598 C C . VAL A 1 218 ? 3.65 -23.359 -7.027 1 95.94 218 VAL A C 1
ATOM 1600 O O . VAL A 1 218 ? 2.791 -24.203 -6.754 1 95.94 218 VAL A O 1
ATOM 1603 N N . PHE A 1 219 ? 4.871 -23.75 -7.312 1 97 219 PHE A N 1
ATOM 1604 C CA . PHE A 1 219 ? 5.473 -25.047 -7.004 1 97 219 PHE A CA 1
ATOM 1605 C C . PHE A 1 219 ? 6.582 -24.891 -5.969 1 97 219 PHE A C 1
ATOM 1607 O O . PHE A 1 219 ? 7.59 -24.234 -6.223 1 97 219 PHE A O 1
ATOM 1614 N N . GLY A 1 220 ? 6.387 -25.578 -4.746 1 96.25 220 GLY A N 1
ATOM 1615 C CA . GLY A 1 220 ? 7.195 -25.141 -3.621 1 96.25 220 GLY A CA 1
ATOM 1616 C C . GLY A 1 220 ? 6.922 -23.703 -3.213 1 96.25 220 GLY A C 1
ATOM 1617 O O . GLY A 1 220 ? 5.816 -23.375 -2.771 1 96.25 220 GLY A O 1
ATOM 1618 N N . ASN A 1 221 ? 7.902 -22.844 -3.322 1 97.06 221 ASN A N 1
ATOM 1619 C CA . ASN A 1 221 ? 7.703 -21.406 -3.145 1 97.06 221 ASN A CA 1
ATOM 1620 C C . ASN A 1 221 ? 8.219 -20.625 -4.344 1 97.06 221 ASN A C 1
ATOM 1622 O O . ASN A 1 221 ? 8.766 -19.531 -4.188 1 97.06 221 ASN A O 1
ATOM 1626 N N . LEU A 1 222 ? 8.031 -21.234 -5.566 1 95.5 222 LEU A N 1
ATOM 1627 C CA . LEU A 1 222 ? 8.43 -20.625 -6.832 1 95.5 222 LEU A CA 1
ATOM 1628 C C . LEU A 1 222 ? 7.211 -20.359 -7.715 1 95.5 222 LEU A C 1
ATOM 1630 O O . LEU A 1 222 ? 6.391 -21.266 -7.926 1 95.5 222 LEU A O 1
ATOM 1634 N N . ARG A 1 223 ? 7.117 -19.156 -8.141 1 93.81 223 ARG A N 1
ATOM 1635 C CA . ARG A 1 223 ? 6.102 -18.906 -9.164 1 93.81 223 ARG A CA 1
ATOM 1636 C C . ARG A 1 223 ? 6.441 -19.625 -10.461 1 93.81 223 ARG A C 1
ATOM 1638 O O . ARG A 1 223 ? 7.527 -19.438 -11.016 1 93.81 223 ARG A O 1
ATOM 1645 N N . VAL A 1 224 ? 5.539 -20.375 -11.016 1 94.38 224 VAL A N 1
ATOM 1646 C CA . VAL A 1 224 ? 5.887 -21.219 -12.148 1 94.3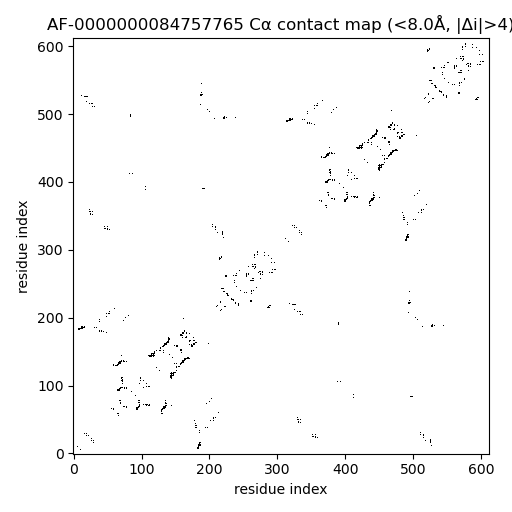8 224 VAL A CA 1
ATOM 1647 C C . VAL A 1 224 ? 4.969 -20.906 -13.336 1 94.38 224 VAL A C 1
ATOM 1649 O O . VAL A 1 224 ? 4.957 -21.641 -14.328 1 94.38 224 VAL A O 1
ATOM 1652 N N . ASP A 1 225 ? 4.227 -19.844 -13.25 1 91.31 225 ASP A N 1
ATOM 1653 C CA . ASP A 1 225 ? 3.369 -19.453 -14.367 1 91.31 225 ASP A CA 1
ATOM 1654 C C . ASP A 1 225 ? 3.879 -18.188 -15.047 1 91.31 225 ASP A C 1
ATOM 1656 O O . ASP A 1 225 ? 3.104 -17.453 -15.664 1 91.31 225 ASP A O 1
ATOM 1660 N N . LEU A 1 226 ? 5.129 -17.922 -14.898 1 87.81 226 LEU A N 1
ATOM 1661 C CA . LEU A 1 226 ? 5.73 -16.734 -15.484 1 87.81 226 LEU A CA 1
ATOM 1662 C C . LEU A 1 226 ? 5.691 -16.781 -17 1 87.81 226 LEU A C 1
ATOM 1664 O O . LEU A 1 226 ? 5.926 -17.844 -17.594 1 87.81 226 LEU A O 1
ATOM 1668 N N . GLN A 1 227 ? 5.332 -15.648 -17.547 1 84.06 227 GLN A N 1
ATOM 1669 C CA . GLN A 1 227 ? 5.383 -15.492 -19 1 84.06 227 GLN A CA 1
ATOM 1670 C C . GLN A 1 227 ? 6.578 -14.648 -19.422 1 84.06 227 GLN A C 1
ATOM 1672 O O . GLN A 1 227 ? 6.898 -13.648 -18.766 1 84.06 227 GLN A O 1
ATOM 1677 N N . ALA A 1 228 ? 7.254 -15.039 -20.438 1 82.5 228 ALA A N 1
ATOM 1678 C CA . ALA A 1 228 ? 8.438 -14.352 -20.938 1 82.5 228 ALA A CA 1
ATOM 1679 C C . ALA A 1 228 ? 8.055 -13.172 -21.828 1 82.5 228 ALA A C 1
ATOM 1681 O O . ALA A 1 228 ? 8.359 -13.156 -23.016 1 82.5 228 ALA A O 1
ATOM 1682 N N . THR A 1 229 ? 7.477 -12.141 -21.234 1 77.62 229 THR A N 1
ATOM 1683 C CA . THR A 1 229 ? 6.953 -11.008 -21.984 1 77.62 229 THR A CA 1
ATOM 1684 C C . THR A 1 229 ? 8.031 -9.945 -22.188 1 77.62 229 THR A C 1
ATOM 1686 O O . THR A 1 229 ? 7.852 -9.016 -22.969 1 77.62 229 THR A O 1
ATOM 1689 N N . SER A 1 230 ? 9.055 -10 -21.469 1 74.75 230 SER A N 1
ATOM 1690 C CA . SER A 1 230 ? 10.195 -9.102 -21.547 1 74.75 230 SER A CA 1
ATOM 1691 C C . SER A 1 230 ? 11.492 -9.828 -21.203 1 74.75 230 SER A C 1
ATOM 1693 O O . SER A 1 230 ? 11.469 -10.953 -20.703 1 74.75 230 SER A O 1
ATOM 1695 N N . PRO A 1 231 ? 12.602 -9.172 -21.578 1 76.94 231 PRO A N 1
ATOM 1696 C CA . PRO A 1 231 ? 13.875 -9.812 -21.234 1 76.94 231 PRO A CA 1
ATOM 1697 C C . PRO A 1 231 ? 14.008 -10.086 -19.734 1 76.94 231 PRO A C 1
ATOM 1699 O O . PRO A 1 231 ? 14.547 -11.125 -19.344 1 76.94 231 PRO A O 1
ATOM 1702 N N . ARG A 1 232 ? 13.516 -9.234 -18.953 1 74.31 232 ARG A N 1
ATOM 1703 C CA . ARG A 1 232 ? 13.547 -9.398 -17.5 1 74.31 232 ARG A CA 1
ATOM 1704 C C . ARG A 1 232 ? 12.766 -10.648 -17.078 1 74.31 232 ARG A C 1
ATOM 1706 O O . ARG A 1 232 ? 13.25 -11.445 -16.281 1 74.31 232 ARG A O 1
ATOM 1713 N N . TRP A 1 233 ? 11.641 -10.852 -17.688 1 80 233 TRP A N 1
ATOM 1714 C CA . TRP A 1 233 ? 10.781 -11.961 -17.297 1 80 233 TRP A CA 1
ATOM 1715 C C . TRP A 1 233 ? 11.258 -13.266 -17.922 1 80 233 TRP A C 1
ATOM 1717 O O . TRP A 1 233 ? 11.062 -14.344 -17.344 1 80 233 TRP A O 1
ATOM 1727 N N . GLU A 1 234 ? 11.945 -13.078 -19.047 1 87.31 234 GLU A N 1
ATOM 1728 C CA . GLU A 1 234 ? 12.586 -14.258 -19.625 1 87.31 234 GLU A CA 1
ATOM 1729 C C . GLU A 1 234 ? 13.672 -14.805 -18.703 1 87.31 234 GLU A C 1
ATOM 1731 O O . GLU A 1 234 ? 13.742 -16.016 -18.469 1 87.31 234 GLU A O 1
ATOM 1736 N N . GLU A 1 235 ? 14.477 -13.945 -18.234 1 87.25 235 GLU A N 1
ATOM 1737 C CA . GLU A 1 235 ? 15.547 -14.352 -17.312 1 87.25 235 GLU A CA 1
ATOM 1738 C C . GLU A 1 235 ? 14.977 -14.922 -16.031 1 87.25 235 GLU A C 1
ATOM 1740 O O . GLU A 1 235 ? 15.523 -15.883 -15.477 1 87.25 235 GLU A O 1
ATOM 1745 N N . ARG A 1 236 ? 13.961 -14.359 -15.609 1 85.62 236 ARG A N 1
ATOM 1746 C CA . ARG A 1 236 ? 13.328 -14.859 -14.391 1 85.62 236 ARG A CA 1
ATOM 1747 C C . ARG A 1 236 ? 12.727 -16.25 -14.609 1 85.62 236 ARG A C 1
ATOM 1749 O O . ARG A 1 236 ? 12.773 -17.094 -13.719 1 85.62 236 ARG A O 1
ATOM 1756 N N . GLN A 1 237 ? 12.133 -16.375 -15.75 1 91 237 GLN A N 1
ATOM 1757 C CA . GLN A 1 237 ? 11.57 -17.672 -16.078 1 91 237 GLN A CA 1
ATOM 1758 C C . GLN A 1 237 ? 12.648 -18.75 -16.062 1 91 237 GLN A C 1
ATOM 1760 O O . GLN A 1 237 ? 12.438 -19.844 -15.523 1 91 237 GLN A O 1
ATOM 1765 N N . ILE A 1 238 ? 13.781 -18.438 -16.672 1 94.06 238 ILE A N 1
ATOM 1766 C CA . ILE A 1 238 ? 14.906 -19.375 -16.688 1 94.06 238 ILE A CA 1
ATOM 1767 C C . ILE A 1 238 ? 15.336 -19.688 -15.25 1 94.06 238 ILE A C 1
ATOM 1769 O O . ILE A 1 238 ? 15.531 -20.859 -14.906 1 94.06 238 ILE A O 1
ATOM 1773 N N . ALA A 1 239 ? 15.375 -18.703 -14.461 1 91.94 239 ALA A N 1
ATOM 1774 C CA . ALA A 1 239 ? 15.797 -18.859 -13.07 1 91.94 239 ALA A CA 1
ATOM 1775 C C . ALA A 1 239 ? 14.82 -19.75 -12.305 1 91.94 239 ALA A C 1
ATOM 1777 O O . ALA A 1 239 ? 15.234 -20.562 -11.477 1 91.94 239 ALA A O 1
ATOM 1778 N N . MET A 1 240 ? 13.586 -19.594 -12.547 1 93.69 240 MET A N 1
ATOM 1779 C CA . MET A 1 240 ? 12.57 -20.391 -11.867 1 93.69 240 MET A CA 1
ATOM 1780 C C . MET A 1 240 ? 12.68 -21.859 -12.266 1 93.69 240 MET A C 1
ATOM 1782 O O . MET A 1 240 ? 12.57 -22.75 -11.422 1 93.69 240 MET A O 1
ATOM 1786 N N . VAL A 1 241 ? 12.883 -22.062 -13.539 1 95.88 241 VAL A N 1
ATOM 1787 C CA . VAL A 1 241 ? 13.016 -23.422 -14.023 1 95.88 241 VAL A CA 1
ATOM 1788 C C . VAL A 1 241 ? 14.258 -24.078 -13.422 1 95.88 241 VAL A C 1
ATOM 1790 O O . VAL A 1 241 ? 14.211 -25.219 -12.969 1 95.88 241 VAL A O 1
ATOM 1793 N N . MET A 1 242 ? 15.359 -23.312 -13.391 1 96.12 242 MET A N 1
ATOM 1794 C CA . MET A 1 242 ? 16.594 -23.812 -12.797 1 96.12 242 MET A CA 1
ATOM 1795 C C . MET A 1 242 ? 16.391 -24.219 -11.344 1 96.12 242 MET A C 1
ATOM 1797 O O . MET A 1 242 ? 16.812 -25.297 -10.93 1 96.12 242 MET A O 1
ATOM 1801 N N . ALA A 1 243 ? 15.719 -23.391 -10.672 1 94.25 243 ALA A N 1
ATOM 1802 C CA . ALA A 1 243 ? 15.516 -23.609 -9.242 1 94.25 243 ALA A CA 1
ATOM 1803 C C . ALA A 1 243 ? 14.57 -24.781 -8.992 1 94.25 243 ALA A C 1
ATOM 1805 O O . ALA A 1 243 ? 14.805 -25.609 -8.117 1 94.25 243 ALA A O 1
ATOM 1806 N N . ALA A 1 244 ? 13.547 -24.875 -9.734 1 95.19 244 ALA A N 1
ATOM 1807 C CA . ALA A 1 244 ? 12.523 -25.891 -9.531 1 95.19 244 ALA A CA 1
ATOM 1808 C C . ALA A 1 244 ? 13.039 -27.281 -9.922 1 95.19 244 ALA A C 1
ATOM 1810 O O . ALA A 1 244 ? 12.82 -28.25 -9.203 1 95.19 244 ALA A O 1
ATOM 1811 N N . ALA A 1 245 ? 13.719 -27.328 -11.031 1 96.62 245 ALA A N 1
ATOM 1812 C CA . ALA A 1 245 ? 14.148 -28.609 -11.578 1 96.62 245 ALA A CA 1
ATOM 1813 C C . ALA A 1 245 ? 15.594 -28.906 -11.195 1 96.62 245 ALA A C 1
ATOM 1815 O O . ALA A 1 245 ? 16.125 -29.969 -11.539 1 96.62 245 ALA A O 1
ATOM 1816 N N . GLU A 1 246 ? 16.219 -28 -10.477 1 94.94 246 GLU A N 1
ATOM 1817 C CA . GLU A 1 246 ? 17.625 -28.172 -10.094 1 94.94 246 GLU A CA 1
ATOM 1818 C C . GLU A 1 246 ? 18.484 -28.547 -11.297 1 94.94 246 GLU A C 1
ATOM 1820 O O . GLU A 1 246 ? 19.188 -29.547 -11.266 1 94.94 246 GLU A O 1
ATOM 1825 N N . CYS A 1 247 ? 18.469 -27.75 -12.289 1 96.56 247 CYS A N 1
ATOM 1826 C CA . CYS A 1 247 ? 19.172 -28 -13.539 1 96.56 247 CYS A CA 1
ATOM 1827 C C . CYS A 1 247 ? 20.062 -26.828 -13.922 1 96.56 247 CYS A C 1
ATOM 1829 O O . CYS A 1 247 ? 20.078 -25.812 -13.234 1 96.56 247 CYS A O 1
ATOM 1831 N N . THR A 1 248 ? 20.875 -27.016 -14.984 1 97 248 THR A N 1
ATOM 1832 C CA . THR A 1 248 ? 21.75 -25.953 -15.461 1 97 248 THR A CA 1
ATOM 1833 C C . THR A 1 248 ? 20.969 -24.938 -16.297 1 97 248 THR A C 1
ATOM 1835 O O . THR A 1 248 ? 19.859 -25.219 -16.734 1 97 248 THR A O 1
ATOM 1838 N N . ARG A 1 249 ? 21.578 -23.828 -16.438 1 96.81 249 ARG A N 1
ATOM 1839 C CA . ARG A 1 249 ? 20.984 -22.797 -17.266 1 96.81 249 ARG A CA 1
ATOM 1840 C C . ARG A 1 249 ? 20.719 -23.297 -18.688 1 96.81 249 ARG A C 1
ATOM 1842 O O . ARG A 1 249 ? 19.672 -23.016 -19.266 1 96.81 249 ARG A O 1
ATOM 1849 N N . ALA A 1 250 ? 21.672 -24 -19.203 1 97.56 250 ALA A N 1
ATOM 1850 C CA . ALA A 1 250 ? 21.562 -24.531 -20.562 1 97.56 250 ALA A CA 1
ATOM 1851 C C . ALA A 1 250 ? 20.375 -25.5 -20.672 1 97.56 250 ALA A C 1
ATOM 1853 O O . ALA A 1 250 ? 19.641 -25.469 -21.656 1 97.56 250 ALA A O 1
ATOM 1854 N N . GLN A 1 251 ? 20.219 -26.312 -19.703 1 97.69 251 GLN A N 1
ATOM 1855 C CA . GLN A 1 251 ? 19.109 -27.25 -19.688 1 97.69 251 GLN A CA 1
ATOM 1856 C C . GLN A 1 251 ? 17.766 -26.531 -19.609 1 97.69 251 GLN A C 1
ATOM 1858 O O . GLN A 1 251 ? 16.812 -26.891 -20.312 1 97.69 251 GLN A O 1
ATOM 1863 N N . ALA A 1 252 ? 17.703 -25.562 -18.766 1 97.69 252 ALA A N 1
ATOM 1864 C CA . ALA A 1 252 ? 16.484 -24.781 -18.594 1 97.69 252 ALA A CA 1
ATOM 1865 C C . ALA A 1 252 ? 16.094 -24.094 -19.891 1 97.69 252 ALA A C 1
ATOM 1867 O O . ALA A 1 252 ? 14.922 -24.125 -20.297 1 97.69 252 ALA A O 1
ATOM 1868 N N . LYS A 1 253 ? 17.031 -23.484 -20.531 1 97.38 253 LYS A N 1
ATOM 1869 C CA . LYS A 1 253 ? 16.781 -22.781 -21.781 1 97.38 253 LYS A CA 1
ATOM 1870 C C . LYS A 1 253 ? 16.297 -23.734 -22.875 1 97.38 253 LYS A C 1
ATOM 1872 O O . LYS A 1 253 ? 15.367 -23.406 -23.609 1 97.38 253 LYS A O 1
ATOM 1877 N N . ALA A 1 254 ? 16.922 -24.828 -22.938 1 97.62 254 ALA A N 1
ATOM 1878 C CA . ALA A 1 254 ? 16.547 -25.828 -23.938 1 97.62 254 ALA A CA 1
ATOM 1879 C C . ALA A 1 254 ? 15.125 -26.328 -23.703 1 97.62 254 ALA A C 1
ATOM 1881 O O . ALA A 1 254 ? 14.352 -26.484 -24.641 1 97.62 254 ALA A O 1
ATOM 1882 N N . ALA A 1 255 ? 14.844 -26.656 -22.469 1 97.94 255 ALA A N 1
ATOM 1883 C CA . ALA A 1 255 ? 13.508 -27.125 -22.125 1 97.94 255 ALA A CA 1
ATOM 1884 C C . ALA A 1 255 ? 12.453 -26.078 -22.469 1 97.94 255 ALA A C 1
ATOM 1886 O O . ALA A 1 255 ? 11.414 -26.391 -23.062 1 97.94 255 ALA A O 1
ATOM 1887 N N . LEU A 1 256 ? 12.695 -24.844 -22.078 1 97.5 256 LEU A N 1
ATOM 1888 C CA . LEU A 1 256 ? 11.766 -23.75 -22.359 1 97.5 256 LEU A CA 1
ATOM 1889 C C . LEU A 1 256 ? 11.57 -23.578 -23.859 1 97.5 256 LEU A C 1
ATOM 1891 O O . LEU A 1 256 ? 10.438 -23.406 -24.328 1 97.5 256 LEU A O 1
ATOM 1895 N N . ALA A 1 257 ? 12.633 -23.656 -24.609 1 96.44 257 ALA A N 1
ATOM 1896 C CA . ALA A 1 257 ? 12.562 -23.516 -26.062 1 96.44 257 ALA A CA 1
ATOM 1897 C C . ALA A 1 257 ? 11.719 -24.641 -26.672 1 96.44 257 ALA A C 1
ATOM 1899 O O . ALA A 1 257 ? 11.023 -24.422 -27.672 1 96.44 257 ALA A O 1
ATOM 1900 N N . SER A 1 258 ? 11.758 -25.766 -26.094 1 96.75 258 SER A N 1
ATOM 1901 C CA . SER A 1 258 ? 11.086 -26.938 -26.641 1 96.75 258 SER A CA 1
ATOM 1902 C C . SER A 1 258 ? 9.586 -26.906 -26.359 1 96.75 258 SER A C 1
ATOM 1904 O O . SER A 1 258 ? 8.82 -27.672 -26.953 1 96.75 258 SER A O 1
ATOM 1906 N N . CYS A 1 259 ? 9.18 -26.078 -25.5 1 96.56 259 CYS A N 1
ATOM 1907 C CA . CYS A 1 259 ? 7.766 -26.062 -25.141 1 96.56 259 CYS A CA 1
ATOM 1908 C C . CYS A 1 259 ? 7.199 -24.641 -25.234 1 96.56 259 CYS A C 1
ATOM 1910 O O . CYS A 1 259 ? 6.336 -24.266 -24.438 1 96.56 259 CYS A O 1
ATOM 1912 N N . ASN A 1 260 ? 7.754 -23.781 -26.094 1 94.88 260 ASN A N 1
ATOM 1913 C CA . ASN A 1 260 ? 7.266 -22.438 -26.391 1 94.88 260 ASN A CA 1
ATOM 1914 C C . ASN A 1 260 ? 7.254 -21.562 -25.156 1 94.88 260 ASN A C 1
ATOM 1916 O O . ASN A 1 260 ? 6.266 -20.875 -24.875 1 94.88 260 ASN A O 1
ATOM 1920 N N . GLN A 1 261 ? 8.211 -21.688 -24.297 1 94.88 261 GLN A N 1
ATOM 1921 C CA . GLN A 1 261 ? 8.453 -20.828 -23.141 1 94.88 261 GLN A CA 1
ATOM 1922 C C . GLN A 1 261 ? 7.336 -20.969 -22.094 1 94.88 261 GLN A C 1
ATOM 1924 O O . GLN A 1 261 ? 6.863 -19.969 -21.547 1 94.88 261 GLN A O 1
ATOM 1929 N N . HIS A 1 262 ? 6.91 -22.156 -22.016 1 94.88 262 HIS A N 1
ATOM 1930 C CA . HIS A 1 262 ? 5.93 -22.438 -20.984 1 94.88 262 HIS A CA 1
ATOM 1931 C C . HIS A 1 262 ? 6.602 -23.016 -19.734 1 94.88 262 HIS A C 1
ATOM 1933 O O . HIS A 1 262 ? 6.996 -24.188 -19.719 1 94.88 262 HIS A O 1
ATOM 1939 N N . CYS A 1 263 ? 6.617 -22.297 -18.703 1 95.31 263 CYS A N 1
ATOM 1940 C CA . CYS A 1 263 ? 7.426 -22.531 -17.516 1 95.31 263 CYS A CA 1
ATOM 1941 C C . CYS A 1 263 ? 7.062 -23.859 -16.859 1 95.31 263 CYS A C 1
ATOM 1943 O O . CYS A 1 263 ? 7.93 -24.719 -16.641 1 95.31 263 CYS A O 1
ATOM 1945 N N . ARG A 1 264 ? 5.844 -24.156 -16.594 1 96.81 264 ARG A N 1
ATOM 1946 C CA . ARG A 1 264 ? 5.391 -25.375 -15.914 1 96.81 264 ARG A CA 1
ATOM 1947 C C . ARG A 1 264 ? 5.715 -26.609 -16.734 1 96.81 264 ARG A C 1
ATOM 1949 O O . ARG A 1 264 ? 6.152 -27.625 -16.188 1 96.81 264 ARG A O 1
ATOM 1956 N N . THR A 1 265 ? 5.5 -26.469 -18 1 97.44 265 THR A N 1
ATOM 1957 C CA . THR A 1 265 ? 5.785 -27.594 -18.891 1 97.44 265 THR A CA 1
ATOM 1958 C C . THR A 1 265 ? 7.273 -27.922 -18.875 1 97.44 265 THR A C 1
ATOM 1960 O O . THR A 1 265 ? 7.656 -29.094 -18.797 1 97.44 265 THR A O 1
ATOM 1963 N N . ALA A 1 266 ? 8.062 -26.906 -18.938 1 98.06 266 ALA A N 1
ATOM 1964 C CA . ALA A 1 266 ? 9.508 -27.094 -18.922 1 98.06 266 ALA A CA 1
ATOM 1965 C C . ALA A 1 266 ? 9.961 -27.812 -17.656 1 98.06 266 ALA A C 1
ATOM 1967 O O . ALA A 1 266 ? 10.781 -28.734 -17.719 1 98.06 266 ALA A O 1
ATOM 1968 N N . ILE A 1 267 ? 9.445 -27.406 -16.562 1 97.75 267 ILE A N 1
ATOM 1969 C CA . ILE A 1 267 ? 9.805 -28.016 -15.273 1 97.75 267 ILE A CA 1
ATOM 1970 C C . ILE A 1 267 ? 9.383 -29.484 -15.258 1 97.75 267 ILE A C 1
ATOM 1972 O O . ILE A 1 267 ? 10.164 -30.344 -14.859 1 97.75 267 ILE A O 1
ATOM 1976 N N . LEU A 1 268 ? 8.172 -29.703 -15.695 1 97.69 268 LEU A N 1
ATOM 1977 C CA . LEU A 1 268 ? 7.656 -31.078 -15.719 1 97.69 268 LEU A CA 1
ATOM 1978 C C . LEU A 1 268 ? 8.5 -31.953 -16.641 1 97.69 268 LEU A C 1
ATOM 1980 O O . LEU A 1 268 ? 8.805 -33.094 -16.297 1 97.69 268 LEU A O 1
ATOM 1984 N N . MET A 1 269 ? 8.867 -31.406 -17.781 1 97.75 269 MET A N 1
ATOM 1985 C CA . MET A 1 269 ? 9.727 -32.125 -18.703 1 97.75 269 MET A CA 1
ATOM 1986 C C . MET A 1 269 ? 11.047 -32.531 -18.047 1 97.75 269 MET A C 1
ATOM 1988 O O . MET A 1 269 ? 11.445 -33.688 -18.094 1 97.75 269 MET A O 1
ATOM 1992 N N . LEU A 1 270 ? 11.656 -31.656 -17.438 1 97.81 270 LEU A N 1
ATOM 1993 C CA . LEU A 1 270 ? 12.977 -31.844 -16.859 1 97.81 270 LEU A CA 1
ATOM 1994 C C . LEU A 1 270 ? 12.914 -32.812 -15.688 1 97.81 270 LEU A C 1
ATOM 1996 O O . LEU A 1 270 ? 13.852 -33.594 -15.477 1 97.81 270 LEU A O 1
ATOM 2000 N N . MET A 1 271 ? 11.836 -32.844 -14.992 1 97 271 MET A N 1
ATOM 2001 C CA . MET A 1 271 ? 11.766 -33.625 -13.766 1 97 271 MET A CA 1
ATOM 2002 C C . MET A 1 271 ? 11.258 -35.031 -14.047 1 97 271 MET A C 1
ATOM 2004 O O . MET A 1 271 ? 11.43 -35.938 -13.227 1 97 271 MET A O 1
ATOM 2008 N N . THR A 1 272 ? 10.648 -35.219 -15.195 1 96 272 THR A N 1
ATOM 2009 C CA . THR A 1 272 ? 10.023 -36.5 -15.438 1 96 272 THR A CA 1
ATOM 2010 C C . THR A 1 272 ? 10.625 -37.188 -16.672 1 96 272 THR A C 1
ATOM 2012 O O . THR A 1 272 ? 10.477 -38.375 -16.875 1 96 272 THR A O 1
ATOM 2015 N N . GLY A 1 273 ? 11.148 -36.344 -17.578 1 95.19 273 GLY A N 1
ATOM 2016 C CA . GLY A 1 273 ? 11.656 -36.875 -18.844 1 95.19 273 GLY A CA 1
ATOM 2017 C C . GLY A 1 273 ? 10.609 -36.906 -19.938 1 95.19 273 GLY A C 1
ATOM 2018 O O . GLY A 1 273 ? 10.906 -37.281 -21.078 1 95.19 273 GLY A O 1
ATOM 2019 N N . LEU A 1 274 ? 9.453 -36.469 -19.656 1 95.88 274 LEU A N 1
ATOM 2020 C CA . LEU A 1 274 ? 8.391 -36.406 -20.656 1 95.88 274 LEU A CA 1
ATOM 2021 C C . LEU A 1 274 ? 8.727 -35.375 -21.734 1 95.88 274 LEU A C 1
ATOM 2023 O O . LEU A 1 274 ? 9.484 -34.438 -21.484 1 95.88 274 LEU A O 1
ATOM 2027 N N . ASP A 1 275 ? 8.195 -35.594 -22.953 1 95.81 275 ASP A N 1
ATOM 2028 C CA . ASP A 1 275 ? 8.344 -34.562 -23.953 1 95.81 275 ASP A CA 1
ATOM 2029 C C . ASP A 1 275 ? 7.316 -33.469 -23.766 1 95.81 275 ASP A C 1
ATOM 2031 O O . ASP A 1 275 ? 6.48 -33.531 -22.859 1 95.81 275 ASP A O 1
ATOM 2035 N N . ALA A 1 276 ? 7.355 -32.438 -24.578 1 97.19 276 ALA A N 1
ATOM 2036 C CA . ALA A 1 276 ? 6.559 -31.234 -24.406 1 97.19 276 ALA A CA 1
ATOM 2037 C C . ALA A 1 276 ? 5.066 -31.531 -24.516 1 97.19 276 ALA A C 1
ATOM 2039 O O . ALA A 1 276 ? 4.262 -31.016 -23.734 1 97.19 276 ALA A O 1
ATOM 2040 N N . TRP A 1 277 ? 4.707 -32.344 -25.422 1 96.81 277 TRP A N 1
ATOM 2041 C CA . TRP A 1 277 ? 3.303 -32.688 -25.656 1 96.81 277 TRP A CA 1
ATOM 2042 C C . TRP A 1 277 ? 2.719 -33.469 -24.484 1 96.81 277 TRP A C 1
ATOM 2044 O O . TRP A 1 277 ? 1.657 -33.094 -23.969 1 96.81 277 TRP A O 1
ATOM 2054 N N . GLN A 1 278 ? 3.395 -34.5 -24.031 1 96.19 278 GLN A N 1
ATOM 2055 C CA . GLN A 1 278 ? 2.949 -35.312 -22.891 1 96.19 278 GLN A CA 1
ATOM 2056 C C . GLN A 1 278 ? 2.865 -34.469 -21.625 1 96.19 278 GLN A C 1
ATOM 2058 O O . GLN A 1 278 ? 1.917 -34.625 -20.844 1 96.19 278 GLN A O 1
ATOM 2063 N N . ALA A 1 279 ? 3.855 -33.688 -21.422 1 97 279 ALA A N 1
ATOM 2064 C CA . ALA A 1 279 ? 3.91 -32.844 -20.234 1 97 279 ALA A CA 1
ATOM 2065 C C . ALA A 1 279 ? 2.754 -31.844 -20.219 1 97 279 ALA A C 1
ATOM 2067 O O . ALA A 1 279 ? 2.104 -31.656 -19.188 1 97 279 ALA A O 1
ATOM 2068 N N . ARG A 1 280 ? 2.516 -31.156 -21.328 1 96.38 280 ARG A N 1
ATOM 2069 C CA . ARG A 1 280 ? 1.431 -30.188 -21.438 1 96.38 280 ARG A CA 1
ATOM 2070 C C . ARG A 1 280 ? 0.079 -30.859 -21.203 1 96.38 280 ARG A C 1
ATOM 2072 O O . ARG A 1 280 ? -0.791 -30.281 -20.531 1 96.38 280 ARG A O 1
ATOM 2079 N N . ASP A 1 281 ? -0.1 -31.984 -21.766 1 96.38 281 ASP A N 1
ATOM 2080 C CA . ASP A 1 281 ? -1.338 -32.75 -21.609 1 96.38 281 ASP A CA 1
ATOM 2081 C C . ASP A 1 281 ? -1.571 -33.125 -20.141 1 96.38 281 ASP A C 1
ATOM 2083 O O . ASP A 1 281 ? -2.68 -32.969 -19.625 1 96.38 281 ASP A O 1
ATOM 2087 N N . LEU A 1 282 ? -0.54 -33.625 -19.516 1 96.19 282 LEU A N 1
ATOM 2088 C CA . LEU A 1 282 ? -0.621 -34 -18.109 1 96.19 282 LEU A CA 1
ATOM 2089 C C . LEU A 1 282 ? -0.954 -32.812 -17.234 1 96.19 282 LEU A C 1
ATOM 2091 O O . LEU A 1 282 ? -1.731 -32.938 -16.281 1 96.19 282 LEU A O 1
ATOM 2095 N N . LEU A 1 283 ? -0.363 -31.672 -17.516 1 96.25 283 LEU A N 1
ATOM 2096 C CA . LEU A 1 283 ? -0.662 -30.453 -16.781 1 96.25 283 LEU A CA 1
ATOM 2097 C C . LEU A 1 283 ? -2.123 -30.047 -16.969 1 96.25 283 LEU A C 1
ATOM 2099 O O . LEU A 1 283 ? -2.799 -29.703 -16 1 96.25 283 LEU A O 1
ATOM 2103 N N . SER A 1 284 ? -2.586 -30.078 -18.188 1 94.44 284 SER A N 1
ATOM 2104 C CA . SER A 1 284 ? -3.967 -29.719 -18.5 1 94.44 284 SER A CA 1
ATOM 2105 C C . SER A 1 284 ? -4.949 -30.625 -17.766 1 94.44 284 SER A C 1
ATOM 2107 O O . SER A 1 284 ? -5.957 -30.172 -17.234 1 94.44 284 SER A O 1
ATOM 2109 N N . GLU A 1 285 ? -4.602 -31.875 -17.656 1 94.38 285 GLU A N 1
ATOM 2110 C CA . GLU A 1 285 ? -5.441 -32.844 -16.969 1 94.38 285 GLU A CA 1
ATOM 2111 C C . GLU A 1 285 ? -5.508 -32.562 -15.477 1 94.38 285 GLU A C 1
ATOM 2113 O O . GLU A 1 285 ? -6.461 -32.969 -14.805 1 94.38 285 GLU A O 1
ATOM 2118 N N . ASN A 1 286 ? -4.516 -31.969 -15.078 1 94.44 286 ASN A N 1
ATOM 2119 C CA . ASN A 1 286 ? -4.438 -31.703 -13.648 1 94.44 286 ASN A CA 1
ATOM 2120 C C . ASN A 1 286 ? -4.609 -30.219 -13.344 1 94.44 286 ASN A C 1
ATOM 2122 O O . ASN A 1 286 ? -4.023 -29.703 -12.391 1 94.44 286 ASN A O 1
ATOM 2126 N N . ASN A 1 287 ? -5.273 -29.469 -14.164 1 90.88 287 ASN A N 1
ATOM 2127 C CA . ASN A 1 287 ? -5.641 -28.078 -14 1 90.88 287 ASN A CA 1
ATOM 2128 C C . ASN A 1 287 ? -4.418 -27.203 -13.742 1 90.88 287 ASN A C 1
ATOM 2130 O O . ASN A 1 287 ? -4.465 -26.281 -12.914 1 90.88 287 ASN A O 1
ATOM 2134 N N . ASN A 1 288 ? -3.279 -27.578 -14.242 1 91.81 288 ASN A N 1
ATOM 2135 C CA . ASN A 1 288 ? -2.027 -26.828 -14.258 1 91.81 288 ASN A CA 1
ATOM 2136 C C . ASN A 1 288 ? -1.375 -26.797 -12.883 1 91.81 288 ASN A C 1
ATOM 2138 O O . ASN A 1 288 ? -0.554 -25.922 -12.594 1 91.81 288 ASN A O 1
ATOM 2142 N N . HIS A 1 289 ? -1.771 -27.766 -12.078 1 94.38 289 HIS A N 1
ATOM 2143 C CA . HIS A 1 289 ? -1.07 -27.938 -10.805 1 94.38 289 HIS A CA 1
ATOM 2144 C C . HIS A 1 289 ? 0.148 -28.844 -10.977 1 94.38 289 HIS A C 1
ATOM 2146 O O . HIS A 1 289 ? 0.012 -30.062 -11.078 1 94.38 289 HIS A O 1
ATOM 2152 N N . LEU A 1 290 ? 1.247 -28.266 -10.898 1 96.44 290 LEU A N 1
ATOM 2153 C CA . LEU A 1 290 ? 2.504 -28.938 -11.219 1 96.44 290 LEU A CA 1
ATOM 2154 C C . LEU A 1 290 ? 2.775 -30.078 -10.242 1 96.44 290 LEU A C 1
ATOM 2156 O O . LEU A 1 290 ? 3.188 -31.156 -10.656 1 96.44 290 LEU A O 1
ATOM 2160 N N . ARG A 1 291 ? 2.576 -29.875 -8.969 1 95.25 291 ARG A N 1
ATOM 2161 C CA . ARG A 1 291 ? 2.857 -30.906 -7.969 1 95.25 291 ARG A CA 1
ATOM 2162 C C . ARG A 1 291 ? 2 -32.156 -8.203 1 95.25 291 ARG A C 1
ATOM 2164 O O . ARG A 1 291 ? 2.48 -33.281 -8.07 1 95.25 291 ARG A O 1
ATOM 2171 N N . VAL A 1 292 ? 0.781 -31.938 -8.547 1 94.75 292 VAL A N 1
ATOM 2172 C CA . VAL A 1 292 ? -0.142 -33.031 -8.797 1 94.75 292 VAL A CA 1
ATOM 2173 C C . VAL A 1 292 ? 0.268 -33.781 -10.07 1 94.75 292 VAL A C 1
ATOM 2175 O O . VAL A 1 292 ? 0.271 -35 -10.109 1 94.75 292 VAL A O 1
ATOM 2178 N N . ALA A 1 293 ? 0.596 -33 -11.047 1 96.12 293 ALA A N 1
ATOM 2179 C CA . ALA A 1 293 ? 1.038 -33.594 -12.312 1 96.12 293 ALA A CA 1
ATOM 2180 C C . ALA A 1 293 ? 2.301 -34.438 -12.117 1 96.12 293 ALA A C 1
ATOM 2182 O O . ALA A 1 293 ? 2.432 -35.5 -12.688 1 96.12 293 ALA A O 1
ATOM 2183 N N . LEU A 1 294 ? 3.217 -33.938 -11.344 1 95.88 294 LEU A N 1
ATOM 2184 C CA . LEU A 1 294 ? 4.461 -34.656 -11.062 1 95.88 294 LEU A CA 1
ATOM 2185 C C . LEU A 1 294 ? 4.191 -35.969 -10.344 1 95.88 294 LEU A C 1
ATOM 2187 O O . LEU A 1 294 ? 4.805 -37 -10.656 1 95.88 294 LEU A O 1
ATOM 2191 N N . ALA A 1 295 ? 3.324 -35.938 -9.391 1 94.75 295 ALA A N 1
ATOM 2192 C CA . ALA A 1 295 ? 2.973 -37.156 -8.641 1 94.75 295 ALA A CA 1
ATOM 2193 C C . ALA A 1 295 ? 2.344 -38.188 -9.562 1 94.75 295 ALA A C 1
ATOM 2195 O O . ALA A 1 295 ? 2.637 -39.375 -9.445 1 94.75 295 ALA A O 1
ATOM 2196 N N . GLU A 1 296 ? 1.53 -37.719 -10.422 1 94.25 296 GLU A N 1
ATOM 2197 C CA . GLU A 1 296 ? 0.888 -38.625 -11.375 1 94.25 296 GLU A CA 1
ATOM 2198 C C . GLU A 1 296 ? 1.906 -39.219 -12.336 1 94.25 296 GLU A C 1
ATOM 2200 O O . GLU A 1 296 ? 1.832 -40.406 -12.664 1 94.25 296 GLU A O 1
ATOM 2205 N N . ALA A 1 297 ? 2.791 -38.438 -12.781 1 93.56 297 ALA A N 1
ATOM 2206 C CA . ALA A 1 297 ? 3.832 -38.938 -13.688 1 93.56 297 ALA A CA 1
ATOM 2207 C C . ALA A 1 297 ? 4.688 -40 -13.016 1 93.56 297 ALA A C 1
ATOM 2209 O O . ALA A 1 297 ? 5.086 -40.969 -13.656 1 93.56 297 ALA A O 1
ATOM 2210 N N . GLN A 1 298 ? 5.004 -39.812 -11.797 1 89.88 298 GLN A N 1
ATOM 2211 C CA . GLN A 1 298 ? 5.82 -40.75 -11.047 1 89.88 298 GLN A CA 1
ATOM 2212 C C . GLN A 1 298 ? 5.074 -42.094 -10.836 1 89.88 298 GLN A C 1
ATOM 2214 O O . GLN A 1 298 ? 5.676 -43.156 -10.859 1 89.88 298 GLN A O 1
ATOM 2219 N N . GLU A 1 299 ? 3.824 -41.969 -10.609 1 88.25 299 GLU A N 1
ATOM 2220 C CA . GLU A 1 299 ? 3.006 -43.156 -10.438 1 88.25 299 GLU A CA 1
ATOM 2221 C C . GLU A 1 299 ? 2.92 -43.938 -11.734 1 88.25 299 GLU A C 1
ATOM 2223 O O . GLU A 1 299 ? 2.947 -45.188 -11.719 1 88.25 299 GLU A O 1
ATOM 2228 N N . LYS A 1 300 ? 2.873 -43.344 -12.828 1 86.56 300 LYS A N 1
ATOM 2229 C CA . LYS A 1 300 ? 2.787 -44 -14.125 1 86.56 300 LYS A CA 1
ATOM 2230 C C . LYS A 1 300 ? 4.105 -44.688 -14.484 1 86.56 300 LYS A C 1
ATOM 2232 O O . LYS A 1 300 ? 4.105 -45.75 -15.102 1 86.56 300 LYS A O 1
ATOM 2237 N N . THR A 1 301 ? 5.172 -44.062 -14.125 1 79.38 301 THR A N 1
ATOM 2238 C CA . THR A 1 301 ? 6.48 -44.656 -14.383 1 79.38 301 THR A CA 1
ATOM 2239 C C . THR A 1 301 ? 6.691 -45.906 -13.516 1 79.38 301 THR A C 1
ATOM 2241 O O . THR A 1 301 ? 7.25 -46.906 -13.977 1 79.38 301 THR A O 1
ATOM 2244 N N . LEU A 1 302 ? 6.184 -45.812 -12.328 1 74.94 302 LEU A N 1
ATOM 2245 C CA . LEU A 1 302 ? 6.312 -46.938 -11.422 1 74.94 302 LEU A CA 1
ATOM 2246 C C . LEU A 1 302 ? 5.422 -48.094 -11.867 1 74.94 302 LEU A C 1
ATOM 2248 O O . LEU A 1 302 ? 5.797 -49.281 -11.727 1 74.94 302 LEU A O 1
ATOM 2252 N N . SER A 1 303 ? 4.344 -47.781 -12.391 1 74.44 303 SER A N 1
ATOM 2253 C CA . SER A 1 303 ? 3.426 -48.844 -12.852 1 74.44 303 SER A CA 1
ATOM 2254 C C . SER A 1 303 ? 3.939 -49.5 -14.117 1 74.44 303 SER A C 1
ATOM 2256 O O . SER A 1 303 ? 3.643 -50.688 -14.367 1 74.44 303 SER A O 1
ATOM 2258 N N . ASN A 1 304 ? 4.648 -48.719 -14.875 1 69.25 304 ASN A N 1
ATOM 2259 C CA . ASN A 1 304 ? 5.195 -49.281 -16.094 1 69.25 304 ASN A CA 1
ATOM 2260 C C . ASN A 1 304 ? 6.426 -50.156 -15.82 1 69.25 304 ASN A C 1
ATOM 2262 O O . ASN A 1 304 ? 6.82 -50.969 -16.656 1 69.25 304 ASN A O 1
ATOM 2266 N N . VAL A 1 305 ? 7.055 -50 -14.695 1 64 305 VAL A N 1
ATOM 2267 C CA . VAL A 1 305 ? 8.211 -50.812 -14.336 1 64 305 VAL A CA 1
ATOM 2268 C C . VAL A 1 305 ? 7.758 -52.094 -13.625 1 64 305 VAL A C 1
ATOM 2270 O O . VAL A 1 305 ? 8.477 -53.094 -13.617 1 64 305 VAL A O 1
ATOM 2273 N N . ASN A 1 306 ? 6.695 -52.062 -12.977 1 51.5 306 ASN A N 1
ATOM 2274 C CA . ASN A 1 306 ? 6.203 -53.281 -12.383 1 51.5 306 ASN A CA 1
ATOM 2275 C C . ASN A 1 306 ? 5.375 -54.094 -13.383 1 51.5 306 ASN A C 1
ATOM 2277 O O . ASN A 1 306 ? 5.301 -55.312 -13.289 1 51.5 306 ASN A O 1
ATOM 2281 N N . MET B 1 1 ? 38.188 -14.344 -13.789 1 21.39 1 MET B N 1
ATOM 2282 C CA . MET B 1 1 ? 37.469 -14.117 -12.531 1 21.39 1 MET B CA 1
ATOM 2283 C C . MET B 1 1 ? 35.969 -14.055 -12.766 1 21.39 1 MET B C 1
ATOM 2285 O O . MET B 1 1 ? 35.469 -13.133 -13.414 1 21.39 1 MET B O 1
ATOM 2289 N N . SER B 1 2 ? 35.344 -15.172 -13.086 1 25.14 2 SER B N 1
ATOM 2290 C CA . SER B 1 2 ? 33.969 -15.516 -13.523 1 25.14 2 SER B CA 1
ATOM 2291 C C . SER B 1 2 ? 32.938 -15 -12.539 1 25.14 2 SER B C 1
ATOM 2293 O O . SER B 1 2 ? 32.938 -15.398 -11.375 1 25.14 2 SER B O 1
ATOM 2295 N N . SER B 1 3 ? 32.719 -13.672 -12.555 1 28.22 3 SER B N 1
ATOM 2296 C CA . SER B 1 3 ? 31.781 -12.984 -11.656 1 28.22 3 SER B CA 1
ATOM 2297 C C . SER B 1 3 ? 30.453 -13.727 -11.586 1 28.22 3 SER B C 1
ATOM 2299 O O . SER B 1 3 ? 29.766 -13.883 -12.594 1 28.22 3 SER B O 1
ATOM 2301 N N . LYS B 1 4 ? 30.484 -14.656 -10.922 1 33.44 4 LYS B N 1
ATOM 2302 C CA . LYS B 1 4 ? 29.25 -15.398 -10.672 1 33.44 4 LYS B CA 1
ATOM 2303 C C . LYS B 1 4 ? 28.062 -14.453 -10.508 1 33.44 4 LYS B C 1
ATOM 2305 O O . LYS B 1 4 ? 28.062 -13.586 -9.641 1 33.44 4 LYS B O 1
ATOM 2310 N N . PRO B 1 5 ? 27.203 -14.125 -11.445 1 36.16 5 PRO B N 1
ATOM 2311 C CA . PRO B 1 5 ? 26.047 -13.281 -11.164 1 36.16 5 PRO B CA 1
ATOM 2312 C C . PRO B 1 5 ? 25.406 -13.578 -9.805 1 36.16 5 PRO B C 1
ATOM 2314 O O . PRO B 1 5 ? 24.984 -14.711 -9.555 1 36.16 5 PRO B O 1
ATOM 2317 N N . THR B 1 6 ? 25.859 -13.211 -8.703 1 37.5 6 THR B N 1
ATOM 2318 C CA . THR B 1 6 ? 25.25 -13.32 -7.379 1 37.5 6 THR B CA 1
ATOM 2319 C C . THR B 1 6 ? 23.78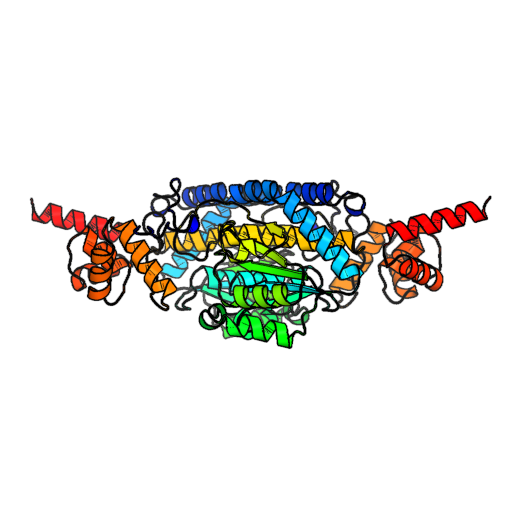1 -12.945 -7.426 1 37.5 6 THR B C 1
ATOM 2321 O O . THR B 1 6 ? 23.422 -11.852 -7.883 1 37.5 6 THR B O 1
ATOM 2324 N N . ALA B 1 7 ? 22.938 -13.883 -7.621 1 44.16 7 ALA B N 1
ATOM 2325 C CA . ALA B 1 7 ? 21.484 -13.719 -7.609 1 44.16 7 ALA B CA 1
ATOM 2326 C C . ALA B 1 7 ? 21.062 -12.727 -6.535 1 44.16 7 ALA B C 1
ATOM 2328 O O . ALA B 1 7 ? 21.578 -12.75 -5.414 1 44.16 7 ALA B O 1
ATOM 2329 N N . SER B 1 8 ? 20.625 -11.57 -6.84 1 52.84 8 SER B N 1
ATOM 2330 C CA . SER B 1 8 ? 20.062 -10.602 -5.898 1 52.84 8 SER B CA 1
ATOM 2331 C C . SER B 1 8 ? 19.297 -11.297 -4.785 1 52.84 8 SER B C 1
ATOM 2333 O O . SER B 1 8 ? 18.828 -12.422 -4.949 1 52.84 8 SER B O 1
ATOM 2335 N N . MET B 1 9 ? 19.688 -11.016 -3.422 1 46.38 9 MET B N 1
ATOM 2336 C CA . MET B 1 9 ? 18.984 -11.508 -2.234 1 46.38 9 MET B CA 1
ATOM 2337 C C . MET B 1 9 ? 17.531 -11.805 -2.545 1 46.38 9 MET B C 1
ATOM 2339 O O . MET B 1 9 ? 16.969 -12.805 -2.064 1 46.38 9 MET B O 1
ATOM 2343 N N . LEU B 1 10 ? 16.953 -10.938 -3.432 1 50.47 10 LEU B N 1
ATOM 2344 C CA . LEU B 1 10 ? 15.555 -11.125 -3.789 1 50.47 10 LEU B CA 1
ATOM 2345 C C . LEU B 1 10 ? 15.375 -12.375 -4.648 1 50.47 10 LEU B C 1
ATOM 2347 O O . LEU B 1 10 ? 14.266 -12.906 -4.746 1 50.47 10 LEU B O 1
ATOM 2351 N N . GLU B 1 11 ? 16.547 -12.836 -5.008 1 60.38 11 GLU B N 1
ATOM 2352 C CA . GLU B 1 11 ? 16.438 -13.977 -5.918 1 60.38 11 GLU B CA 1
ATOM 2353 C C . GLU B 1 11 ? 16.703 -15.289 -5.191 1 60.38 11 GLU B C 1
ATOM 2355 O O . GLU B 1 11 ? 16.484 -16.375 -5.75 1 60.38 11 GLU B O 1
ATOM 2360 N N . ARG B 1 12 ? 16.922 -15.039 -3.873 1 73.12 12 ARG B N 1
ATOM 2361 C CA . ARG B 1 12 ? 17.109 -16.281 -3.121 1 73.12 12 ARG B CA 1
ATOM 2362 C C . ARG B 1 12 ? 15.781 -16.875 -2.678 1 73.12 12 ARG B C 1
ATOM 2364 O O . ARG B 1 12 ? 14.852 -16.125 -2.338 1 73.12 12 ARG B O 1
ATOM 2371 N N . ARG B 1 13 ? 15.805 -18.156 -2.74 1 87.38 13 ARG B N 1
ATOM 2372 C CA . ARG B 1 13 ? 14.617 -18.875 -2.295 1 87.38 13 ARG B CA 1
ATOM 2373 C C . ARG B 1 13 ? 14.477 -18.812 -0.778 1 87.38 13 ARG B C 1
ATOM 2375 O O . ARG B 1 13 ? 15.453 -19.016 -0.05 1 87.38 13 ARG B O 1
ATOM 2382 N N . HIS B 1 14 ? 13.297 -18.469 -0.301 1 93.81 14 HIS B N 1
ATOM 2383 C CA . HIS B 1 14 ? 13.039 -18.406 1.133 1 93.81 14 HIS B CA 1
ATOM 2384 C C . HIS B 1 14 ? 13.117 -19.781 1.774 1 93.81 14 HIS B C 1
ATOM 2386 O O . HIS B 1 14 ? 12.32 -20.672 1.449 1 93.81 14 HIS B O 1
ATOM 2392 N N . PRO B 1 15 ? 14.031 -19.984 2.709 1 93.44 15 PRO B N 1
ATOM 2393 C CA . PRO B 1 15 ? 14.266 -21.344 3.217 1 93.44 15 PRO B CA 1
ATOM 2394 C C . PRO B 1 15 ? 13.094 -21.859 4.047 1 93.44 15 PRO B C 1
ATOM 2396 O O . PRO B 1 15 ? 12.852 -23.078 4.078 1 93.44 15 PRO B O 1
ATOM 2399 N N . GLN B 1 16 ? 12.359 -21.031 4.676 1 94.62 16 GLN B N 1
ATOM 2400 C CA . GLN B 1 16 ? 11.336 -21.469 5.621 1 94.62 16 GLN B CA 1
ATOM 2401 C C . GLN B 1 16 ? 10.008 -21.719 4.914 1 94.62 16 GLN B C 1
ATOM 2403 O O . GLN B 1 16 ? 9.086 -22.297 5.5 1 94.62 16 GLN B O 1
ATOM 2408 N N . THR B 1 17 ? 9.891 -21.328 3.615 1 96.62 17 THR B N 1
ATOM 2409 C CA . THR B 1 17 ? 8.586 -21.438 2.969 1 96.62 17 THR B CA 1
ATOM 2410 C C . THR B 1 17 ? 8.664 -22.359 1.755 1 96.62 17 THR B C 1
ATOM 2412 O O . THR B 1 17 ? 7.773 -22.344 0.9 1 96.62 17 THR B O 1
ATOM 2415 N N . ARG B 1 18 ? 9.633 -23.203 1.649 1 95.62 18 ARG B N 1
ATOM 2416 C CA . ARG B 1 18 ? 9.875 -24.031 0.48 1 95.62 18 ARG B CA 1
ATOM 2417 C C . ARG B 1 18 ? 8.727 -25.016 0.266 1 95.62 18 ARG B C 1
ATOM 2419 O O . ARG B 1 18 ? 8.578 -25.578 -0.825 1 95.62 18 ARG B O 1
ATOM 2426 N N . HIS B 1 19 ? 7.945 -25.281 1.326 1 96.56 19 HIS B N 1
ATOM 2427 C CA . HIS B 1 19 ? 6.879 -26.266 1.24 1 96.56 19 HIS B CA 1
ATOM 2428 C C . HIS B 1 19 ? 5.508 -25.594 1.312 1 96.56 19 HIS B C 1
ATOM 2430 O O . HIS B 1 19 ? 4.512 -26.25 1.629 1 96.56 19 HIS B O 1
ATOM 2436 N N . ILE B 1 20 ? 5.449 -24.328 1.02 1 97.31 20 ILE B N 1
ATOM 2437 C CA . ILE B 1 20 ? 4.258 -23.531 1.291 1 97.31 20 ILE B CA 1
ATOM 2438 C C . ILE B 1 20 ? 3.1 -24.031 0.425 1 97.31 20 ILE B C 1
ATOM 2440 O O . ILE B 1 20 ? 1.938 -23.953 0.832 1 97.31 20 ILE B O 1
ATOM 2444 N N . ASP B 1 21 ? 3.328 -24.562 -0.757 1 97 21 ASP B N 1
ATOM 2445 C CA . ASP B 1 21 ? 2.279 -24.984 -1.678 1 97 21 ASP B CA 1
ATOM 2446 C C . ASP B 1 21 ? 1.625 -26.281 -1.201 1 97 21 ASP B C 1
ATOM 2448 O O . ASP B 1 21 ? 0.581 -26.688 -1.718 1 97 21 ASP B O 1
ATOM 2452 N N . THR B 1 22 ? 2.18 -26.938 -0.173 1 97.31 22 THR B N 1
ATOM 2453 C CA . THR B 1 22 ? 1.642 -28.203 0.323 1 97.31 22 THR B CA 1
ATOM 2454 C C . THR B 1 22 ? 0.794 -27.969 1.571 1 97.31 22 THR B C 1
ATOM 2456 O O . THR B 1 22 ? 0.131 -28.891 2.055 1 97.31 22 THR B O 1
ATOM 2459 N N . LEU B 1 23 ? 0.79 -26.844 2.094 1 98 23 LEU B N 1
ATOM 2460 C CA . LEU B 1 23 ? 0.147 -26.547 3.371 1 98 23 LEU B CA 1
ATOM 2461 C C . LEU B 1 23 ? -1.341 -26.281 3.18 1 98 23 LEU B C 1
ATOM 2463 O O . LEU B 1 23 ? -1.759 -25.797 2.121 1 98 23 LEU B O 1
ATOM 2467 N N . ALA B 1 24 ? -2.062 -26.578 4.289 1 98.25 24 ALA B N 1
ATOM 2468 C CA . ALA B 1 24 ? -3.443 -26.094 4.328 1 98.25 24 ALA B CA 1
ATOM 2469 C C . ALA B 1 24 ? -3.494 -24.562 4.301 1 98.25 24 ALA B C 1
ATOM 2471 O O . ALA B 1 24 ? -2.527 -23.906 4.676 1 98.25 24 ALA B O 1
ATOM 2472 N N . THR B 1 25 ? -4.602 -24.047 3.875 1 98.56 25 THR B N 1
ATOM 2473 C CA . THR B 1 25 ? -4.707 -22.609 3.641 1 98.56 25 THR B CA 1
ATOM 2474 C C . THR B 1 25 ? -4.367 -21.828 4.91 1 98.56 25 THR B C 1
ATOM 2476 O O . THR B 1 25 ? -3.59 -20.875 4.867 1 98.56 25 THR B O 1
ATOM 2479 N N . LEU B 1 26 ? -4.91 -22.219 6.02 1 98.75 26 LEU B N 1
ATOM 2480 C CA . LEU B 1 26 ? -4.668 -21.5 7.27 1 98.75 26 LEU B CA 1
ATOM 2481 C C . LEU B 1 26 ? -3.186 -21.547 7.633 1 98.75 26 LEU B C 1
ATOM 2483 O O . LEU B 1 26 ? -2.615 -20.516 8.023 1 98.75 26 LEU B O 1
ATOM 2487 N N . ASP B 1 27 ? -2.547 -22.703 7.5 1 98.69 27 ASP B N 1
ATOM 2488 C CA . ASP B 1 27 ? -1.128 -22.844 7.816 1 98.69 27 ASP B CA 1
ATOM 2489 C C . ASP B 1 27 ? -0.273 -22 6.863 1 98.69 27 ASP B C 1
ATOM 2491 O O . ASP B 1 27 ? 0.707 -21.391 7.281 1 98.69 27 ASP B O 1
ATOM 2495 N N . MET B 1 28 ? -0.63 -22.062 5.613 1 98.5 28 MET B N 1
ATOM 2496 C CA . MET B 1 28 ? 0.054 -21.266 4.598 1 98.5 28 MET B CA 1
ATOM 2497 C C . MET B 1 28 ? -0.013 -19.781 4.941 1 98.5 28 MET B C 1
ATOM 2499 O O . MET B 1 28 ? 1.011 -19.094 4.945 1 98.5 28 MET B O 1
ATOM 2503 N N . LEU B 1 29 ? -1.196 -19.297 5.273 1 98.75 29 LEU B N 1
ATOM 2504 C CA . LEU B 1 29 ? -1.39 -17.875 5.59 1 98.75 29 LEU B CA 1
ATOM 2505 C C . LEU B 1 29 ? -0.673 -17.516 6.887 1 98.75 29 LEU B C 1
ATOM 2507 O O . LEU B 1 29 ? -0.155 -16.406 7.02 1 98.75 29 LEU B O 1
ATOM 2511 N N . THR B 1 30 ? -0.672 -18.406 7.812 1 98.62 30 THR B N 1
ATOM 2512 C CA . THR B 1 30 ? 0.054 -18.203 9.062 1 98.62 30 THR B CA 1
ATOM 2513 C C . THR B 1 30 ? 1.546 -18.016 8.789 1 98.62 30 THR B C 1
ATOM 2515 O O . THR B 1 30 ? 2.182 -17.125 9.352 1 98.62 30 THR B O 1
ATOM 2518 N N . LEU B 1 31 ? 2.062 -18.844 7.918 1 98.12 31 LEU B N 1
ATOM 2519 C CA . LEU B 1 31 ? 3.475 -18.766 7.559 1 98.12 31 LEU B CA 1
ATOM 2520 C C . LEU B 1 31 ? 3.781 -17.469 6.84 1 98.12 31 LEU B C 1
ATOM 2522 O O . LEU B 1 31 ? 4.801 -16.828 7.109 1 98.12 31 LEU B O 1
ATOM 2526 N N . LEU B 1 32 ? 2.941 -17.094 5.91 1 98.12 32 LEU B N 1
ATOM 2527 C CA . LEU B 1 32 ? 3.105 -15.828 5.195 1 98.12 32 LEU B CA 1
ATOM 2528 C C . LEU B 1 32 ? 3.068 -14.648 6.156 1 98.12 32 LEU B C 1
ATOM 2530 O O . LEU B 1 32 ? 3.896 -13.742 6.062 1 98.12 32 LEU B O 1
ATOM 2534 N N . GLN B 1 33 ? 2.082 -14.672 7.062 1 98.38 33 GLN B N 1
ATOM 2535 C CA . GLN B 1 33 ? 1.924 -13.594 8.031 1 98.38 33 GLN B CA 1
ATOM 2536 C C . GLN B 1 33 ? 3.121 -13.523 8.977 1 98.38 33 GLN B C 1
ATOM 2538 O O . GLN B 1 33 ? 3.553 -12.438 9.359 1 98.38 33 GLN B O 1
ATOM 2543 N N . GLN B 1 34 ? 3.646 -14.656 9.359 1 97.31 34 GLN B N 1
ATOM 2544 C CA . GLN B 1 34 ? 4.852 -14.688 10.188 1 97.31 34 GLN B CA 1
ATOM 2545 C C . GLN B 1 34 ? 6.031 -14.047 9.461 1 97.31 34 GLN B C 1
ATOM 2547 O O . GLN B 1 34 ? 6.809 -13.305 10.062 1 97.31 34 GLN B O 1
ATOM 2552 N N . ASP B 1 35 ? 6.152 -14.383 8.234 1 97 35 ASP B N 1
ATOM 2553 C CA . ASP B 1 35 ? 7.211 -13.781 7.426 1 97 35 ASP B CA 1
ATOM 2554 C C . ASP B 1 35 ? 7.027 -12.273 7.316 1 97 35 ASP B C 1
ATOM 2556 O O . ASP B 1 35 ? 8 -11.516 7.352 1 97 35 ASP B O 1
ATOM 2560 N N . ASN B 1 36 ? 5.785 -11.766 7.176 1 97.06 36 ASN B N 1
ATOM 2561 C CA . ASN B 1 36 ? 5.48 -10.344 7.055 1 97.06 36 ASN B CA 1
ATOM 2562 C C . ASN B 1 36 ? 5.875 -9.57 8.312 1 97.06 36 ASN B C 1
ATOM 2564 O O . ASN B 1 36 ? 6.145 -8.375 8.258 1 97.06 36 ASN B O 1
ATOM 2568 N N . LYS B 1 37 ? 5.887 -10.219 9.422 1 96.25 37 LYS B N 1
ATOM 2569 C CA . LYS B 1 37 ? 6.238 -9.562 10.68 1 96.25 37 LYS B CA 1
ATOM 2570 C C . LYS B 1 37 ? 7.691 -9.094 10.664 1 96.25 37 LYS B C 1
ATOM 2572 O O . LYS B 1 37 ? 8.078 -8.227 11.453 1 96.25 37 LYS B O 1
ATOM 2577 N N . GLN B 1 38 ? 8.508 -9.602 9.734 1 96 38 GLN B N 1
ATOM 2578 C CA . GLN B 1 38 ? 9.898 -9.172 9.602 1 96 38 GLN B CA 1
ATOM 2579 C C . GLN B 1 38 ? 9.984 -7.742 9.07 1 96 38 GLN B C 1
ATOM 2581 O O . GLN B 1 38 ? 11.008 -7.074 9.234 1 96 38 GLN B O 1
ATOM 2586 N N . ILE B 1 39 ? 8.922 -7.293 8.469 1 97.75 39 ILE B N 1
ATOM 2587 C CA . ILE B 1 39 ? 8.875 -5.941 7.922 1 97.75 39 ILE B CA 1
ATOM 2588 C C . ILE B 1 39 ? 9.102 -4.922 9.039 1 97.75 39 ILE B C 1
ATOM 2590 O O . ILE B 1 39 ? 9.898 -3.994 8.883 1 97.75 39 ILE B O 1
ATOM 2594 N N . ALA B 1 40 ? 8.43 -5.145 10.18 1 97.62 40 ALA B N 1
ATOM 2595 C CA . ALA B 1 40 ? 8.555 -4.211 11.297 1 97.62 40 ALA B CA 1
ATOM 2596 C C . ALA B 1 40 ? 9.992 -4.164 11.812 1 97.62 40 ALA B C 1
ATOM 2598 O O . ALA B 1 40 ? 10.508 -3.088 12.133 1 97.62 40 ALA B O 1
ATOM 2599 N N . VAL B 1 41 ? 10.633 -5.297 11.859 1 97.5 41 VAL B N 1
ATOM 2600 C CA . VAL B 1 41 ? 12.016 -5.387 12.328 1 97.5 41 VAL B CA 1
ATOM 2601 C C . VAL B 1 41 ? 12.93 -4.617 11.383 1 97.5 41 VAL B C 1
ATOM 2603 O O . VAL B 1 41 ? 13.797 -3.855 11.82 1 97.5 41 VAL B O 1
ATOM 2606 N N . ALA B 1 42 ? 12.734 -4.809 10.125 1 98.12 42 ALA B N 1
ATOM 2607 C CA . ALA B 1 42 ? 13.539 -4.145 9.102 1 98.12 42 ALA B CA 1
ATOM 2608 C C . ALA B 1 42 ? 13.367 -2.629 9.172 1 98.12 42 ALA B C 1
ATOM 2610 O O . ALA B 1 42 ? 14.344 -1.883 9.039 1 98.12 42 ALA B O 1
ATOM 2611 N N . ILE B 1 43 ? 12.125 -2.154 9.367 1 98.62 43 ILE B N 1
ATOM 2612 C CA . ILE B 1 43 ? 11.844 -0.724 9.422 1 98.62 43 ILE B CA 1
ATOM 2613 C C . ILE B 1 43 ? 12.453 -0.121 10.68 1 98.62 43 ILE B C 1
ATOM 2615 O O . ILE B 1 43 ? 13.008 0.981 10.648 1 98.62 43 ILE B O 1
ATOM 2619 N N . ASP B 1 44 ? 12.375 -0.854 11.812 1 98.62 44 ASP B N 1
ATOM 2620 C CA . ASP B 1 44 ? 12.984 -0.395 13.055 1 98.62 44 ASP B CA 1
ATOM 2621 C C . ASP B 1 44 ? 14.461 -0.061 12.852 1 98.62 44 ASP B C 1
ATOM 2623 O O . ASP B 1 44 ? 14.945 0.961 13.344 1 98.62 44 ASP B O 1
ATOM 2627 N N . ALA B 1 45 ? 15.117 -0.854 12.109 1 98.38 45 ALA B N 1
ATOM 2628 C CA . ALA B 1 45 ? 16.547 -0.696 11.883 1 98.38 45 ALA B CA 1
ATOM 2629 C C . ALA B 1 45 ? 16.844 0.517 11 1 98.38 45 ALA B C 1
ATOM 2631 O O . ALA B 1 45 ? 17.969 1.026 10.977 1 98.38 45 ALA B O 1
ATOM 2632 N N . CYS B 1 46 ? 15.82 1.039 10.297 1 98.69 46 CYS B N 1
ATOM 2633 C CA . CYS B 1 46 ? 16.016 2.121 9.336 1 98.69 46 CYS B CA 1
ATOM 2634 C C . CYS B 1 46 ? 15.555 3.453 9.922 1 98.69 46 CYS B C 1
ATOM 2636 O O . CYS B 1 46 ? 15.625 4.484 9.25 1 98.69 46 CYS B O 1
ATOM 2638 N N . LEU B 1 47 ? 15.062 3.496 11.188 1 98.81 47 LEU B N 1
ATOM 2639 C CA . LEU B 1 47 ? 14.438 4.684 11.758 1 98.81 47 LEU B CA 1
ATOM 2640 C C . LEU B 1 47 ? 15.391 5.871 11.719 1 98.81 47 LEU B C 1
ATOM 2642 O O . LEU B 1 47 ? 14.977 6.996 11.422 1 98.81 47 LEU B O 1
ATOM 2646 N N . PRO B 1 48 ? 16.719 5.691 11.969 1 98.81 48 PRO B N 1
ATOM 2647 C CA . PRO B 1 48 ? 17.609 6.848 11.883 1 98.81 48 PRO B CA 1
ATOM 2648 C C . PRO B 1 48 ? 17.656 7.461 10.484 1 98.81 48 PRO B C 1
ATOM 2650 O O . PRO B 1 48 ? 17.641 8.688 10.344 1 98.81 48 PRO B O 1
ATOM 2653 N N . GLN B 1 49 ? 17.688 6.605 9.445 1 98.81 49 GLN B N 1
ATOM 2654 C CA . GLN B 1 49 ? 17.719 7.102 8.078 1 98.81 49 GLN B CA 1
ATOM 2655 C C . GLN B 1 49 ? 16.391 7.746 7.707 1 98.81 49 GLN B C 1
ATOM 2657 O O . GLN B 1 49 ? 16.359 8.75 6.992 1 98.81 49 GLN B O 1
ATOM 2662 N N . ILE B 1 50 ? 15.312 7.172 8.203 1 98.88 50 ILE B N 1
ATOM 2663 C CA . ILE B 1 50 ? 14 7.758 7.961 1 98.88 50 ILE B CA 1
ATOM 2664 C C . ILE B 1 50 ? 13.898 9.117 8.648 1 98.88 50 ILE B C 1
ATOM 2666 O O . ILE B 1 50 ? 13.312 10.055 8.109 1 98.88 50 ILE B O 1
ATOM 2670 N N . THR B 1 51 ? 14.461 9.203 9.852 1 98.88 51 THR B N 1
ATOM 2671 C CA . THR B 1 51 ? 14.523 10.469 10.57 1 98.88 51 THR B CA 1
ATOM 2672 C C . THR B 1 51 ? 15.211 11.539 9.734 1 98.88 51 THR B C 1
ATOM 2674 O O . THR B 1 51 ? 14.695 12.648 9.586 1 98.88 51 THR B O 1
ATOM 2677 N N . ARG B 1 52 ? 16.297 11.211 9.148 1 98.88 52 ARG B N 1
ATOM 2678 C CA . ARG B 1 52 ? 17.031 12.141 8.289 1 98.88 52 ARG B CA 1
ATOM 2679 C C . ARG B 1 52 ? 16.188 12.539 7.082 1 98.88 52 ARG B C 1
ATOM 2681 O O . ARG B 1 52 ? 16.188 13.703 6.672 1 98.88 52 ARG B O 1
ATOM 2688 N N . LEU B 1 53 ? 15.531 11.586 6.516 1 98.88 53 LEU B N 1
ATOM 2689 C CA . LEU B 1 53 ? 14.672 11.859 5.375 1 98.88 53 LEU B CA 1
ATOM 2690 C C . LEU B 1 53 ? 13.594 12.883 5.738 1 98.88 53 LEU B C 1
ATOM 2692 O O . LEU B 1 53 ? 13.406 13.867 5.027 1 98.88 53 LEU B O 1
ATOM 2696 N N . VAL B 1 54 ? 12.891 12.656 6.844 1 98.69 54 VAL B N 1
ATOM 2697 C CA . VAL B 1 54 ? 11.805 13.531 7.273 1 98.69 54 VAL B CA 1
ATOM 2698 C C . VAL B 1 54 ? 12.344 14.93 7.559 1 98.69 54 VAL B C 1
ATOM 2700 O O . VAL B 1 54 ? 11.773 15.93 7.109 1 98.69 54 VAL B O 1
ATOM 2703 N N . ASP B 1 55 ? 13.438 14.984 8.266 1 98.62 55 ASP B N 1
ATOM 2704 C CA . ASP B 1 55 ? 14.016 16.281 8.625 1 98.62 55 ASP B CA 1
ATOM 2705 C C . ASP B 1 55 ? 14.445 17.047 7.379 1 98.62 55 ASP B C 1
ATOM 2707 O O . ASP B 1 55 ? 14.172 18.25 7.262 1 98.62 55 ASP B O 1
ATOM 2711 N N . ASN B 1 56 ? 15.102 16.406 6.473 1 98.56 56 ASN B N 1
ATOM 2712 C CA . ASN B 1 56 ? 15.555 17.062 5.254 1 98.56 56 ASN B CA 1
ATOM 2713 C C . ASN B 1 56 ? 14.391 17.469 4.363 1 98.56 56 ASN B C 1
ATOM 2715 O O . ASN B 1 56 ? 14.406 18.547 3.766 1 98.56 56 ASN B O 1
ATOM 2719 N N . ALA B 1 57 ? 13.453 16.609 4.246 1 98.25 57 ALA B N 1
ATOM 2720 C CA . ALA B 1 57 ? 12.273 16.953 3.461 1 98.25 57 ALA B CA 1
ATOM 2721 C C . ALA B 1 57 ? 11.531 18.141 4.059 1 98.25 57 ALA B C 1
ATOM 2723 O O . ALA B 1 57 ? 11.125 19.047 3.334 1 98.25 57 ALA B O 1
ATOM 2724 N N . ALA B 1 58 ? 11.352 18.125 5.383 1 96.81 58 ALA B N 1
ATOM 2725 C CA . ALA B 1 58 ? 10.703 19.234 6.059 1 96.81 58 ALA B CA 1
ATOM 2726 C C . ALA B 1 58 ? 11.453 20.547 5.809 1 96.81 58 ALA B C 1
ATOM 2728 O O . ALA B 1 58 ? 10.844 21.578 5.539 1 96.81 58 ALA B O 1
ATOM 2729 N N . ALA B 1 59 ? 12.742 20.5 5.941 1 97.06 59 ALA B N 1
ATOM 2730 C CA . ALA B 1 59 ? 13.57 21.672 5.691 1 97.06 59 ALA B CA 1
ATOM 2731 C C . ALA B 1 59 ? 13.422 22.156 4.25 1 97.06 59 ALA B C 1
ATOM 2733 O O . ALA B 1 59 ? 13.328 23.359 4 1 97.06 59 ALA B O 1
ATOM 2734 N N . THR B 1 60 ? 13.414 21.266 3.322 1 97.31 60 THR B N 1
ATOM 2735 C CA . THR B 1 60 ? 13.25 21.578 1.908 1 97.31 60 THR B CA 1
ATOM 2736 C C . THR B 1 60 ? 11.93 22.3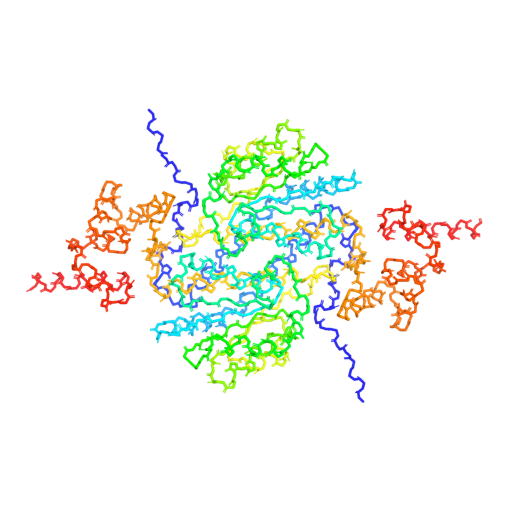12 1.666 1 97.31 60 THR B C 1
ATOM 2738 O O . THR B 1 60 ? 11.906 23.344 1.011 1 97.31 60 THR B O 1
ATOM 2741 N N . LEU B 1 61 ? 10.867 21.766 2.211 1 94.88 61 LEU B N 1
ATOM 2742 C CA . LEU B 1 61 ? 9.547 22.359 2.045 1 94.88 61 LEU B CA 1
ATOM 2743 C C . LEU B 1 61 ? 9.484 23.734 2.699 1 94.88 61 LEU B C 1
ATOM 2745 O O . LEU B 1 61 ? 8.867 24.656 2.158 1 94.88 61 LEU B O 1
ATOM 2749 N N . SER B 1 62 ? 10.102 23.875 3.807 1 92.25 62 SER B N 1
ATOM 2750 C CA . SER B 1 62 ? 10.055 25.125 4.551 1 92.25 62 SER B CA 1
ATOM 2751 C C . SER B 1 62 ? 10.766 26.25 3.791 1 92.25 62 SER B C 1
ATOM 2753 O O . SER B 1 62 ? 10.461 27.422 3.988 1 92.25 62 SER B O 1
ATOM 2755 N N . ARG B 1 63 ? 11.641 25.906 2.934 1 93.25 63 ARG B N 1
ATOM 2756 C CA . ARG B 1 63 ? 12.383 26.891 2.162 1 93.25 63 ARG B CA 1
ATOM 2757 C C . ARG B 1 63 ? 11.742 27.109 0.795 1 93.25 63 ARG B C 1
ATOM 2759 O O . ARG B 1 63 ? 12.312 27.781 -0.065 1 93.25 63 ARG B O 1
ATOM 2766 N N . GLY B 1 64 ? 10.664 26.516 0.584 1 92.75 64 GLY B N 1
ATOM 2767 C CA . GLY B 1 64 ? 9.914 26.734 -0.643 1 92.75 64 GLY B CA 1
ATOM 2768 C C . GLY B 1 64 ? 10.242 25.719 -1.727 1 92.75 64 GLY B C 1
ATOM 2769 O O . GLY B 1 64 ? 9.766 25.844 -2.859 1 92.75 64 GLY B O 1
ATOM 2770 N N . GLY B 1 65 ? 11.062 24.688 -1.395 1 95.94 65 GLY B N 1
ATOM 2771 C CA . GLY B 1 65 ? 11.367 23.609 -2.332 1 95.94 65 GLY B CA 1
ATOM 2772 C C . GLY B 1 65 ? 10.305 22.531 -2.367 1 95.94 65 GLY B C 1
ATOM 2773 O O . GLY B 1 65 ? 9.336 22.578 -1.609 1 95.94 65 GLY B O 1
ATOM 2774 N N . ARG B 1 66 ? 10.562 21.578 -3.287 1 96.88 66 ARG B N 1
ATOM 2775 C CA . ARG B 1 66 ? 9.633 20.469 -3.438 1 96.88 66 ARG B CA 1
ATOM 2776 C C . ARG B 1 66 ? 10.297 19.156 -3.057 1 96.88 66 ARG B C 1
ATOM 2778 O O . ARG B 1 66 ? 11.508 19 -3.199 1 96.88 66 ARG B O 1
ATOM 2785 N N . LEU B 1 67 ? 9.516 18.266 -2.473 1 97.94 67 LEU B N 1
ATOM 2786 C CA . LEU B 1 67 ? 9.906 16.875 -2.404 1 97.94 67 LEU B CA 1
ATOM 2787 C C . LEU B 1 67 ? 9.359 16.094 -3.6 1 97.94 67 LEU B C 1
ATOM 2789 O O . LEU B 1 67 ? 8.148 15.93 -3.738 1 97.94 67 LEU B O 1
ATOM 2793 N N . VAL B 1 68 ? 10.234 15.656 -4.48 1 98.12 68 VAL B N 1
ATOM 2794 C CA . VAL B 1 68 ? 9.867 14.914 -5.68 1 98.12 68 VAL B CA 1
ATOM 2795 C C . VAL B 1 68 ? 10.094 13.422 -5.453 1 98.12 68 VAL B C 1
ATOM 2797 O O . VAL B 1 68 ? 11.219 12.984 -5.211 1 98.12 68 VAL B O 1
ATOM 2800 N N . ILE B 1 69 ? 9.039 12.648 -5.527 1 98.19 69 ILE B N 1
ATOM 2801 C CA . ILE B 1 69 ? 9.102 11.211 -5.305 1 98.19 69 ILE B CA 1
ATOM 2802 C C . ILE B 1 69 ? 8.938 10.477 -6.629 1 98.19 69 ILE B C 1
ATOM 2804 O O . ILE B 1 69 ? 7.938 10.656 -7.332 1 98.19 69 ILE B O 1
ATOM 2808 N N . VAL B 1 70 ? 9.906 9.617 -6.992 1 97.88 70 VAL B N 1
ATOM 2809 C CA . VAL B 1 70 ? 9.883 8.992 -8.305 1 97.88 70 VAL B CA 1
ATOM 2810 C C . VAL B 1 70 ? 9.945 7.469 -8.164 1 97.88 70 VAL B C 1
ATOM 2812 O O . VAL B 1 70 ? 10.617 6.953 -7.262 1 97.88 70 VAL B O 1
ATOM 2815 N N . GLY B 1 71 ? 9.289 6.773 -9 1 96.25 71 GLY B N 1
ATOM 2816 C CA . GLY B 1 71 ? 9.297 5.32 -9.07 1 96.25 71 GLY B CA 1
ATOM 2817 C C . GLY B 1 71 ? 8.633 4.781 -10.328 1 96.25 71 GLY B C 1
ATOM 2818 O O . GLY B 1 71 ? 8.078 5.547 -11.117 1 96.25 71 GLY B O 1
ATOM 2819 N N . ALA B 1 72 ? 8.742 3.506 -10.539 1 93.12 72 ALA B N 1
ATOM 2820 C CA . ALA B 1 72 ? 8.086 2.805 -11.633 1 93.12 72 ALA B CA 1
ATOM 2821 C C . ALA B 1 72 ? 7.203 1.672 -11.117 1 93.12 72 ALA B C 1
ATOM 2823 O O . ALA B 1 72 ? 7.418 1.171 -10.008 1 93.12 72 ALA B O 1
ATOM 2824 N N . GLY B 1 73 ? 6.164 1.332 -11.938 1 88.19 73 GLY B N 1
ATOM 2825 C CA . GLY B 1 73 ? 5.285 0.244 -11.539 1 88.19 73 GLY B CA 1
ATOM 2826 C C . GLY B 1 73 ? 4.691 0.437 -10.156 1 88.19 73 GLY B C 1
ATOM 2827 O O . GLY B 1 73 ? 4.137 1.495 -9.852 1 88.19 73 GLY B O 1
ATOM 2828 N N . ALA B 1 74 ? 4.844 -0.564 -9.281 1 88.12 74 ALA B N 1
ATOM 2829 C CA . ALA B 1 74 ? 4.285 -0.521 -7.934 1 88.12 74 ALA B CA 1
ATOM 2830 C C . ALA B 1 74 ? 4.918 0.596 -7.113 1 88.12 74 ALA B C 1
ATOM 2832 O O . ALA B 1 74 ? 4.242 1.251 -6.316 1 88.12 74 ALA B O 1
ATOM 2833 N N . SER B 1 75 ? 6.195 0.788 -7.277 1 94.25 75 SER B N 1
ATOM 2834 C CA . SER B 1 75 ? 6.871 1.865 -6.562 1 94.25 75 SER B CA 1
ATOM 2835 C C . SER B 1 75 ? 6.367 3.23 -7.016 1 94.25 75 SER B C 1
ATOM 2837 O O . SER B 1 75 ? 6.246 4.152 -6.207 1 94.25 75 SER B O 1
ATOM 2839 N N . GLY B 1 76 ? 6.141 3.34 -8.328 1 93.44 76 GLY B N 1
ATOM 2840 C CA . GLY B 1 76 ? 5.547 4.566 -8.828 1 93.44 76 GLY B CA 1
ATOM 2841 C C . GLY B 1 76 ? 4.156 4.828 -8.281 1 93.44 76 GLY B C 1
ATOM 2842 O O . GLY B 1 76 ? 3.816 5.965 -7.945 1 93.44 76 GLY B O 1
ATOM 2843 N N . GLN B 1 77 ? 3.373 3.809 -8.211 1 89.94 77 GLN B N 1
ATOM 2844 C CA . GLN B 1 77 ? 2.045 3.92 -7.613 1 89.94 77 GLN B CA 1
ATOM 2845 C C . GLN B 1 77 ? 2.131 4.332 -6.148 1 89.94 77 GLN B C 1
ATOM 2847 O O . GLN B 1 77 ? 1.312 5.117 -5.668 1 89.94 77 GLN B O 1
ATOM 2852 N N . ALA B 1 78 ? 3.076 3.797 -5.484 1 93.38 78 ALA B N 1
ATOM 2853 C CA . ALA B 1 78 ? 3.295 4.176 -4.094 1 93.38 78 ALA B CA 1
ATOM 2854 C C . ALA B 1 78 ? 3.633 5.66 -3.975 1 93.38 78 ALA B C 1
ATOM 2856 O O . ALA B 1 78 ? 3.188 6.332 -3.043 1 93.38 78 ALA B O 1
ATOM 2857 N N . ALA B 1 79 ? 4.41 6.164 -4.914 1 94.88 79 ALA B N 1
ATOM 2858 C CA . ALA B 1 79 ? 4.742 7.59 -4.938 1 94.88 79 ALA B CA 1
ATOM 2859 C C . ALA B 1 79 ? 3.482 8.438 -5.078 1 94.88 79 ALA B C 1
ATOM 2861 O O . ALA B 1 79 ? 3.293 9.406 -4.328 1 94.88 79 ALA B O 1
ATOM 2862 N N . LEU B 1 80 ? 2.662 8.047 -5.977 1 90.38 80 LEU B N 1
ATOM 2863 C CA . LEU B 1 80 ? 1.42 8.781 -6.211 1 90.38 80 LEU B CA 1
ATOM 2864 C C . LEU B 1 80 ? 0.531 8.75 -4.973 1 90.38 80 LEU B C 1
ATOM 2866 O O . LEU B 1 80 ? -0.036 9.773 -4.586 1 90.38 80 LEU B O 1
ATOM 2870 N N . GLN B 1 81 ? 0.446 7.621 -4.363 1 89.31 81 GLN B N 1
ATOM 2871 C CA . GLN B 1 81 ? -0.381 7.48 -3.17 1 89.31 81 GLN B CA 1
ATOM 2872 C C . GLN B 1 81 ? 0.164 8.328 -2.023 1 89.31 81 GLN B C 1
ATOM 2874 O O . GLN B 1 81 ? -0.604 8.875 -1.226 1 89.31 81 GLN B O 1
ATOM 2879 N N . THR B 1 82 ? 1.438 8.383 -1.944 1 92.56 82 THR B N 1
ATOM 2880 C CA . THR B 1 82 ? 2.082 9.172 -0.899 1 92.56 82 THR B CA 1
ATOM 2881 C C . THR B 1 82 ? 1.643 10.633 -0.974 1 92.56 82 THR B C 1
ATOM 2883 O O . THR B 1 82 ? 1.292 11.234 0.043 1 92.56 82 THR B O 1
ATOM 2886 N N . VAL B 1 83 ? 1.628 11.156 -2.148 1 90.44 83 VAL B N 1
ATOM 2887 C CA . VAL B 1 83 ? 1.237 12.555 -2.35 1 90.44 83 VAL B CA 1
ATOM 2888 C C . VAL B 1 83 ? -0.236 12.734 -1.991 1 90.44 83 VAL B C 1
ATOM 2890 O O . VAL B 1 83 ? -0.609 13.719 -1.348 1 90.44 83 VAL B O 1
ATOM 2893 N N . ASN B 1 84 ? -1.022 11.734 -2.311 1 84.06 84 ASN B N 1
ATOM 2894 C CA . ASN B 1 84 ? -2.447 11.789 -2.002 1 84.06 84 ASN B CA 1
ATOM 2895 C C . ASN B 1 84 ? -2.697 11.703 -0.499 1 84.06 84 ASN B C 1
ATOM 2897 O O . ASN B 1 84 ? -3.631 12.32 0.017 1 84.06 84 ASN B O 1
ATOM 2901 N N . ASP B 1 85 ? -1.909 10.93 0.161 1 85.19 85 ASP B N 1
ATOM 2902 C CA . ASP B 1 85 ? -2.035 10.766 1.606 1 85.19 85 ASP B CA 1
ATOM 2903 C C . ASP B 1 85 ? -1.663 12.055 2.34 1 85.19 85 ASP B C 1
ATOM 2905 O O . ASP B 1 85 ? -2.258 12.383 3.369 1 85.19 85 ASP B O 1
ATOM 2909 N N . TYR B 1 86 ? -0.698 12.703 1.877 1 86.75 86 TYR B N 1
ATOM 2910 C CA . TYR B 1 86 ? -0.213 13.922 2.523 1 86.75 86 TYR B CA 1
ATOM 2911 C C . TYR B 1 86 ? -1.185 15.078 2.314 1 86.75 86 TYR B C 1
ATOM 2913 O O . TYR B 1 86 ? -1.471 15.828 3.246 1 86.75 86 TYR B O 1
ATOM 2921 N N . SER B 1 87 ? -1.63 15.219 1.092 1 75.56 87 SER B N 1
ATOM 2922 C CA . SER B 1 87 ? -2.551 16.312 0.826 1 75.56 87 SER B CA 1
ATOM 2923 C C . SER B 1 87 ? -3.432 16.031 -0.383 1 75.56 87 SER B C 1
ATOM 2925 O O . SER B 1 87 ? -3.02 16.234 -1.525 1 75.56 87 SER B O 1
ATOM 2927 N N . PRO B 1 88 ? -4.555 15.727 -0.065 1 62.81 88 PRO B N 1
ATOM 2928 C CA . PRO B 1 88 ? -5.453 15.445 -1.187 1 62.81 88 PRO B CA 1
ATOM 2929 C C . PRO B 1 88 ? -5.801 16.703 -1.99 1 62.81 88 PRO B C 1
ATOM 2931 O O . PRO B 1 88 ? -6.184 16.594 -3.158 1 62.81 88 PRO B O 1
ATOM 2934 N N . GLU B 1 89 ? -5.617 17.906 -1.452 1 61.47 89 GLU B N 1
ATOM 2935 C CA . GLU B 1 89 ? -6.078 19.125 -2.092 1 61.47 89 GLU B CA 1
ATOM 2936 C C . GLU B 1 89 ? -4.984 19.75 -2.965 1 61.47 89 GLU B C 1
ATOM 2938 O O . GLU B 1 89 ? -5.184 20.797 -3.566 1 61.47 89 GLU B O 1
ATOM 2943 N N . ALA B 1 90 ? -4.035 19.188 -3.457 1 58.25 90 ALA B N 1
ATOM 2944 C CA . ALA B 1 90 ? -3.021 19.484 -4.465 1 58.25 90 ALA B CA 1
ATOM 2945 C C . ALA B 1 90 ? -2.217 20.719 -4.082 1 58.25 90 ALA B C 1
ATOM 2947 O O . ALA B 1 90 ? -1.278 21.094 -4.785 1 58.25 90 ALA B O 1
ATOM 2948 N N . ASN B 1 91 ? -2.479 21.359 -3.143 1 59.34 91 ASN B N 1
ATOM 2949 C CA . ASN B 1 91 ? -1.681 22.547 -2.844 1 59.34 91 ASN B CA 1
ATOM 2950 C C . ASN B 1 91 ? -0.453 22.188 -2.008 1 59.34 91 ASN B C 1
ATOM 2952 O O . ASN B 1 91 ? -0.342 22.625 -0.855 1 59.34 91 ASN B O 1
ATOM 2956 N N . HIS B 1 92 ? 0.347 21.266 -2.656 1 64.88 92 HIS B N 1
ATOM 2957 C CA . HIS B 1 92 ? 1.482 20.938 -1.798 1 64.88 92 HIS B CA 1
ATOM 2958 C C . HIS B 1 92 ? 2.764 20.781 -2.611 1 64.88 92 HIS B C 1
ATOM 2960 O O . HIS B 1 92 ? 2.717 20.703 -3.842 1 64.88 92 HIS B O 1
ATOM 2966 N N . SER B 1 93 ? 3.76 20.875 -1.865 1 85.25 93 SER B N 1
ATOM 2967 C CA . SER B 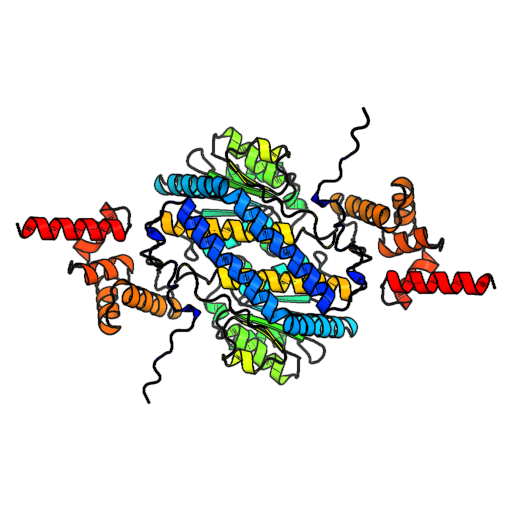1 93 ? 5.121 20.859 -2.387 1 85.25 93 SER B CA 1
ATOM 2968 C C . SER B 1 93 ? 5.641 19.438 -2.568 1 85.25 93 SER B C 1
ATOM 2970 O O . SER B 1 93 ? 6.844 19.234 -2.723 1 85.25 93 SER B O 1
ATOM 2972 N N . LEU B 1 94 ? 4.703 18.438 -2.479 1 93.38 94 LEU B N 1
ATOM 2973 C CA . LEU B 1 94 ? 5.074 17.078 -2.84 1 93.38 94 LEU B CA 1
ATOM 2974 C C . LEU B 1 94 ? 4.672 16.766 -4.277 1 93.38 94 LEU B C 1
ATOM 2976 O O . LEU B 1 94 ? 3.551 17.078 -4.691 1 93.38 94 LEU B O 1
ATOM 2980 N N . VAL B 1 95 ? 5.566 16.219 -5.031 1 94.31 95 VAL B N 1
ATOM 2981 C CA . VAL B 1 95 ? 5.32 15.828 -6.418 1 94.31 95 VAL B CA 1
ATOM 2982 C C . VAL B 1 95 ? 5.676 14.359 -6.621 1 94.31 95 VAL B C 1
ATOM 2984 O O . VAL B 1 95 ? 6.742 13.906 -6.191 1 94.31 95 VAL B O 1
ATOM 2987 N N . ALA B 1 96 ? 4.754 13.656 -7.156 1 94.31 96 ALA B N 1
ATOM 2988 C CA . ALA B 1 96 ? 5.031 12.258 -7.504 1 94.31 96 ALA B CA 1
ATOM 2989 C C . ALA B 1 96 ? 5.156 12.086 -9.016 1 94.31 96 ALA B C 1
ATOM 2991 O O . ALA B 1 96 ? 4.41 12.703 -9.781 1 94.31 96 ALA B O 1
ATOM 2992 N N . MET B 1 97 ? 6.113 11.312 -9.43 1 94.94 97 MET B N 1
ATOM 2993 C CA . MET B 1 97 ? 6.289 10.961 -10.836 1 94.94 97 MET B CA 1
ATOM 2994 C C . MET B 1 97 ? 6.426 9.453 -11 1 94.94 97 MET B C 1
ATOM 2996 O O . MET B 1 97 ? 7.105 8.797 -10.211 1 94.94 97 MET B O 1
ATOM 3000 N N . ILE B 1 98 ? 5.75 8.93 -11.953 1 94.5 98 ILE B N 1
ATOM 3001 C CA . ILE B 1 98 ? 5.801 7.504 -12.258 1 94.5 98 ILE B CA 1
ATOM 3002 C C . ILE B 1 98 ? 6.277 7.301 -13.695 1 94.5 98 ILE B C 1
ATOM 3004 O O . ILE B 1 98 ? 5.887 8.047 -14.594 1 94.5 98 ILE B O 1
ATOM 3008 N N . ALA B 1 99 ? 7.102 6.305 -13.875 1 95.25 99 ALA B N 1
ATOM 3009 C CA . ALA B 1 99 ? 7.566 5.992 -15.227 1 95.25 99 ALA B CA 1
ATOM 3010 C C . ALA B 1 99 ? 6.391 5.789 -16.172 1 95.25 99 ALA B C 1
ATOM 3012 O O . ALA B 1 99 ? 5.469 5.031 -15.875 1 95.25 99 ALA B O 1
ATOM 3013 N N . GLY B 1 100 ? 6.395 6.512 -17.281 1 91.88 100 GLY B N 1
ATOM 3014 C CA . GLY B 1 100 ? 5.344 6.398 -18.266 1 91.88 100 GLY B CA 1
ATOM 3015 C C . GLY B 1 100 ? 4.215 7.391 -18.062 1 91.88 100 GLY B C 1
ATOM 3016 O O . GLY B 1 100 ? 3.291 7.469 -18.875 1 91.88 100 GLY B O 1
ATOM 3017 N N . GLY B 1 101 ? 4.262 8.094 -16.969 1 87.44 101 GLY B N 1
ATOM 3018 C CA . GLY B 1 101 ? 3.262 9.117 -16.703 1 87.44 101 GLY B CA 1
ATOM 3019 C C . GLY B 1 101 ? 1.966 8.555 -16.156 1 87.44 101 GLY B C 1
ATOM 3020 O O . GLY B 1 101 ? 1.93 7.422 -15.672 1 87.44 101 GLY B O 1
ATOM 3021 N N . GLU B 1 102 ? 0.925 9.289 -16.156 1 77.88 102 GLU B N 1
ATOM 3022 C CA . GLU B 1 102 ? -0.349 8.992 -15.508 1 77.88 102 GLU B CA 1
ATOM 3023 C C . GLU B 1 102 ? -0.987 7.738 -16.094 1 77.88 102 GLU B C 1
ATOM 3025 O O . GLU B 1 102 ? -1.674 6.996 -15.383 1 77.88 102 GLU B O 1
ATOM 3030 N N . GLY B 1 103 ? -0.731 7.527 -17.297 1 74.62 103 GLY B N 1
ATOM 3031 C CA . GLY B 1 103 ? -1.286 6.348 -17.953 1 74.62 103 GLY B CA 1
ATOM 3032 C C . GLY B 1 103 ? -0.768 5.047 -17.359 1 74.62 103 GLY B C 1
ATOM 3033 O O . GLY B 1 103 ? -1.426 4.012 -17.469 1 74.62 103 GLY B O 1
ATOM 3034 N N . SER B 1 104 ? 0.33 5.141 -16.75 1 72.31 104 SER B N 1
ATOM 3035 C CA . SER B 1 104 ? 0.971 3.945 -16.219 1 72.31 104 SER B CA 1
ATOM 3036 C C . SER B 1 104 ? 0.516 3.672 -14.789 1 72.31 104 SER B C 1
ATOM 3038 O O . SER B 1 104 ? 0.904 2.666 -14.188 1 72.31 104 SER B O 1
ATOM 3040 N N . ALA B 1 105 ? -0.333 4.48 -14.281 1 68.38 105 ALA B N 1
ATOM 3041 C CA . ALA B 1 105 ? -0.802 4.316 -12.906 1 68.38 105 ALA B CA 1
ATOM 3042 C C . ALA B 1 105 ? -1.749 3.125 -12.789 1 68.38 105 ALA B C 1
ATOM 3044 O O . ALA B 1 105 ? -1.858 2.516 -11.727 1 68.38 105 ALA B O 1
ATOM 3045 N N . LEU B 1 106 ? -2.301 2.764 -13.883 1 67.75 106 LEU B N 1
ATOM 3046 C CA . LEU B 1 106 ? -3.289 1.69 -13.867 1 67.75 106 LEU B CA 1
ATOM 3047 C C . LEU B 1 106 ? -2.645 0.354 -14.227 1 67.75 106 LEU B C 1
ATOM 3049 O O . LEU B 1 106 ? -3.068 -0.694 -13.734 1 67.75 106 LEU B O 1
ATOM 3053 N N . GLN B 1 107 ? -1.665 0.5 -15.102 1 67.06 107 GLN B N 1
ATOM 3054 C CA . GLN B 1 107 ? -0.967 -0.698 -15.555 1 67.06 107 GLN B CA 1
ATOM 3055 C C . GLN B 1 107 ? 0.52 -0.423 -15.758 1 67.06 107 GLN B C 1
ATOM 3057 O O . GLN B 1 107 ? 0.891 0.511 -16.469 1 67.06 107 GLN B O 1
ATOM 3062 N N . ALA B 1 108 ? 1.18 -1.305 -15.055 1 64.38 108 ALA B N 1
ATOM 3063 C CA . ALA B 1 108 ? 2.627 -1.125 -15.133 1 64.38 108 ALA B CA 1
ATOM 3064 C C . ALA B 1 108 ? 3.104 -1.09 -16.578 1 64.38 108 ALA B C 1
ATOM 3066 O O . ALA B 1 108 ? 2.641 -1.875 -17.406 1 64.38 108 ALA B O 1
ATOM 3067 N N . ALA B 1 109 ? 3.877 -0.102 -16.781 1 70.44 109 ALA B N 1
ATOM 3068 C CA . ALA B 1 109 ? 4.48 0.061 -18.109 1 70.44 109 ALA B CA 1
ATOM 3069 C C . ALA B 1 109 ? 5.945 -0.365 -18.094 1 70.44 109 ALA B C 1
ATOM 3071 O O . ALA B 1 109 ? 6.832 0.44 -17.812 1 70.44 109 ALA B O 1
ATOM 3072 N N . GLU B 1 110 ? 6.168 -1.542 -18.406 1 77.81 110 GLU B N 1
ATOM 3073 C CA . GLU B 1 110 ? 7.516 -2.104 -18.328 1 77.81 110 GLU B CA 1
ATOM 3074 C C . GLU B 1 110 ? 8.477 -1.343 -19.234 1 77.81 110 GLU B C 1
ATOM 3076 O O . GLU B 1 110 ? 9.617 -1.07 -18.844 1 77.81 110 GLU B O 1
ATOM 3081 N N . ARG B 1 111 ? 7.98 -0.997 -20.391 1 80.31 111 ARG B N 1
ATOM 3082 C CA . ARG B 1 111 ? 8.82 -0.256 -21.328 1 80.31 111 ARG B CA 1
ATOM 3083 C C . ARG B 1 111 ? 9.234 1.091 -20.734 1 80.31 111 ARG B C 1
ATOM 3085 O O . ARG B 1 111 ? 10.391 1.5 -20.875 1 80.31 111 ARG B O 1
ATOM 3092 N N . ALA B 1 112 ? 8.328 1.722 -20.125 1 88.69 112 ALA B N 1
ATOM 3093 C CA . ALA B 1 112 ? 8.617 3.023 -19.531 1 88.69 112 ALA B CA 1
ATOM 3094 C C . ALA B 1 112 ? 9.609 2.891 -18.375 1 88.69 112 ALA B C 1
ATOM 3096 O O . ALA B 1 112 ? 10.5 3.729 -18.219 1 88.69 112 ALA B O 1
ATOM 3097 N N . ALA B 1 113 ? 9.5 1.866 -17.625 1 90 113 ALA B N 1
ATOM 3098 C CA . ALA B 1 113 ? 10.398 1.623 -16.5 1 90 113 ALA B CA 1
ATOM 3099 C C . ALA B 1 113 ? 11.828 1.409 -16.969 1 90 113 ALA B C 1
ATOM 3101 O O . ALA B 1 113 ? 12.781 1.713 -16.234 1 90 113 ALA B O 1
ATOM 3102 N N . ASN B 1 114 ? 11.969 0.972 -18.156 1 91.44 114 ASN B N 1
ATOM 3103 C CA . ASN B 1 114 ? 13.289 0.616 -18.688 1 91.44 114 ASN B CA 1
ATOM 3104 C C . ASN B 1 114 ? 13.867 1.734 -19.547 1 91.44 114 ASN B C 1
ATOM 3106 O O . ASN B 1 114 ? 14.867 1.53 -20.25 1 91.44 114 ASN B O 1
ATOM 3110 N N . ASP B 1 115 ? 13.336 2.889 -19.5 1 94.75 115 ASP B N 1
ATOM 3111 C CA . ASP B 1 115 ? 13.797 4.016 -20.312 1 94.75 115 ASP B CA 1
ATOM 3112 C C . ASP B 1 115 ? 14.586 5.012 -19.469 1 94.75 115 ASP B C 1
ATOM 3114 O O . ASP B 1 115 ? 14.023 5.941 -18.891 1 94.75 115 ASP B O 1
ATOM 3118 N N . TYR B 1 116 ? 15.867 4.828 -19.469 1 95.69 116 TYR B N 1
ATOM 3119 C CA . TYR B 1 116 ? 16.781 5.668 -18.719 1 95.69 116 TYR B CA 1
ATOM 3120 C C . TYR B 1 116 ? 16.672 7.129 -19.141 1 95.69 116 TYR B C 1
ATOM 3122 O O . TYR B 1 116 ? 16.578 8.023 -18.297 1 95.69 116 TYR B O 1
ATOM 3130 N N . ASP B 1 117 ? 16.656 7.355 -20.406 1 97.56 117 ASP B N 1
ATOM 3131 C CA . ASP B 1 117 ? 16.641 8.711 -20.953 1 97.56 117 ASP B CA 1
ATOM 3132 C C . ASP B 1 117 ? 15.336 9.422 -20.609 1 97.56 117 ASP B C 1
ATOM 3134 O O . ASP B 1 117 ? 15.32 10.633 -20.375 1 97.56 117 ASP B O 1
ATOM 3138 N N . ALA B 1 118 ? 14.312 8.711 -20.578 1 96.94 118 ALA B N 1
ATOM 3139 C CA . ALA B 1 118 ? 13.031 9.305 -20.203 1 96.94 118 ALA B CA 1
ATOM 3140 C C . ALA B 1 118 ? 13.055 9.789 -18.75 1 96.94 118 ALA B C 1
ATOM 3142 O O . ALA B 1 118 ? 12.445 10.812 -18.422 1 96.94 118 ALA B O 1
ATOM 3143 N N . GLY B 1 119 ? 13.742 9.023 -17.875 1 97.19 119 GLY B N 1
ATOM 3144 C CA . GLY B 1 119 ? 13.891 9.477 -16.5 1 97.19 119 GLY B CA 1
ATOM 3145 C C . GLY B 1 119 ? 14.562 10.828 -16.391 1 97.19 119 GLY B C 1
ATOM 3146 O O . GLY B 1 119 ? 14.102 11.688 -15.633 1 97.19 119 GLY B O 1
ATOM 3147 N N . LEU B 1 120 ? 15.594 10.977 -17.172 1 97.19 120 LEU B N 1
ATOM 3148 C CA . LEU B 1 120 ? 16.312 12.242 -17.219 1 97.19 120 LEU B CA 1
ATOM 3149 C C . LEU B 1 120 ? 15.43 13.352 -17.766 1 97.19 120 LEU B C 1
ATOM 3151 O O . LEU B 1 120 ? 15.32 14.43 -17.172 1 97.19 120 LEU B O 1
ATOM 3155 N N . ARG B 1 121 ? 14.812 13.094 -18.844 1 97.38 121 ARG B N 1
ATOM 3156 C CA . ARG B 1 121 ? 13.984 14.07 -19.531 1 97.38 121 ARG B CA 1
ATOM 3157 C C . ARG B 1 121 ? 12.82 14.516 -18.656 1 97.38 121 ARG B C 1
ATOM 3159 O O . ARG B 1 121 ? 12.461 15.695 -18.641 1 97.38 121 ARG B O 1
ATOM 3166 N N . ASP B 1 122 ? 12.195 13.625 -18 1 97.38 122 ASP B N 1
ATOM 3167 C CA . ASP B 1 122 ? 11.062 13.953 -17.141 1 97.38 122 ASP B CA 1
ATOM 3168 C C . ASP B 1 122 ? 11.461 14.922 -16.031 1 97.38 122 ASP B C 1
ATOM 3170 O O . ASP B 1 122 ? 10.695 15.812 -15.672 1 97.38 122 ASP B O 1
ATOM 3174 N N . MET B 1 123 ? 12.656 14.75 -15.469 1 97.56 123 MET B N 1
ATOM 3175 C CA . MET B 1 123 ? 13.148 15.656 -14.438 1 97.56 123 MET B CA 1
ATOM 3176 C C . MET B 1 123 ? 13.398 17.047 -15.008 1 97.56 123 MET B C 1
ATOM 3178 O O . MET B 1 123 ? 13.18 18.047 -14.336 1 97.56 123 MET B O 1
ATOM 3182 N N . GLN B 1 124 ? 13.883 17.062 -16.25 1 97.5 124 GLN B N 1
ATOM 3183 C CA . GLN B 1 124 ? 14.094 18.328 -16.938 1 97.5 124 GLN B CA 1
ATOM 3184 C C . GLN B 1 124 ? 12.766 19.062 -17.156 1 97.5 124 GLN B C 1
ATOM 3186 O O . GLN B 1 124 ? 12.664 20.266 -16.906 1 97.5 124 GLN B O 1
ATOM 3191 N N . LEU B 1 125 ? 11.82 18.344 -17.609 1 96.69 125 LEU B N 1
ATOM 3192 C CA . LEU B 1 125 ? 10.508 18.906 -17.875 1 96.69 125 LEU B CA 1
ATOM 3193 C C . LEU B 1 125 ? 9.875 19.438 -16.594 1 96.69 125 LEU B C 1
ATOM 3195 O O . LEU B 1 125 ? 9.133 20.422 -16.609 1 96.69 125 LEU B O 1
ATOM 3199 N N . LEU B 1 126 ? 10.195 18.797 -15.453 1 96 126 LEU B N 1
ATOM 3200 C CA . LEU B 1 126 ? 9.688 19.203 -14.148 1 96 126 LEU B CA 1
ATOM 3201 C C . LEU B 1 126 ? 10.438 20.438 -13.648 1 96 126 LEU B C 1
ATOM 3203 O O . LEU B 1 126 ? 10.039 21.031 -12.641 1 96 126 LEU B O 1
ATOM 3207 N N . SER B 1 127 ? 11.484 20.812 -14.273 1 97.25 127 SER B N 1
ATOM 3208 C CA . SER B 1 127 ? 12.375 21.875 -13.828 1 97.25 127 SER B CA 1
ATOM 3209 C C . SER B 1 127 ? 12.891 21.625 -12.414 1 97.25 127 SER B C 1
ATOM 3211 O O . SER B 1 127 ? 12.82 22.5 -11.555 1 97.25 127 SER B O 1
ATOM 3213 N N . LEU B 1 128 ? 13.312 20.375 -12.18 1 97.62 128 LEU B N 1
ATOM 3214 C CA . LEU B 1 128 ? 13.953 20.031 -10.914 1 97.62 128 LEU B CA 1
ATOM 3215 C C . LEU B 1 128 ? 15.141 20.953 -10.641 1 97.62 128 LEU B C 1
ATOM 3217 O O . LEU B 1 128 ? 15.875 21.312 -11.562 1 97.62 128 LEU B O 1
ATOM 3221 N N . SER B 1 129 ? 15.32 21.344 -9.391 1 96.94 129 SER B N 1
ATOM 3222 C CA . SER B 1 129 ? 16.406 22.266 -9.047 1 96.94 129 SER B CA 1
ATOM 3223 C C . SER B 1 129 ? 17.109 21.844 -7.762 1 96.94 129 SER B C 1
ATOM 3225 O O . SER B 1 129 ? 16.672 20.906 -7.09 1 96.94 129 SER B O 1
ATOM 3227 N N . ALA B 1 130 ? 18.094 22.578 -7.422 1 97.25 130 ALA B N 1
ATOM 3228 C CA . ALA B 1 130 ? 18.875 22.312 -6.215 1 97.25 130 ALA B CA 1
ATOM 3229 C C . ALA B 1 130 ? 18.078 22.656 -4.961 1 97.25 130 ALA B C 1
ATOM 3231 O O . ALA B 1 130 ? 18.438 22.25 -3.855 1 97.25 130 ALA B O 1
ATOM 3232 N N . ASN B 1 131 ? 16.984 23.375 -5.113 1 96.88 131 ASN B N 1
ATOM 3233 C CA . ASN B 1 131 ? 16.125 23.734 -3.988 1 96.88 131 ASN B CA 1
ATOM 3234 C C . ASN B 1 131 ? 15.172 22.594 -3.635 1 96.88 131 ASN B C 1
ATOM 3236 O O . ASN B 1 131 ? 14.539 22.625 -2.574 1 96.88 131 ASN B O 1
ATOM 3240 N N . ASP B 1 132 ? 15.07 21.594 -4.543 1 98.12 132 ASP B N 1
ATOM 3241 C CA . ASP B 1 132 ? 14.195 20.453 -4.344 1 98.12 132 ASP B CA 1
ATOM 3242 C C . ASP B 1 132 ? 14.93 19.297 -3.648 1 98.12 132 ASP B C 1
ATOM 3244 O O . ASP B 1 132 ? 16.125 19.422 -3.344 1 98.12 132 ASP B O 1
ATOM 3248 N N . MET B 1 133 ? 14.258 18.312 -3.297 1 98.56 133 MET B N 1
ATOM 3249 C CA . MET B 1 133 ? 14.766 17.031 -2.842 1 98.56 133 MET B CA 1
ATOM 3250 C C . MET B 1 133 ? 14.133 15.883 -3.623 1 98.56 133 MET B C 1
ATOM 3252 O O . MET B 1 133 ? 12.938 15.93 -3.939 1 98.56 133 MET B O 1
ATOM 3256 N N . LEU B 1 134 ? 14.938 14.914 -3.994 1 98.81 134 LEU B N 1
ATOM 3257 C CA . LEU B 1 134 ? 14.43 13.758 -4.723 1 98.81 134 LEU B CA 1
ATOM 3258 C C . LEU B 1 134 ? 14.414 12.516 -3.826 1 98.81 134 LEU B C 1
ATOM 3260 O O . LEU B 1 134 ? 15.406 12.211 -3.166 1 98.81 134 LEU B O 1
ATOM 3264 N N . LEU B 1 135 ? 13.305 11.867 -3.695 1 98.88 135 LEU B N 1
ATOM 3265 C CA . LEU B 1 135 ? 13.18 10.539 -3.104 1 98.88 135 LEU B CA 1
ATOM 3266 C C . LEU B 1 135 ? 12.922 9.484 -4.18 1 98.88 135 LEU B C 1
ATOM 3268 O O . LEU B 1 135 ? 11.859 9.477 -4.797 1 98.88 135 LEU B O 1
ATOM 3272 N N . ALA B 1 136 ? 13.891 8.648 -4.418 1 98.81 136 ALA B N 1
ATOM 3273 C CA . ALA B 1 136 ? 13.789 7.586 -5.418 1 98.81 136 ALA B CA 1
ATOM 3274 C C . ALA B 1 136 ? 13.312 6.281 -4.789 1 98.81 136 ALA B C 1
ATOM 3276 O O . ALA B 1 136 ? 13.836 5.852 -3.758 1 98.81 136 ALA B O 1
ATOM 3277 N N . LEU B 1 137 ? 12.297 5.688 -5.414 1 98.12 137 LEU B N 1
ATOM 3278 C CA . LEU B 1 137 ? 11.766 4.398 -4.977 1 98.12 137 LEU B CA 1
ATOM 3279 C C . LEU B 1 137 ? 12.094 3.307 -5.992 1 98.12 137 LEU B C 1
ATOM 3281 O O . LEU B 1 137 ? 11.633 3.359 -7.133 1 98.12 137 LEU B O 1
ATOM 3285 N N . THR B 1 138 ? 12.844 2.33 -5.637 1 95.5 138 THR B N 1
ATOM 3286 C CA . THR B 1 138 ? 13.172 1.17 -6.461 1 95.5 138 THR B CA 1
ATOM 3287 C C . THR B 1 138 ? 13.57 -0.016 -5.586 1 95.5 138 THR B C 1
ATOM 3289 O O . THR B 1 138 ? 14.586 0.034 -4.891 1 95.5 138 THR B O 1
ATOM 3292 N N . VAL B 1 139 ? 12.781 -1.046 -5.652 1 91.62 139 VAL B N 1
ATOM 3293 C CA . VAL B 1 139 ? 13.07 -2.223 -4.84 1 91.62 139 VAL B CA 1
ATOM 3294 C C . VAL B 1 139 ? 14.359 -2.885 -5.336 1 91.62 139 VAL B C 1
ATOM 3296 O O . VAL B 1 139 ? 15.242 -3.209 -4.539 1 91.62 139 VAL B O 1
ATOM 3299 N N . SER B 1 140 ? 14.562 -2.949 -6.59 1 86.5 140 SER B N 1
ATOM 3300 C CA . SER B 1 140 ? 15.688 -3.668 -7.184 1 86.5 140 SER B CA 1
ATOM 3301 C C . SER B 1 140 ? 16.953 -2.816 -7.188 1 86.5 140 SER B C 1
ATOM 3303 O O . SER B 1 140 ? 18.047 -3.332 -7.387 1 86.5 140 SER B O 1
ATOM 3305 N N . GLY B 1 141 ? 16.781 -1.538 -7.113 1 90 141 GLY B N 1
ATOM 3306 C CA . GLY B 1 141 ? 17.906 -0.634 -7.211 1 90 141 GLY B CA 1
ATOM 3307 C C . GLY B 1 141 ? 18.484 -0.539 -8.617 1 90 141 GLY B C 1
ATOM 3308 O O . GLY B 1 141 ? 19.547 0.058 -8.82 1 90 141 GLY B O 1
ATOM 3309 N N . LYS B 1 142 ? 17.75 -1.066 -9.57 1 88.94 142 LYS B N 1
ATOM 3310 C CA . LYS B 1 142 ? 18.312 -1.141 -10.914 1 88.94 142 LYS B CA 1
ATOM 3311 C C . LYS B 1 142 ? 17.328 -0.611 -11.953 1 88.94 142 LYS B C 1
ATOM 3313 O O . LYS B 1 142 ? 17.531 -0.8 -13.156 1 88.94 142 LYS B O 1
ATOM 3318 N N . THR B 1 143 ? 16.266 0.015 -11.562 1 92.56 143 THR B N 1
ATOM 3319 C CA . THR B 1 143 ? 15.266 0.509 -12.5 1 92.56 143 THR B CA 1
ATOM 3320 C C . THR B 1 143 ? 15.82 1.663 -13.328 1 92.56 143 THR B C 1
ATOM 3322 O O . THR B 1 143 ? 16.062 2.752 -12.805 1 92.56 143 THR B O 1
ATOM 3325 N N . PRO B 1 144 ? 15.938 1.506 -14.633 1 94.75 144 PRO B N 1
ATOM 3326 C CA . PRO B 1 144 ? 16.641 2.492 -15.461 1 94.75 144 PRO B CA 1
ATOM 3327 C C . PRO B 1 144 ? 15.992 3.875 -15.406 1 94.75 144 PRO B C 1
ATOM 3329 O O . PRO B 1 144 ? 16.688 4.883 -15.297 1 94.75 144 PRO B O 1
ATOM 3332 N N . TRP B 1 145 ? 14.672 3.977 -15.539 1 96.62 145 TRP B N 1
ATOM 3333 C CA . TRP B 1 145 ? 14 5.27 -15.484 1 96.62 145 TRP B CA 1
ATOM 3334 C C . TRP B 1 145 ? 14.328 5.996 -14.18 1 96.62 145 TRP B C 1
ATOM 3336 O O . TRP B 1 145 ? 14.594 7.199 -14.188 1 96.62 145 TRP B O 1
ATOM 3346 N N . VAL B 1 146 ? 14.398 5.266 -13.109 1 97.5 146 VAL B N 1
ATOM 3347 C CA . VAL B 1 146 ? 14.711 5.84 -11.805 1 97.5 146 VAL B CA 1
ATOM 3348 C C . VAL B 1 146 ? 16.172 6.289 -11.773 1 97.5 146 VAL B C 1
ATOM 3350 O O . VAL B 1 146 ? 16.484 7.352 -11.234 1 97.5 146 VAL B O 1
ATOM 3353 N N . TRP B 1 147 ? 16.938 5.496 -12.336 1 96.62 147 TRP B N 1
ATOM 3354 C CA . TRP B 1 147 ? 18.359 5.832 -12.43 1 96.62 147 TRP B CA 1
ATOM 3355 C C . TRP B 1 147 ? 18.562 7.141 -13.188 1 96.62 147 TRP B C 1
ATOM 3357 O O . TRP B 1 147 ? 19.344 7.992 -12.773 1 96.62 147 TRP B O 1
ATOM 3367 N N . GLY B 1 148 ? 17.922 7.211 -14.297 1 97.19 148 GLY B N 1
ATOM 3368 C CA . GLY B 1 148 ? 17.984 8.445 -15.062 1 97.19 148 GLY B CA 1
ATOM 3369 C C . GLY B 1 148 ? 17.562 9.664 -14.273 1 97.19 148 GLY B C 1
ATOM 3370 O O . GLY B 1 148 ? 18.203 10.711 -14.328 1 97.19 148 GLY B O 1
ATOM 3371 N N . ALA B 1 149 ? 16.5 9.562 -13.555 1 98.31 149 ALA B N 1
ATOM 3372 C CA . ALA B 1 149 ? 16.016 10.641 -12.695 1 98.31 149 ALA B CA 1
ATOM 3373 C C . ALA B 1 149 ? 17.047 11.023 -11.648 1 98.31 149 ALA B C 1
ATOM 3375 O O . ALA B 1 149 ? 17.328 12.211 -11.453 1 98.31 149 ALA B O 1
ATOM 3376 N N . MET B 1 150 ? 17.672 10.031 -11.016 1 98.19 150 MET B N 1
ATOM 3377 C CA . MET B 1 150 ? 18.656 10.258 -9.969 1 98.19 150 MET B CA 1
ATOM 3378 C C . MET B 1 150 ? 19.906 10.93 -10.531 1 98.19 150 MET B C 1
ATOM 3380 O O . MET B 1 150 ? 20.469 11.82 -9.898 1 98.19 150 MET B O 1
ATOM 3384 N N . ARG B 1 151 ? 20.281 10.492 -11.633 1 97.19 151 ARG B N 1
ATOM 3385 C CA . ARG B 1 151 ? 21.484 11.07 -12.234 1 97.19 151 ARG B CA 1
ATOM 3386 C C . ARG B 1 151 ? 21.281 12.547 -12.547 1 97.19 151 ARG B C 1
ATOM 3388 O O . ARG B 1 151 ? 22.188 13.359 -12.336 1 97.19 151 ARG B O 1
ATOM 3395 N N . HIS B 1 152 ? 20.141 12.852 -13.109 1 97.88 152 HIS B N 1
ATOM 3396 C CA . HIS B 1 152 ? 19.844 14.258 -13.359 1 97.88 152 HIS B CA 1
ATOM 3397 C C . HIS B 1 152 ? 19.844 15.062 -12.062 1 97.88 152 HIS B C 1
ATOM 3399 O O . HIS B 1 152 ? 20.422 16.141 -12 1 97.88 152 HIS B O 1
ATOM 3405 N N . ALA B 1 153 ? 19.188 14.586 -11.07 1 98.25 153 ALA B N 1
ATOM 3406 C CA . ALA B 1 153 ? 19.156 15.25 -9.773 1 98.25 153 ALA B CA 1
ATOM 3407 C C . ALA B 1 153 ? 20.578 15.477 -9.242 1 98.25 153 ALA B C 1
ATOM 3409 O O . ALA B 1 153 ? 20.906 16.562 -8.766 1 98.25 153 ALA B O 1
ATOM 3410 N N . TRP B 1 154 ? 21.359 14.461 -9.328 1 97.44 154 TRP B N 1
ATOM 3411 C CA . TRP B 1 154 ? 22.734 14.516 -8.875 1 97.44 154 TRP B CA 1
ATOM 3412 C C . TRP B 1 154 ? 23.5 15.617 -9.594 1 97.44 154 TRP B C 1
ATOM 3414 O O . TRP B 1 154 ? 24.25 16.375 -8.977 1 97.44 154 TRP B O 1
ATOM 3424 N N . SER B 1 155 ? 23.328 15.703 -10.867 1 97.38 155 SER B N 1
ATOM 3425 C CA . SER B 1 155 ? 24.031 16.688 -11.672 1 97.38 155 SER B CA 1
ATOM 3426 C C . SER B 1 155 ? 23.656 18.109 -11.258 1 97.38 155 SER B C 1
ATOM 3428 O O . SER B 1 155 ? 24.422 19.062 -11.492 1 97.38 155 SER B O 1
ATOM 3430 N N . LEU B 1 156 ? 22.5 18.344 -10.68 1 97.81 156 LEU B N 1
ATOM 3431 C CA . LEU B 1 156 ? 22 19.656 -10.273 1 97.81 156 LEU B CA 1
ATOM 3432 C C . LEU B 1 156 ? 22.406 19.969 -8.836 1 97.81 156 LEU B C 1
ATOM 3434 O O . LEU B 1 156 ? 22.234 21.094 -8.367 1 97.81 156 LEU B O 1
ATOM 3438 N N . GLY B 1 157 ? 22.875 18.953 -8.109 1 97.56 157 GLY B N 1
ATOM 3439 C CA . GLY B 1 157 ? 23.156 19.109 -6.695 1 97.56 157 GLY B CA 1
ATOM 3440 C C . GLY B 1 157 ? 21.922 18.953 -5.828 1 97.56 157 GLY B C 1
ATOM 3441 O O . GLY B 1 157 ? 21.906 19.375 -4.672 1 97.56 157 GLY B O 1
ATOM 3442 N N . THR B 1 158 ? 20.828 18.438 -6.387 1 98 158 THR B N 1
ATOM 3443 C CA . THR B 1 158 ? 19.609 18.125 -5.641 1 98 158 THR B CA 1
ATOM 3444 C C . THR B 1 158 ? 19.859 17.016 -4.633 1 98 158 THR B C 1
ATOM 3446 O O . THR B 1 158 ? 20.375 15.945 -4.988 1 98 158 THR B O 1
ATOM 3449 N N . PRO B 1 159 ? 19.594 17.281 -3.33 1 98.44 159 PRO B N 1
ATOM 3450 C CA . PRO B 1 159 ? 19.703 16.172 -2.381 1 98.44 159 PRO B CA 1
ATOM 3451 C C . PRO B 1 159 ? 18.875 14.961 -2.791 1 98.44 159 PRO B C 1
ATOM 3453 O O . PRO B 1 159 ? 17.75 15.109 -3.287 1 98.44 159 PRO B O 1
ATOM 3456 N N . ILE B 1 160 ? 19.469 13.766 -2.625 1 98.69 160 ILE B N 1
ATOM 3457 C CA . ILE B 1 160 ? 18.812 12.547 -3.094 1 98.69 160 ILE B CA 1
ATOM 3458 C C . ILE B 1 160 ? 18.688 11.555 -1.938 1 98.69 160 ILE B C 1
ATOM 3460 O O . ILE B 1 160 ? 19.672 11.289 -1.229 1 98.69 160 ILE B O 1
ATOM 3464 N N . ALA B 1 161 ? 17.531 11.086 -1.69 1 98.88 161 ALA B N 1
ATOM 3465 C CA . ALA B 1 161 ? 17.281 9.898 -0.875 1 98.88 161 ALA B CA 1
ATOM 3466 C C . ALA B 1 161 ? 16.797 8.734 -1.733 1 98.88 161 ALA B C 1
ATOM 3468 O O . ALA B 1 161 ? 16.219 8.945 -2.799 1 98.88 161 ALA B O 1
ATOM 3469 N N . ILE B 1 162 ? 17.078 7.523 -1.289 1 98.69 162 ILE B N 1
ATOM 3470 C CA . ILE B 1 162 ? 16.625 6.348 -2.023 1 98.69 162 ILE B CA 1
ATOM 3471 C C . ILE B 1 162 ? 16.094 5.305 -1.048 1 98.69 162 ILE B C 1
ATOM 3473 O O . ILE B 1 162 ? 16.625 5.137 0.05 1 98.69 162 ILE B O 1
ATOM 3477 N N . LEU B 1 163 ? 14.969 4.758 -1.351 1 98.56 163 LEU B N 1
ATOM 3478 C CA . LEU B 1 163 ? 14.414 3.582 -0.697 1 98.56 163 LEU B CA 1
ATOM 3479 C C . LEU B 1 163 ? 14.555 2.348 -1.582 1 98.56 163 LEU B C 1
ATOM 3481 O O . LEU B 1 163 ? 13.953 2.273 -2.654 1 98.56 163 LEU B O 1
ATOM 3485 N N . THR B 1 164 ? 15.406 1.404 -1.171 1 97.06 164 THR B N 1
ATOM 3486 C CA . THR B 1 164 ? 15.727 0.237 -1.986 1 97.06 164 THR B CA 1
ATOM 3487 C C . THR B 1 164 ? 16.031 -0.97 -1.104 1 97.06 164 THR B C 1
ATOM 3489 O O . THR B 1 164 ? 16.312 -0.819 0.087 1 97.06 164 THR B O 1
ATOM 3492 N N . GLN B 1 165 ? 15.875 -2.113 -1.691 1 94.06 165 GLN B N 1
ATOM 3493 C CA . GLN B 1 165 ? 16.281 -3.33 -1 1 94.06 165 GLN B CA 1
ATOM 3494 C C . GLN B 1 165 ? 17.719 -3.697 -1.338 1 94.06 165 GLN B C 1
ATOM 3496 O O . GLN B 1 165 ? 18.25 -4.703 -0.856 1 94.06 165 GLN B O 1
ATOM 3501 N N . GLN B 1 166 ? 18.375 -2.867 -2.127 1 93.12 166 GLN B N 1
ATOM 3502 C CA . GLN B 1 166 ? 19.734 -3.15 -2.604 1 93.12 166 GLN B CA 1
ATOM 3503 C C . GLN B 1 166 ? 20.688 -2.037 -2.211 1 93.12 166 GLN B C 1
ATOM 3505 O O . GLN B 1 166 ? 21.078 -1.221 -3.049 1 93.12 166 GLN B O 1
ATOM 3510 N N . PRO B 1 167 ? 21.172 -2.154 -1.008 1 93.38 167 PRO B N 1
ATOM 3511 C CA . PRO B 1 167 ? 22.031 -1.068 -0.517 1 93.38 167 PRO B CA 1
ATOM 3512 C C . PRO B 1 167 ? 23.359 -0.971 -1.269 1 93.38 167 PRO B C 1
ATOM 3514 O O . PRO B 1 167 ? 24 0.081 -1.255 1 93.38 167 PRO B O 1
ATOM 3517 N N . ASP B 1 168 ? 23.703 -2.018 -1.952 1 91.81 168 ASP B N 1
ATOM 3518 C CA . ASP B 1 168 ? 25 -2.023 -2.631 1 91.81 168 ASP B CA 1
ATOM 3519 C C . ASP B 1 168 ? 24.844 -1.672 -4.109 1 91.81 168 ASP B C 1
ATOM 3521 O O . ASP B 1 168 ? 25.828 -1.702 -4.863 1 91.81 168 ASP B O 1
ATOM 3525 N N . SER B 1 169 ? 23.672 -1.34 -4.492 1 89.5 169 SER B N 1
ATOM 3526 C CA . SER B 1 169 ? 23.438 -0.982 -5.887 1 89.5 169 SER B CA 1
ATOM 3527 C C . SER B 1 169 ? 24.094 0.346 -6.238 1 89.5 169 SER B C 1
ATOM 3529 O O . SER B 1 169 ? 24.406 1.142 -5.348 1 89.5 169 SER B O 1
ATOM 3531 N N . GLU B 1 170 ? 24.328 0.573 -7.504 1 86.69 170 GLU B N 1
ATOM 3532 C CA . GLU B 1 170 ? 24.875 1.839 -7.98 1 86.69 170 GLU B CA 1
ATOM 3533 C C . GLU B 1 170 ? 23.953 3.006 -7.641 1 86.69 170 GLU B C 1
ATOM 3535 O O . GLU B 1 170 ? 24.422 4.082 -7.262 1 86.69 170 GLU B O 1
ATOM 3540 N N . ALA B 1 171 ? 22.688 2.801 -7.746 1 88.19 171 ALA B N 1
ATOM 3541 C CA . ALA B 1 171 ? 21.719 3.834 -7.414 1 88.19 171 ALA B CA 1
ATOM 3542 C C . ALA B 1 171 ? 21.828 4.254 -5.953 1 88.19 171 ALA B C 1
ATOM 3544 O O . ALA B 1 171 ? 21.781 5.445 -5.637 1 88.19 171 ALA B O 1
ATOM 3545 N N . ALA B 1 172 ? 22.031 3.285 -5.121 1 91.12 172 ALA B N 1
ATOM 3546 C CA . ALA B 1 172 ? 22.156 3.551 -3.689 1 91.12 172 ALA B CA 1
ATOM 3547 C C . ALA B 1 172 ? 23.375 4.398 -3.389 1 91.12 172 ALA B C 1
ATOM 3549 O O . ALA B 1 172 ? 23.359 5.223 -2.471 1 91.12 172 ALA B O 1
ATOM 3550 N N . GLN B 1 173 ? 24.359 4.297 -4.176 1 91.75 173 GLN B N 1
ATOM 3551 C CA . GLN B 1 173 ? 25.625 5.004 -3.949 1 91.75 173 GLN B CA 1
ATOM 3552 C C . GLN B 1 173 ? 25.484 6.484 -4.297 1 91.75 173 GLN B C 1
ATOM 3554 O O . GLN B 1 173 ? 26.25 7.312 -3.799 1 91.75 173 GLN B O 1
ATOM 3559 N N . LEU B 1 174 ? 24.578 6.824 -5.078 1 93.69 174 LEU B N 1
ATOM 3560 C CA . LEU B 1 174 ? 24.375 8.203 -5.496 1 93.69 174 LEU B CA 1
ATOM 3561 C C . LEU B 1 174 ? 23.578 8.977 -4.441 1 93.69 174 LEU B C 1
ATOM 3563 O O . LEU B 1 174 ? 23.547 10.211 -4.457 1 93.69 174 LEU B O 1
ATOM 3567 N N . ALA B 1 175 ? 22.953 8.312 -3.529 1 97.44 175 ALA B N 1
ATOM 3568 C CA . ALA B 1 175 ? 22 8.938 -2.615 1 97.44 175 ALA B CA 1
ATOM 3569 C C . ALA B 1 175 ? 22.719 9.523 -1.398 1 97.44 175 ALA B C 1
ATOM 3571 O O . ALA B 1 175 ? 23.688 8.953 -0.907 1 97.44 175 ALA B O 1
ATOM 3572 N N . ASP B 1 176 ? 22.25 10.648 -0.911 1 98.12 176 ASP B N 1
ATOM 3573 C CA . ASP B 1 176 ? 22.688 11.242 0.347 1 98.12 176 ASP B CA 1
ATOM 3574 C C . ASP B 1 176 ? 22.109 10.492 1.543 1 98.12 176 ASP B C 1
ATOM 3576 O O . ASP B 1 176 ? 22.719 10.453 2.613 1 98.12 176 ASP B O 1
ATOM 3580 N N . ILE B 1 177 ? 20.953 9.977 1.414 1 98.62 177 ILE B N 1
ATOM 3581 C CA . ILE B 1 177 ? 20.281 9.172 2.42 1 98.62 177 ILE B CA 1
ATOM 3582 C C . ILE B 1 177 ? 19.828 7.848 1.807 1 98.62 177 ILE B C 1
ATOM 3584 O O . ILE B 1 177 ? 19 7.832 0.883 1 98.62 177 ILE B O 1
ATOM 3588 N N . MET B 1 178 ? 20.375 6.809 2.271 1 98.38 178 MET B N 1
ATOM 3589 C CA . MET B 1 178 ? 20 5.469 1.823 1 98.38 178 MET B CA 1
ATOM 3590 C C . MET B 1 178 ? 19.172 4.754 2.883 1 98.38 178 MET B C 1
ATOM 3592 O O . MET B 1 178 ? 19.609 4.598 4.023 1 98.38 178 MET B O 1
ATOM 3596 N N . ILE B 1 179 ? 17.969 4.438 2.555 1 98.75 179 ILE B N 1
ATOM 3597 C CA . ILE B 1 179 ? 17.094 3.641 3.4 1 98.75 179 ILE B CA 1
ATOM 3598 C C . ILE B 1 179 ? 16.891 2.256 2.785 1 98.75 179 ILE B C 1
ATOM 3600 O O . ILE B 1 179 ? 16.312 2.125 1.704 1 98.75 179 ILE B O 1
ATOM 3604 N N . ALA B 1 180 ? 17.375 1.249 3.449 1 97.94 180 ALA B N 1
ATOM 3605 C CA . ALA B 1 180 ? 17.344 -0.11 2.914 1 97.94 180 ALA B CA 1
ATOM 3606 C C . ALA B 1 180 ? 16.797 -1.09 3.945 1 97.94 180 ALA B C 1
ATOM 3608 O O . ALA B 1 180 ? 17.547 -1.783 4.625 1 97.94 180 ALA B O 1
ATOM 3609 N N . PRO B 1 181 ? 15.43 -1.129 4.047 1 97.88 181 PRO B N 1
ATOM 3610 C CA . PRO B 1 181 ? 14.859 -2.131 4.953 1 97.88 181 PRO B CA 1
ATOM 3611 C C . PRO B 1 181 ? 15.102 -3.561 4.477 1 97.88 181 PRO B C 1
ATOM 3613 O O . PRO B 1 181 ? 14.516 -3.992 3.479 1 97.88 181 PRO B O 1
ATOM 3616 N N . GLN B 1 182 ? 15.891 -4.301 5.219 1 95.38 182 GLN B N 1
ATOM 3617 C CA . GLN B 1 182 ? 16.234 -5.672 4.848 1 95.38 182 GLN B CA 1
ATOM 3618 C C . GLN B 1 182 ? 15.156 -6.648 5.301 1 95.38 182 GLN B C 1
ATOM 3620 O O . GLN B 1 182 ? 15.234 -7.203 6.398 1 95.38 182 GLN B O 1
ATOM 3625 N N . THR B 1 183 ? 14.227 -6.93 4.445 1 94.94 183 THR B N 1
ATOM 3626 C CA . THR B 1 183 ? 13.086 -7.762 4.809 1 94.94 183 THR B CA 1
ATOM 3627 C C . THR B 1 183 ? 13.383 -9.234 4.551 1 94.94 183 THR B C 1
ATOM 3629 O O . THR B 1 183 ? 12.625 -10.109 4.969 1 94.94 183 THR B O 1
ATOM 3632 N N . GLY B 1 184 ? 14.539 -9.586 3.916 1 92.88 184 GLY B N 1
ATOM 3633 C CA . GLY B 1 184 ? 14.852 -10.961 3.559 1 92.88 184 GLY B CA 1
ATOM 3634 C C . GLY B 1 184 ? 14.172 -11.422 2.285 1 92.88 184 GLY B C 1
ATOM 3635 O O . GLY B 1 184 ? 13.516 -10.625 1.604 1 92.88 184 GLY B O 1
ATOM 3636 N N . PRO B 1 185 ? 14.383 -12.719 1.938 1 93.25 185 PRO B N 1
ATOM 3637 C CA . PRO B 1 185 ? 13.758 -13.25 0.721 1 93.25 185 PRO B CA 1
ATOM 3638 C C . PRO B 1 185 ? 12.234 -13.273 0.798 1 93.25 185 PRO B C 1
ATOM 3640 O O . PRO B 1 185 ? 11.672 -13.352 1.891 1 93.25 185 PRO B O 1
ATOM 3643 N N . GLU B 1 186 ? 11.656 -13.156 -0.332 1 94.19 186 GLU B N 1
ATOM 3644 C CA . GLU B 1 186 ? 10.203 -13.266 -0.416 1 94.19 186 GLU B CA 1
ATOM 3645 C C . GLU B 1 186 ? 9.734 -14.68 -0.114 1 94.19 186 GLU B C 1
ATOM 3647 O O . GLU B 1 186 ? 10.414 -15.656 -0.452 1 94.19 186 GLU B O 1
ATOM 3652 N N . ALA B 1 187 ? 8.555 -14.773 0.47 1 95.88 187 ALA B N 1
ATOM 3653 C CA . ALA B 1 187 ? 8 -16.078 0.815 1 95.88 187 ALA B CA 1
ATOM 3654 C C . ALA B 1 187 ? 7.766 -16.922 -0.434 1 95.88 187 ALA B C 1
ATOM 3656 O O . ALA B 1 187 ? 7.875 -18.156 -0.394 1 95.88 187 ALA B O 1
ATOM 3657 N N . VAL B 1 188 ? 7.352 -16.281 -1.479 1 94.81 188 VAL B N 1
ATOM 3658 C CA . VAL B 1 188 ? 7.234 -16.906 -2.797 1 94.81 188 VAL B CA 1
ATOM 3659 C C . VAL B 1 188 ? 8.047 -16.109 -3.814 1 94.81 188 VAL B C 1
ATOM 3661 O O . VAL B 1 188 ? 7.832 -14.898 -3.988 1 94.81 188 VAL B O 1
ATOM 3664 N N . ALA B 1 189 ? 8.953 -16.75 -4.434 1 91.62 189 ALA B N 1
ATOM 3665 C CA . ALA B 1 189 ? 9.797 -16.094 -5.422 1 91.62 189 ALA B CA 1
ATOM 3666 C C . ALA B 1 189 ? 9.078 -15.969 -6.762 1 91.62 189 ALA B C 1
ATOM 3668 O O . ALA B 1 189 ? 8.312 -16.859 -7.152 1 91.62 189 ALA B O 1
ATOM 3669 N N . GLY B 1 190 ? 9.383 -14.859 -7.461 1 86.19 190 GLY B N 1
ATOM 3670 C CA . GLY B 1 190 ? 8.891 -14.734 -8.82 1 86.19 190 GLY B CA 1
ATOM 3671 C C . GLY B 1 190 ? 7.797 -13.695 -8.969 1 86.19 190 GLY B C 1
ATOM 3672 O O . GLY B 1 190 ? 7.336 -13.422 -10.078 1 86.19 190 GLY B O 1
ATOM 3673 N N . TYR B 1 191 ? 7.363 -13.141 -7.898 1 85.69 191 TYR B N 1
ATOM 3674 C CA . TYR B 1 191 ? 6.383 -12.062 -7.949 1 85.69 191 TYR B CA 1
ATOM 3675 C C . TYR B 1 191 ? 7.055 -10.703 -7.773 1 85.69 191 TYR B C 1
ATOM 3677 O O . TYR B 1 191 ? 8.273 -10.594 -7.902 1 85.69 191 TYR B O 1
ATOM 3685 N N . GLY B 1 192 ? 6.238 -9.594 -7.656 1 79.44 192 GLY B N 1
ATOM 3686 C CA . GLY B 1 192 ? 6.746 -8.234 -7.617 1 79.44 192 GLY B CA 1
ATOM 3687 C C . GLY B 1 192 ? 7.234 -7.82 -6.238 1 79.44 192 GLY B C 1
ATOM 3688 O O . GLY B 1 192 ? 7.039 -6.68 -5.824 1 79.44 192 GLY B O 1
ATOM 3689 N N . ASN B 1 193 ? 7.727 -8.75 -5.488 1 87.88 193 ASN B N 1
ATOM 3690 C CA . ASN B 1 193 ? 8.328 -8.508 -4.18 1 87.88 193 ASN B CA 1
ATOM 3691 C C . ASN B 1 193 ? 7.328 -7.859 -3.221 1 87.88 193 ASN B C 1
ATOM 3693 O O . ASN B 1 193 ? 7.57 -6.766 -2.711 1 87.88 193 ASN B O 1
ATOM 3697 N N . PRO B 1 194 ? 6.32 -8.555 -2.92 1 91.25 194 PRO B N 1
ATOM 3698 C CA . PRO B 1 194 ? 5.25 -7.98 -2.102 1 91.25 194 PRO B CA 1
ATOM 3699 C C . PRO B 1 194 ? 5.738 -7.527 -0.729 1 91.25 194 PRO B C 1
ATOM 3701 O O . PRO B 1 194 ? 5.332 -6.465 -0.245 1 91.25 194 PRO B O 1
ATOM 3704 N N . LYS B 1 195 ? 6.559 -8.281 -0.081 1 94.06 195 LYS B N 1
ATOM 3705 C CA . LYS B 1 195 ? 7.051 -7.926 1.245 1 94.06 195 LYS B CA 1
ATOM 3706 C C . LYS B 1 195 ? 7.867 -6.637 1.197 1 94.06 195 LYS B C 1
ATOM 3708 O O . LYS B 1 195 ? 7.719 -5.766 2.057 1 94.06 195 LYS B O 1
ATOM 3713 N N . ALA B 1 196 ? 8.719 -6.48 0.237 1 95.44 196 ALA B N 1
ATOM 3714 C CA . ALA B 1 196 ? 9.5 -5.262 0.045 1 95.44 196 ALA B CA 1
ATOM 3715 C C . ALA B 1 196 ? 8.586 -4.066 -0.222 1 95.44 196 ALA B C 1
ATOM 3717 O O . ALA B 1 196 ? 8.836 -2.963 0.271 1 95.44 196 ALA B O 1
ATOM 3718 N N . GLN B 1 197 ? 7.586 -4.262 -1.011 1 95 197 GLN B N 1
ATOM 3719 C CA . GLN B 1 197 ? 6.637 -3.201 -1.325 1 95 197 GLN B CA 1
ATOM 3720 C C . GLN B 1 197 ? 5.871 -2.762 -0.08 1 95 197 GLN B C 1
ATOM 3722 O O . GLN B 1 197 ? 5.582 -1.576 0.09 1 95 197 GLN B O 1
ATOM 3727 N N . LEU B 1 198 ? 5.5 -3.732 0.723 1 97 198 LEU B N 1
ATOM 3728 C CA . LEU B 1 198 ? 4.816 -3.41 1.973 1 97 198 LEU B CA 1
ATOM 3729 C C . LEU B 1 198 ? 5.711 -2.574 2.881 1 97 198 LEU B C 1
ATOM 3731 O O . LEU B 1 198 ? 5.25 -1.607 3.492 1 97 198 LEU B O 1
ATOM 3735 N N . ALA B 1 199 ? 6.953 -2.945 2.984 1 98.19 199 ALA B N 1
ATOM 3736 C CA . ALA B 1 199 ? 7.902 -2.156 3.768 1 98.19 199 ALA B CA 1
ATOM 3737 C C . ALA B 1 199 ? 8.016 -0.735 3.223 1 98.19 199 ALA B C 1
ATOM 3739 O O . ALA B 1 199 ? 8.008 0.232 3.988 1 98.19 199 ALA B O 1
ATOM 3740 N N . GLN B 1 200 ? 8.148 -0.652 1.924 1 98.12 200 GLN B N 1
ATOM 3741 C CA . GLN B 1 200 ? 8.219 0.646 1.263 1 98.12 200 GLN B CA 1
ATOM 3742 C C . GLN B 1 200 ? 7.016 1.514 1.614 1 98.12 200 GLN B C 1
ATOM 3744 O O . GLN B 1 200 ? 7.168 2.686 1.965 1 98.12 200 GLN B O 1
ATOM 3749 N N . ARG B 1 201 ? 5.828 0.969 1.554 1 97.06 201 ARG B N 1
ATOM 3750 C CA . ARG B 1 201 ? 4.605 1.712 1.849 1 97.06 201 ARG B CA 1
ATOM 3751 C C . ARG B 1 201 ? 4.574 2.158 3.307 1 97.06 201 ARG B C 1
ATOM 3753 O O . ARG B 1 201 ? 4.145 3.273 3.609 1 97.06 201 ARG B O 1
ATOM 3760 N N . GLN B 1 202 ? 4.977 1.303 4.164 1 98.25 202 GLN B N 1
ATOM 3761 C CA . GLN B 1 202 ? 4.984 1.648 5.582 1 98.25 202 GLN B CA 1
ATOM 3762 C C . GLN B 1 202 ? 5.953 2.791 5.863 1 98.25 202 GLN B C 1
ATOM 3764 O O . GLN B 1 202 ? 5.641 3.703 6.633 1 98.25 202 GLN B O 1
ATOM 3769 N N . ILE B 1 203 ? 7.082 2.764 5.254 1 98.81 203 ILE B N 1
ATOM 3770 C CA . ILE B 1 203 ? 8.07 3.824 5.43 1 98.81 203 ILE B CA 1
ATOM 3771 C C . ILE B 1 203 ? 7.523 5.133 4.863 1 98.81 203 ILE B C 1
ATOM 3773 O O . ILE B 1 203 ? 7.695 6.195 5.469 1 98.81 203 ILE B O 1
ATOM 3777 N N . LEU B 1 204 ? 6.848 5.074 3.73 1 98.38 204 LEU B N 1
ATOM 3778 C CA . LEU B 1 204 ? 6.277 6.27 3.117 1 98.38 204 LEU B CA 1
ATOM 3779 C C . LEU B 1 204 ? 5.176 6.859 3.996 1 98.38 204 LEU B C 1
ATOM 3781 O O . LEU B 1 204 ? 4.996 8.078 4.035 1 98.38 204 LEU B O 1
ATOM 3785 N N . THR B 1 205 ? 4.488 5.98 4.707 1 97.19 205 THR B N 1
ATOM 3786 C CA . THR B 1 205 ? 3.479 6.465 5.645 1 97.19 205 THR B CA 1
ATOM 3787 C C . THR B 1 205 ? 4.133 7.18 6.82 1 97.19 205 THR B C 1
ATOM 3789 O O . THR B 1 205 ? 3.629 8.203 7.293 1 97.19 205 THR B O 1
ATOM 3792 N N . LEU B 1 206 ? 5.242 6.664 7.312 1 98.31 206 LEU B N 1
ATOM 3793 C CA . LEU B 1 206 ? 6.016 7.359 8.336 1 98.31 206 LEU B CA 1
ATOM 3794 C C . LEU B 1 206 ? 6.477 8.727 7.836 1 98.31 206 LEU B C 1
ATOM 3796 O O . LEU B 1 206 ? 6.414 9.711 8.57 1 98.31 206 LEU B O 1
ATOM 3800 N N . LEU B 1 207 ? 6.84 8.75 6.582 1 98.25 207 LEU B N 1
ATOM 3801 C CA . LEU B 1 207 ? 7.277 10 5.969 1 98.25 207 LEU B CA 1
ATOM 3802 C C . LEU B 1 207 ? 6.148 11.023 5.941 1 98.25 207 LEU B C 1
ATOM 3804 O O . LEU B 1 207 ? 6.32 12.156 6.391 1 98.25 207 LEU B O 1
ATOM 3808 N N . THR B 1 208 ? 4.996 10.594 5.43 1 96.25 208 THR B N 1
ATOM 3809 C CA . THR B 1 208 ? 3.902 11.547 5.254 1 96.25 208 THR B CA 1
ATOM 3810 C C . THR B 1 208 ? 3.406 12.055 6.602 1 96.25 208 THR B C 1
ATOM 3812 O O . THR B 1 208 ? 3.182 13.258 6.77 1 96.25 208 THR B O 1
ATOM 3815 N N . THR B 1 209 ? 3.281 11.148 7.562 1 96.38 209 THR B N 1
ATOM 3816 C CA . THR B 1 209 ? 2.826 11.562 8.883 1 96.38 209 THR B CA 1
ATOM 3817 C C . THR B 1 209 ? 3.879 12.43 9.57 1 96.38 209 THR B C 1
ATOM 3819 O O . THR B 1 209 ? 3.553 13.453 10.172 1 96.38 209 THR B O 1
ATOM 3822 N N . GLY B 1 210 ? 5.105 11.984 9.484 1 97.38 210 GLY B N 1
ATOM 3823 C CA . GLY B 1 210 ? 6.18 12.781 10.062 1 97.38 210 GLY B CA 1
ATOM 3824 C C . GLY B 1 210 ? 6.277 14.172 9.461 1 97.38 210 GLY B C 1
ATOM 3825 O O . GLY B 1 210 ? 6.453 15.156 10.188 1 97.38 210 GLY B O 1
ATOM 3826 N N . LEU B 1 211 ? 6.16 14.273 8.195 1 96.12 211 LEU B N 1
ATOM 3827 C CA . LEU B 1 211 ? 6.211 15.562 7.508 1 96.12 211 LEU B CA 1
ATOM 3828 C C . LEU B 1 211 ? 5.043 16.453 7.926 1 96.12 211 LEU B C 1
ATOM 3830 O O . LEU B 1 211 ? 5.203 17.656 8.086 1 96.12 211 LEU B O 1
ATOM 3834 N N . ALA B 1 212 ? 3.879 15.836 8.039 1 94.75 212 ALA B N 1
ATOM 3835 C CA . ALA B 1 212 ? 2.711 16.594 8.477 1 94.75 212 ALA B CA 1
ATOM 3836 C C . ALA B 1 212 ? 2.951 17.219 9.852 1 94.75 212 ALA B C 1
ATOM 3838 O O . ALA B 1 212 ? 2.646 18.391 10.062 1 94.75 212 ALA B O 1
ATOM 3839 N N . VAL B 1 213 ? 3.5 16.484 10.742 1 95.81 213 VAL B N 1
ATOM 3840 C CA . VAL B 1 213 ? 3.777 16.969 12.094 1 95.81 213 VAL B CA 1
ATOM 3841 C C . VAL B 1 213 ? 4.824 18.078 12.039 1 95.81 213 VAL B C 1
ATOM 3843 O O . VAL B 1 213 ? 4.625 19.156 12.594 1 95.81 213 VAL B O 1
ATOM 3846 N N . ARG B 1 214 ? 5.828 17.844 11.281 1 95.81 214 ARG B N 1
ATOM 3847 C CA . ARG B 1 214 ? 6.949 18.781 11.242 1 95.81 214 ARG B CA 1
ATOM 3848 C C . ARG B 1 214 ? 6.574 20.047 10.477 1 95.81 214 ARG B C 1
ATOM 3850 O O . ARG B 1 214 ? 7.188 21.109 10.664 1 95.81 214 ARG B O 1
ATOM 3857 N N . SER B 1 215 ? 5.598 19.969 9.672 1 92.5 215 SER B N 1
ATOM 3858 C CA . SER B 1 215 ? 5.199 21.125 8.867 1 92.5 215 SER B CA 1
ATOM 3859 C C . SER B 1 215 ? 4.09 21.922 9.547 1 92.5 215 SER B C 1
ATOM 3861 O O . SER B 1 215 ? 3.514 22.828 8.945 1 92.5 215 SER B O 1
ATOM 3863 N N . GLY B 1 216 ? 3.689 21.516 10.75 1 93.06 216 GLY B N 1
ATOM 3864 C CA . GLY B 1 216 ? 2.723 22.266 11.523 1 93.06 216 GLY B CA 1
ATOM 3865 C C . GLY B 1 216 ? 1.283 21.938 11.18 1 93.06 216 GLY B C 1
ATOM 3866 O O . GLY B 1 216 ? 0.366 22.688 11.523 1 93.06 216 GLY B O 1
ATOM 3867 N N . LYS B 1 217 ? 1.1 20.859 10.539 1 93.75 217 LYS B N 1
ATOM 3868 C CA . LYS B 1 217 ? -0.252 20.469 10.148 1 93.75 217 LYS B CA 1
ATOM 3869 C C . LYS B 1 217 ? -0.956 19.719 11.273 1 93.75 217 LYS B C 1
ATOM 3871 O O . LYS B 1 217 ? -2.16 19.469 11.195 1 93.75 217 LYS B O 1
ATOM 3876 N N . VAL B 1 218 ? -0.218 19.469 12.32 1 95.81 218 VAL B N 1
ATOM 3877 C CA . VAL B 1 218 ? -0.738 18.656 13.414 1 95.81 218 VAL B CA 1
ATOM 3878 C C . VAL B 1 218 ? -0.585 19.406 14.734 1 95.81 218 VAL B C 1
ATOM 3880 O O . VAL B 1 218 ? 0.468 19.984 15.008 1 95.81 218 VAL B O 1
ATOM 3883 N N . PHE B 1 219 ? -1.635 19.562 15.508 1 96.94 219 PHE B N 1
ATOM 3884 C CA . PHE B 1 219 ? -1.642 20.047 16.875 1 96.94 219 PHE B CA 1
ATOM 3885 C C . PHE B 1 219 ? -2.037 18.953 17.859 1 96.94 219 PHE B C 1
ATOM 3887 O O . PHE B 1 219 ? -3.158 18.438 17.797 1 96.94 219 PHE B O 1
ATOM 3894 N N . GLY B 1 220 ? -1.063 18.594 18.812 1 96.25 220 GLY B N 1
ATOM 3895 C CA . GLY B 1 220 ? -1.241 17.312 19.469 1 96.25 220 GLY B CA 1
ATOM 3896 C C . GLY B 1 220 ? -1.161 16.125 18.516 1 96.25 220 GLY B C 1
ATOM 3897 O O . GLY B 1 220 ? -0.113 15.883 17.922 1 96.25 220 GLY B O 1
ATOM 3898 N N . ASN B 1 221 ? -2.234 15.383 18.391 1 97.06 221 ASN B N 1
ATOM 3899 C CA . ASN B 1 221 ? -2.336 14.352 17.375 1 97.06 221 ASN B CA 1
ATOM 3900 C C . ASN B 1 221 ? -3.578 14.539 16.5 1 97.06 221 ASN B C 1
ATOM 3902 O O . ASN B 1 221 ? -4.215 13.562 16.109 1 97.06 221 ASN B O 1
ATOM 3906 N N . LEU B 1 222 ? -3.914 15.867 16.25 1 95.44 222 LEU B N 1
ATOM 3907 C CA . LEU B 1 222 ? -5.051 16.25 15.414 1 95.44 222 LEU B CA 1
ATOM 3908 C C . LEU B 1 222 ? -4.59 17 14.172 1 95.44 222 LEU B C 1
ATOM 3910 O O . LEU B 1 222 ? -3.809 17.953 14.266 1 95.44 222 LEU B O 1
ATOM 3914 N N . ARG B 1 223 ? -5.035 16.516 13.07 1 93.75 223 ARG B N 1
ATOM 3915 C CA . ARG B 1 223 ? -4.809 17.312 11.867 1 93.75 223 ARG B CA 1
ATOM 3916 C C . ARG B 1 223 ? -5.59 18.625 11.93 1 93.75 223 ARG B C 1
ATOM 3918 O O . ARG B 1 223 ? -6.809 18.609 12.109 1 93.75 223 ARG B O 1
ATOM 3925 N N . VAL B 1 224 ? -4.953 19.734 11.711 1 94.25 224 VAL B N 1
ATOM 3926 C CA . VAL B 1 224 ? -5.621 21.016 11.945 1 94.25 224 VAL B CA 1
ATOM 3927 C C . VAL B 1 224 ? -5.574 21.859 10.68 1 94.25 224 VAL B C 1
ATOM 3929 O O . VAL B 1 224 ? -5.902 23.047 10.703 1 94.25 224 VAL B O 1
ATOM 3932 N N . ASP B 1 225 ? -5.195 21.281 9.57 1 91.25 225 ASP B N 1
ATOM 3933 C CA . ASP B 1 225 ? -5.18 22.031 8.312 1 91.25 225 ASP B CA 1
ATOM 3934 C C . ASP B 1 225 ? -6.27 21.531 7.363 1 91.25 225 ASP B C 1
ATOM 3936 O O . ASP B 1 225 ? -6.148 21.672 6.145 1 91.25 225 ASP B O 1
ATOM 3940 N N . LEU B 1 226 ? -7.273 20.922 7.91 1 87.88 226 LEU B N 1
ATOM 3941 C CA . LEU B 1 226 ? -8.367 20.391 7.109 1 87.88 226 LEU B CA 1
ATOM 3942 C C . LEU B 1 226 ? -9.117 21.516 6.398 1 87.88 226 LEU B C 1
ATOM 3944 O O . LEU B 1 226 ? -9.352 22.578 6.977 1 87.88 226 LEU B O 1
ATOM 3948 N N . GLN B 1 227 ? -9.398 21.219 5.145 1 84.06 227 GLN B N 1
ATOM 3949 C CA . GLN B 1 227 ? -10.242 22.125 4.371 1 84.06 227 GLN B CA 1
ATOM 3950 C C . GLN B 1 227 ? -11.648 21.562 4.191 1 84.06 227 GLN B C 1
ATOM 3952 O O . GLN B 1 227 ? -11.812 20.359 3.975 1 84.06 227 GLN B O 1
ATOM 3957 N N . ALA B 1 228 ? -12.633 22.375 4.336 1 82.5 228 ALA B N 1
ATOM 3958 C CA . ALA B 1 228 ? -14.031 21.969 4.234 1 82.5 228 ALA B CA 1
ATOM 3959 C C . ALA B 1 228 ? -14.477 21.906 2.775 1 82.5 228 ALA B C 1
ATOM 3961 O O . ALA B 1 228 ? -15.359 22.656 2.352 1 82.5 228 ALA B O 1
ATOM 3962 N N . THR B 1 229 ? -13.961 20.938 2.035 1 77.62 229 THR B N 1
ATOM 3963 C CA . THR B 1 229 ? -14.219 20.859 0.601 1 77.62 229 THR B CA 1
ATOM 3964 C C . THR B 1 229 ? -15.461 20.016 0.324 1 77.62 229 THR B C 1
ATOM 3966 O O . THR B 1 229 ? -15.961 20 -0.803 1 77.62 229 THR B O 1
ATOM 3969 N N . SER B 1 230 ? -15.906 19.312 1.245 1 74.69 230 SER B N 1
ATOM 3970 C CA . SER B 1 230 ? -17.109 18.484 1.179 1 74.69 230 SER B CA 1
ATOM 3971 C C . SER B 1 230 ? -17.797 18.406 2.533 1 74.69 230 SER B C 1
ATOM 3973 O O . SER B 1 230 ? -17.234 18.812 3.553 1 74.69 230 SER B O 1
ATOM 3975 N N . PRO B 1 231 ? -19.078 17.953 2.477 1 76.94 231 PRO B N 1
ATOM 3976 C CA . PRO B 1 231 ? -19.766 17.828 3.76 1 76.94 231 PRO B CA 1
ATOM 3977 C C . PRO B 1 231 ? -19.016 16.922 4.742 1 76.94 231 PRO B C 1
ATOM 3979 O O . PRO B 1 231 ? -18.984 17.203 5.941 1 76.94 231 PRO B O 1
ATOM 3982 N N . ARG B 1 232 ? -18.422 15.938 4.27 1 74.19 232 ARG B N 1
ATOM 3983 C CA . ARG B 1 232 ? -17.641 15.023 5.094 1 74.19 232 ARG B CA 1
ATOM 3984 C C . ARG B 1 232 ? -16.469 15.742 5.758 1 74.19 232 ARG B C 1
ATOM 3986 O O . ARG B 1 232 ? -16.25 15.594 6.957 1 74.19 232 ARG B O 1
ATOM 3993 N N . TRP B 1 233 ? -15.82 16.578 5.008 1 79.94 233 TRP B N 1
ATOM 3994 C CA . TRP B 1 233 ? -14.633 17.25 5.527 1 79.94 233 TRP B CA 1
ATOM 3995 C C . TRP B 1 233 ? -15.023 18.438 6.395 1 79.94 233 TRP B C 1
ATOM 3997 O O . TRP B 1 233 ? -14.289 18.797 7.32 1 79.94 233 TRP B O 1
ATOM 4007 N N . GLU B 1 234 ? -16.219 18.953 6.09 1 87.31 234 GLU B N 1
ATOM 4008 C CA . GLU B 1 234 ? -16.75 19.984 6.977 1 87.31 234 GLU B CA 1
ATOM 4009 C C . GLU B 1 234 ? -17.016 19.438 8.375 1 87.31 234 GLU B C 1
ATOM 4011 O O . GLU B 1 234 ? -16.641 20.047 9.375 1 87.31 234 GLU B O 1
ATOM 4016 N N . GLU B 1 235 ? -17.641 18.312 8.422 1 87.25 235 GLU B N 1
ATOM 4017 C CA . GLU B 1 235 ? -17.922 17.688 9.703 1 87.25 235 GLU B CA 1
ATOM 4018 C C . GLU B 1 235 ? -16.641 17.297 10.43 1 87.25 235 GLU B C 1
ATOM 4020 O O . GLU B 1 235 ? -16.547 17.406 11.656 1 87.25 235 GLU B O 1
ATOM 4025 N N . ARG B 1 236 ? -15.734 16.875 9.703 1 85.69 236 ARG B N 1
ATOM 4026 C CA . ARG B 1 236 ? -14.453 16.516 10.297 1 85.69 236 ARG B CA 1
ATOM 4027 C C . ARG B 1 236 ? -13.734 17.734 10.852 1 85.69 236 ARG B C 1
ATOM 4029 O O . ARG B 1 236 ? -13.086 17.656 11.898 1 85.69 236 ARG B O 1
ATOM 4036 N N . GLN B 1 237 ? -13.812 18.766 10.078 1 91 237 GLN B N 1
ATOM 4037 C CA . GLN B 1 237 ? -13.195 20 10.547 1 91 237 GLN B CA 1
ATOM 4038 C C . GLN B 1 237 ? -13.797 20.438 11.875 1 91 237 GLN B C 1
ATOM 4040 O O . GLN B 1 237 ? -13.07 20.844 12.789 1 91 237 GLN B O 1
ATOM 4045 N N . ILE B 1 238 ? -15.109 20.375 11.969 1 94.12 238 ILE B N 1
ATOM 4046 C CA . ILE B 1 238 ? -15.805 20.734 13.203 1 94.12 238 ILE B CA 1
ATOM 4047 C C . ILE B 1 238 ? -15.32 19.828 14.336 1 94.12 238 ILE B C 1
ATOM 4049 O O . ILE B 1 238 ? -15.008 20.312 15.43 1 94.12 238 ILE B O 1
ATOM 4053 N N . ALA B 1 239 ? -15.188 18.609 14.039 1 92.06 239 ALA B N 1
ATOM 4054 C CA . ALA B 1 239 ? -14.758 17.641 15.047 1 92.06 239 ALA B CA 1
ATOM 4055 C C . ALA B 1 239 ? -13.344 17.938 15.523 1 92.06 239 ALA B C 1
ATOM 4057 O O . ALA B 1 239 ? -13.039 17.797 16.719 1 92.06 239 ALA B O 1
ATOM 4058 N N . MET B 1 240 ? -12.508 18.297 14.648 1 93.69 240 MET B N 1
ATOM 4059 C CA . MET B 1 240 ? -11.125 18.594 15.008 1 93.69 240 MET B CA 1
ATOM 4060 C C . MET B 1 240 ? -11.055 19.828 15.898 1 93.69 240 MET B C 1
ATOM 4062 O O . MET B 1 240 ? -10.305 19.859 16.875 1 93.69 240 MET B O 1
ATOM 4066 N N . VAL B 1 241 ? -11.844 20.812 15.539 1 95.88 241 VAL B N 1
ATOM 4067 C CA . VAL B 1 241 ? -11.867 22.031 16.344 1 95.88 241 VAL B CA 1
ATOM 4068 C C . VAL B 1 241 ? -12.398 21.734 17.734 1 95.88 241 VAL B C 1
ATOM 4070 O O . VAL B 1 241 ? -11.836 22.203 18.734 1 95.88 241 VAL B O 1
ATOM 4073 N N . MET B 1 242 ? -13.453 20.922 17.797 1 96.19 242 MET B N 1
ATOM 4074 C CA . MET B 1 242 ? -14.031 20.547 19.078 1 96.19 242 MET B CA 1
ATOM 4075 C C . MET B 1 242 ? -12.992 19.844 19.953 1 96.19 242 MET B C 1
ATOM 4077 O O . MET B 1 242 ? -12.844 20.156 21.125 1 96.19 242 MET B O 1
ATOM 4081 N N . ALA B 1 243 ? -12.305 18.984 19.344 1 94.31 243 ALA B N 1
ATOM 4082 C CA . ALA B 1 243 ? -11.336 18.172 20.078 1 94.31 243 ALA B CA 1
ATOM 4083 C C . ALA B 1 243 ? -10.141 19.016 20.516 1 94.31 243 ALA B C 1
ATOM 4085 O O . ALA B 1 243 ? -9.664 18.875 21.641 1 94.31 243 ALA B O 1
ATOM 4086 N N . ALA B 1 244 ? -9.688 19.844 19.688 1 95.19 244 ALA B N 1
ATOM 4087 C CA . ALA B 1 244 ? -8.492 20.641 19.969 1 95.19 244 ALA B CA 1
ATOM 4088 C C . ALA B 1 244 ? -8.773 21.703 21.016 1 95.19 244 ALA B C 1
ATOM 4090 O O . ALA B 1 244 ? -7.977 21.906 21.938 1 95.19 244 ALA B O 1
ATOM 4091 N N . ALA B 1 245 ? -9.891 22.344 20.875 1 96.62 245 ALA B N 1
ATOM 4092 C CA . ALA B 1 245 ? -10.203 23.484 21.75 1 96.62 245 ALA B CA 1
ATOM 4093 C C . ALA B 1 245 ? -11.102 23.062 22.906 1 96.62 245 ALA B C 1
ATOM 4095 O O . ALA B 1 245 ? -11.445 23.875 23.766 1 96.62 245 ALA B O 1
ATOM 4096 N N . GLU B 1 246 ? -11.461 21.781 22.938 1 94.94 246 GLU B N 1
ATOM 4097 C CA . GLU B 1 246 ? -12.359 21.281 23.969 1 94.94 246 GLU B CA 1
ATOM 4098 C C . GLU B 1 246 ? -13.602 22.156 24.109 1 94.94 246 GLU B C 1
ATOM 4100 O O . GLU B 1 246 ? -13.914 22.625 25.203 1 94.94 246 GLU B O 1
ATOM 4105 N N . CYS B 1 247 ? -14.312 22.344 23.062 1 96.56 247 CYS B N 1
ATOM 4106 C CA . CYS B 1 247 ? -15.477 23.219 23 1 96.56 247 CYS B CA 1
ATOM 4107 C C . CYS B 1 247 ? -16.688 22.484 22.469 1 96.56 247 CYS B C 1
ATOM 4109 O O . CYS B 1 247 ? -16.594 21.312 22.094 1 96.56 247 CYS B O 1
ATOM 4111 N N . THR B 1 248 ? -17.859 23.172 22.531 1 97 248 THR B N 1
ATOM 4112 C CA . THR B 1 248 ? -19.078 22.578 22.016 1 97 248 THR B CA 1
ATOM 4113 C C . THR B 1 248 ? -19.141 22.672 20.5 1 97 248 THR B C 1
ATOM 4115 O O . THR B 1 248 ? -18.391 23.453 19.891 1 97 248 THR B O 1
ATOM 4118 N N . ARG B 1 249 ? -20 21.891 19.969 1 96.81 249 ARG B N 1
ATOM 4119 C CA . ARG B 1 249 ? -20.203 21.922 18.516 1 96.81 249 ARG B CA 1
ATOM 4120 C C . ARG B 1 249 ? -20.609 23.312 18.062 1 96.81 249 ARG B C 1
ATOM 4122 O O . ARG B 1 249 ? -20.141 23.797 17.031 1 96.81 249 ARG B O 1
ATOM 4129 N N . ALA B 1 250 ? -21.469 23.906 18.812 1 97.62 250 ALA B N 1
ATOM 4130 C CA . ALA B 1 250 ? -21.953 25.25 18.469 1 97.62 250 ALA B CA 1
ATOM 4131 C C . ALA B 1 250 ? -20.812 26.266 18.469 1 97.62 250 ALA B C 1
ATOM 4133 O O . ALA B 1 250 ? -20.734 27.109 17.578 1 97.62 250 ALA B O 1
ATOM 4134 N N . GLN B 1 251 ? -19.969 26.156 19.422 1 97.69 251 GLN B N 1
ATOM 4135 C CA . GLN B 1 251 ? -18.828 27.047 19.5 1 97.69 251 GLN B CA 1
ATOM 4136 C C . GLN B 1 251 ? -17.875 26.844 18.328 1 97.69 251 GLN B C 1
ATOM 4138 O O . GLN B 1 251 ? -17.375 27.812 17.75 1 97.69 251 GLN B O 1
ATOM 4143 N N . ALA B 1 252 ? -17.641 25.625 18.031 1 97.69 252 ALA B N 1
ATOM 4144 C CA . ALA B 1 252 ? -16.75 25.281 16.922 1 97.69 252 ALA B CA 1
ATOM 4145 C C . ALA B 1 252 ? -17.266 25.828 15.602 1 97.69 252 ALA B C 1
ATOM 4147 O O . ALA B 1 252 ? -16.531 26.422 14.82 1 97.69 252 ALA B O 1
ATOM 4148 N N . LYS B 1 253 ? -18.531 25.641 15.359 1 97.44 253 LYS B N 1
ATOM 4149 C CA . LYS B 1 253 ? -19.156 26.125 14.133 1 97.44 253 LYS B CA 1
ATOM 4150 C C . LYS B 1 253 ? -19.078 27.641 14.023 1 97.44 253 LYS B C 1
ATOM 4152 O O . LYS B 1 253 ? -18.797 28.172 12.953 1 97.44 253 LYS B O 1
ATOM 4157 N N . ALA B 1 254 ? -19.359 28.266 15.102 1 97.62 254 ALA B N 1
ATOM 4158 C CA . ALA B 1 254 ? -19.328 29.719 15.125 1 97.62 254 ALA B CA 1
ATOM 4159 C C . ALA B 1 254 ? -17.922 30.234 14.836 1 97.62 254 ALA B C 1
ATOM 4161 O O . ALA B 1 254 ? -17.75 31.203 14.094 1 97.62 254 ALA B O 1
ATOM 4162 N N . ALA B 1 255 ? -16.969 29.672 15.508 1 97.94 255 ALA B N 1
ATOM 4163 C CA . ALA B 1 255 ? -15.578 30.078 15.297 1 97.94 255 ALA B CA 1
ATOM 4164 C C . ALA B 1 255 ? -15.156 29.875 13.844 1 97.94 255 ALA B C 1
ATOM 4166 O O . ALA B 1 255 ? -14.547 30.766 13.242 1 97.94 255 ALA B O 1
ATOM 4167 N N . LEU B 1 256 ? -15.477 28.719 13.281 1 97.5 256 LEU B N 1
ATOM 4168 C CA . LEU B 1 256 ? -15.141 28.406 11.891 1 97.5 256 LEU B CA 1
ATOM 4169 C C . LEU B 1 256 ? -15.812 29.406 10.945 1 97.5 256 LEU B C 1
ATOM 4171 O O . LEU B 1 256 ? -15.172 29.906 10.016 1 97.5 256 LEU B O 1
ATOM 4175 N N . ALA B 1 257 ? -17.031 29.719 11.211 1 96.44 257 ALA B N 1
ATOM 4176 C CA . ALA B 1 257 ? -17.766 30.672 10.383 1 96.44 257 ALA B CA 1
ATOM 4177 C C . ALA B 1 257 ? -17.125 32.062 10.43 1 96.44 257 ALA B C 1
ATOM 4179 O O . ALA B 1 257 ? -17.141 32.781 9.43 1 96.44 257 ALA B O 1
ATOM 4180 N N . SER B 1 258 ? -16.578 32.406 11.516 1 96.75 258 SER B N 1
ATOM 4181 C CA . SER B 1 258 ? -16.031 33.719 11.727 1 96.75 258 SER B CA 1
ATOM 4182 C C . SER B 1 258 ? -14.664 33.875 11.062 1 96.75 258 SER B C 1
ATOM 4184 O O . SER B 1 258 ? -14.156 35 10.906 1 96.75 258 SER B O 1
ATOM 4186 N N . CYS B 1 259 ? -14.094 32.812 10.672 1 96.56 259 CYS B N 1
ATOM 4187 C CA . CYS B 1 259 ? -12.758 32.906 10.086 1 96.56 259 CYS B CA 1
ATOM 4188 C C . CYS B 1 259 ? -12.695 32.188 8.75 1 96.56 259 CYS B C 1
ATOM 4190 O O . CYS B 1 259 ? -11.672 31.578 8.406 1 96.56 259 CYS B O 1
ATOM 4192 N N . ASN B 1 260 ? -13.812 32.062 8.016 1 94.88 260 ASN B N 1
ATOM 4193 C CA . ASN B 1 260 ? -13.906 31.516 6.672 1 94.88 260 ASN B CA 1
ATOM 4194 C C . ASN B 1 260 ? -13.469 30.047 6.641 1 94.88 260 ASN B C 1
ATOM 4196 O O . ASN B 1 260 ? -12.688 29.656 5.773 1 94.88 260 ASN B O 1
ATOM 4200 N N . GLN B 1 261 ? -13.758 29.281 7.645 1 94.81 261 GLN B N 1
ATOM 4201 C CA . GLN B 1 261 ? -13.562 27.828 7.719 1 94.81 261 GLN B CA 1
ATOM 4202 C C . GLN B 1 261 ? -12.078 27.484 7.723 1 94.81 261 GLN B C 1
ATOM 4204 O O . GLN B 1 261 ? -11.648 26.562 7.02 1 94.81 261 GLN B O 1
ATOM 4209 N N . HIS B 1 262 ? -11.398 28.312 8.391 1 94.88 262 HIS B N 1
ATOM 4210 C CA . HIS B 1 262 ? -9.984 28.016 8.578 1 94.88 262 HIS B CA 1
ATOM 4211 C C . HIS B 1 262 ? -9.734 27.359 9.93 1 94.88 262 HIS B C 1
ATOM 4213 O O . HIS B 1 262 ? -9.75 28.031 10.969 1 94.88 262 HIS B O 1
ATOM 4219 N N . CYS B 1 263 ? -9.383 26.156 9.922 1 95.31 263 CYS B N 1
ATOM 4220 C CA . CYS B 1 263 ? -9.359 25.281 11.094 1 95.31 263 CYS B CA 1
ATOM 4221 C C . CYS B 1 263 ? -8.391 25.797 12.148 1 95.31 263 CYS B C 1
ATOM 4223 O O . CYS B 1 263 ? -8.773 26 13.297 1 95.31 263 CYS B O 1
ATOM 4225 N N . ARG B 1 264 ? -7.188 26.094 11.836 1 96.81 264 ARG B N 1
ATOM 4226 C CA . ARG B 1 264 ? -6.16 26.547 12.773 1 96.81 264 ARG B CA 1
ATOM 4227 C C . ARG B 1 264 ? -6.547 27.875 13.422 1 96.81 264 ARG B C 1
ATOM 4229 O O . ARG B 1 264 ? -6.367 28.047 14.625 1 96.81 264 ARG B O 1
ATOM 4236 N N . THR B 1 265 ? -7.066 28.719 12.609 1 97.38 265 THR B N 1
ATOM 4237 C CA . THR B 1 265 ? -7.488 30.016 13.117 1 97.38 265 THR B CA 1
ATOM 4238 C C . THR B 1 265 ? -8.609 29.859 14.141 1 97.38 265 THR B C 1
ATOM 4240 O O . THR B 1 265 ? -8.586 30.484 15.195 1 97.38 265 THR B O 1
ATOM 4243 N N . ALA B 1 266 ? -9.531 29.016 13.812 1 98.06 266 ALA B N 1
ATOM 4244 C CA . ALA B 1 266 ? -10.656 28.781 14.703 1 98.06 266 ALA B CA 1
ATOM 4245 C C . ALA B 1 266 ? -10.18 28.266 16.062 1 98.06 266 ALA B C 1
ATOM 4247 O O . ALA B 1 266 ? -10.656 28.719 17.109 1 98.06 266 ALA B O 1
ATOM 4248 N N . ILE B 1 267 ? -9.289 27.359 16.031 1 97.69 267 ILE B N 1
ATOM 4249 C CA . ILE B 1 267 ? -8.758 26.766 17.25 1 97.69 267 ILE B CA 1
ATOM 4250 C C . ILE B 1 267 ? -8.039 27.828 18.078 1 97.69 267 ILE B C 1
ATOM 4252 O O . ILE B 1 267 ? -8.25 27.938 19.281 1 97.69 267 ILE B O 1
ATOM 4256 N N . LEU B 1 268 ? -7.227 28.594 17.375 1 97.62 268 LEU B N 1
ATOM 4257 C CA . LEU B 1 268 ? -6.48 29.641 18.062 1 97.62 268 LEU B CA 1
ATOM 4258 C C . LEU B 1 268 ? -7.426 30.672 18.688 1 97.62 268 LEU B C 1
ATOM 4260 O O . LEU B 1 268 ? -7.211 31.109 19.812 1 97.62 268 LEU B O 1
ATOM 4264 N N . MET B 1 269 ? -8.461 31.016 17.969 1 97.81 269 MET B N 1
ATOM 4265 C CA . MET B 1 269 ? -9.469 31.938 18.469 1 97.81 269 MET B CA 1
ATOM 4266 C C . MET B 1 269 ? -10.102 31.406 19.75 1 97.81 269 MET B C 1
ATOM 4268 O O . MET B 1 269 ? -10.172 32.125 20.766 1 97.81 269 MET B O 1
ATOM 4272 N N . LEU B 1 270 ? -10.484 30.25 19.75 1 97.81 270 LEU B N 1
ATOM 4273 C CA . LEU B 1 270 ? -11.211 29.625 20.859 1 97.81 270 LEU B CA 1
ATOM 4274 C C . LEU B 1 270 ? -10.305 29.484 22.078 1 97.81 270 LEU B C 1
ATOM 4276 O O . LEU B 1 270 ? -10.766 29.625 23.219 1 97.81 270 LEU B O 1
ATOM 4280 N N . MET B 1 271 ? -9.07 29.266 21.844 1 97 271 MET B N 1
ATOM 4281 C CA . MET B 1 271 ? -8.172 28.938 22.953 1 97 271 MET B CA 1
ATOM 4282 C C . MET B 1 271 ? -7.555 30.219 23.547 1 97 271 MET B C 1
ATOM 4284 O O . MET B 1 271 ? -7.043 30.203 24.656 1 97 271 MET B O 1
ATOM 4288 N N . THR B 1 272 ? -7.605 31.297 22.797 1 95.94 272 THR B N 1
ATOM 4289 C CA . THR B 1 272 ? -6.906 32.5 23.266 1 95.94 272 THR B CA 1
ATOM 4290 C C . THR B 1 272 ? -7.875 33.656 23.453 1 95.94 272 THR B C 1
ATOM 4292 O O . THR B 1 272 ? -7.559 34.625 24.125 1 95.94 272 THR B O 1
ATOM 4295 N N . GLY B 1 273 ? -8.992 33.594 22.703 1 95.19 273 GLY B N 1
ATOM 4296 C CA . GLY B 1 273 ? -9.938 34.688 22.734 1 95.19 273 GLY B CA 1
ATOM 4297 C C . GLY B 1 273 ? -9.648 35.75 21.688 1 95.19 273 GLY B C 1
ATOM 4298 O O . GLY B 1 273 ? -10.398 36.719 21.562 1 95.19 273 GLY B O 1
ATOM 4299 N N . LEU B 1 274 ? -8.656 35.562 20.922 1 95.88 274 LEU B N 1
ATOM 4300 C CA . LEU B 1 274 ? -8.344 36.5 19.844 1 95.88 274 LEU B CA 1
ATOM 4301 C C . LEU B 1 274 ? -9.438 36.469 18.781 1 95.88 274 LEU B C 1
ATOM 4303 O O . LEU B 1 274 ? -10.156 35.5 18.641 1 95.88 274 LEU B O 1
ATOM 4307 N N . ASP B 1 275 ? -9.578 37.625 18.078 1 95.81 275 ASP B N 1
ATOM 4308 C CA . ASP B 1 275 ? -10.492 37.594 16.938 1 95.81 275 ASP B CA 1
ATOM 4309 C C . ASP B 1 275 ? -9.828 36.969 15.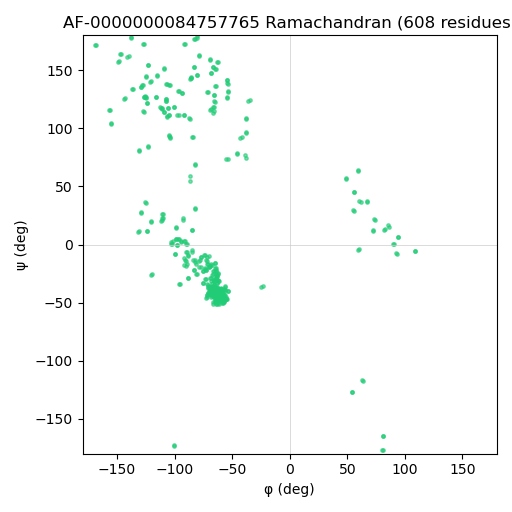711 1 95.81 275 ASP B C 1
ATOM 4311 O O . ASP B 1 275 ? -8.656 36.594 15.758 1 95.81 275 ASP B O 1
ATOM 4315 N N . ALA B 1 276 ? -10.539 36.875 14.625 1 97.12 276 ALA B N 1
ATOM 4316 C CA . ALA B 1 276 ? -10.102 36.125 13.438 1 97.12 276 ALA B CA 1
ATOM 4317 C C . ALA B 1 276 ? -8.875 36.781 12.812 1 97.12 276 ALA B C 1
ATOM 4319 O O . ALA B 1 276 ? -7.938 36.094 12.406 1 97.12 276 ALA B O 1
ATOM 4320 N N . TRP B 1 277 ? -8.844 38.062 12.758 1 96.75 277 TRP B N 1
ATOM 4321 C CA . TRP B 1 277 ? -7.75 38.812 12.141 1 96.75 277 TRP B CA 1
ATOM 4322 C C . TRP B 1 277 ? -6.461 38.625 12.938 1 96.75 277 TRP B C 1
ATOM 4324 O O . TRP B 1 277 ? -5.414 38.312 12.383 1 96.75 277 TRP B O 1
ATOM 4334 N N . GLN B 1 278 ? -6.516 38.844 14.25 1 96.12 278 GLN B N 1
ATOM 4335 C CA . GLN B 1 278 ? -5.359 38.688 15.125 1 96.12 278 GLN B CA 1
ATOM 4336 C C . GLN B 1 278 ? -4.828 37.25 15.109 1 96.12 278 GLN B C 1
ATOM 4338 O O . GLN B 1 278 ? -3.615 37.031 15.086 1 96.12 278 GLN B O 1
ATOM 4343 N N . ALA B 1 279 ? -5.73 36.375 15.164 1 97 279 ALA B N 1
ATOM 4344 C CA . ALA B 1 279 ? -5.359 34.938 15.172 1 97 279 ALA B CA 1
ATOM 4345 C C . ALA B 1 279 ? -4.656 34.562 13.875 1 97 279 ALA B C 1
ATOM 4347 O O . ALA B 1 279 ? -3.635 33.875 13.898 1 97 279 ALA B O 1
ATOM 4348 N N . ARG B 1 280 ? -5.219 34.938 12.742 1 96.31 280 ARG B N 1
ATOM 4349 C CA . ARG B 1 280 ? -4.629 34.625 11.445 1 96.31 280 ARG B CA 1
ATOM 4350 C C . ARG B 1 280 ? -3.24 35.25 11.312 1 96.31 280 ARG B C 1
ATOM 4352 O O . ARG B 1 280 ? -2.324 34.594 10.781 1 96.31 280 ARG B O 1
ATOM 4359 N N . ASP B 1 281 ? -3.105 36.438 11.742 1 96.38 281 ASP B N 1
ATOM 4360 C CA . ASP B 1 281 ? -1.825 37.125 11.703 1 96.38 281 ASP B CA 1
ATOM 4361 C C . ASP B 1 281 ? -0.776 36.406 12.539 1 96.38 281 ASP B C 1
ATOM 4363 O O . ASP B 1 281 ? 0.358 36.219 12.102 1 96.38 281 ASP B O 1
ATOM 4367 N N . LEU B 1 282 ? -1.167 36.062 13.742 1 96.19 282 LEU B N 1
ATOM 4368 C CA . LEU B 1 282 ? -0.269 35.344 14.648 1 96.19 282 LEU B CA 1
ATOM 4369 C C . LEU B 1 282 ? 0.162 34 14.047 1 96.19 282 LEU B C 1
ATOM 4371 O O . LEU B 1 282 ? 1.321 33.625 14.172 1 96.19 282 LEU B O 1
ATOM 4375 N N . LEU B 1 283 ? -0.743 33.312 13.422 1 96.19 283 LEU B N 1
ATOM 4376 C CA . LEU B 1 283 ? -0.422 32.062 12.75 1 96.19 283 LEU B CA 1
ATOM 4377 C C . LEU B 1 283 ? 0.573 32.281 11.617 1 96.19 283 LEU B C 1
ATOM 4379 O O . LEU B 1 283 ? 1.543 31.531 11.477 1 96.19 283 LEU B O 1
ATOM 4383 N N . SER B 1 284 ? 0.313 33.281 10.812 1 94.44 284 SER B N 1
ATOM 4384 C CA . SER B 1 284 ? 1.189 33.594 9.695 1 94.44 284 SER B CA 1
ATOM 4385 C C . SER B 1 284 ? 2.6 33.906 10.172 1 94.44 284 SER B C 1
ATOM 4387 O O . SER B 1 284 ? 3.582 33.5 9.562 1 94.44 284 SER B O 1
ATOM 4389 N N . GLU B 1 285 ? 2.686 34.594 11.281 1 94.38 285 GLU B N 1
ATOM 4390 C CA . GLU B 1 285 ? 3.971 34.969 11.859 1 94.38 285 GLU B CA 1
ATOM 4391 C C . GLU B 1 285 ? 4.738 33.75 12.344 1 94.38 285 GLU B C 1
ATOM 4393 O O . GLU B 1 285 ? 5.969 33.781 12.453 1 94.38 285 GLU B O 1
ATOM 4398 N N . ASN B 1 286 ? 3.984 32.812 12.617 1 94.5 286 ASN B N 1
ATOM 4399 C CA . ASN B 1 286 ? 4.605 31.609 13.156 1 94.5 286 ASN B CA 1
ATOM 4400 C C . ASN B 1 286 ? 4.531 30.453 12.172 1 94.5 286 ASN B C 1
ATOM 4402 O O . ASN B 1 286 ? 4.426 29.297 12.57 1 94.5 286 ASN B O 1
ATOM 4406 N N . ASN B 1 287 ? 4.457 30.703 10.906 1 90.88 287 ASN B N 1
ATOM 4407 C CA . ASN B 1 287 ? 4.492 29.75 9.805 1 90.88 287 ASN B CA 1
ATOM 4408 C C . ASN B 1 287 ? 3.416 28.672 9.961 1 90.88 287 ASN B C 1
ATOM 4410 O O . ASN B 1 287 ? 3.664 27.5 9.688 1 90.88 287 ASN B O 1
ATOM 4414 N N . ASN B 1 288 ? 2.32 29 10.578 1 91.81 288 ASN B N 1
ATOM 4415 C CA . ASN B 1 288 ? 1.109 28.203 10.703 1 91.81 288 ASN B CA 1
ATOM 4416 C C . ASN B 1 288 ? 1.298 27.047 11.688 1 91.81 288 ASN B C 1
ATOM 4418 O O . ASN B 1 288 ? 0.561 26.062 11.648 1 91.81 288 ASN B O 1
ATOM 4422 N N . HIS B 1 289 ? 2.275 27.219 12.547 1 94.38 289 HIS B N 1
ATOM 4423 C CA . HIS B 1 289 ? 2.414 26.281 13.648 1 94.38 289 HIS B CA 1
ATOM 4424 C C . HIS B 1 289 ? 1.562 26.688 14.844 1 94.38 289 HIS B C 1
ATOM 4426 O O . HIS B 1 289 ? 1.926 27.609 15.578 1 94.38 289 HIS B O 1
ATOM 4432 N N . LEU B 1 290 ? 0.573 25.984 15.055 1 96.5 290 LEU B N 1
ATOM 4433 C CA . LEU B 1 290 ? -0.452 26.344 16.031 1 96.5 290 LEU B CA 1
ATOM 4434 C C . LEU B 1 290 ? 0.121 26.344 17.438 1 96.5 290 LEU B C 1
ATOM 4436 O O . LEU B 1 290 ? -0.158 27.266 18.219 1 96.5 290 LEU B O 1
ATOM 4440 N N . ARG B 1 291 ? 0.9 25.375 17.812 1 95.19 291 ARG B N 1
ATOM 4441 C CA . ARG B 1 291 ? 1.45 25.281 19.156 1 95.19 291 ARG B CA 1
ATOM 4442 C C . ARG B 1 291 ? 2.332 26.5 19.469 1 95.19 291 ARG B C 1
ATOM 4444 O O . ARG B 1 291 ? 2.293 27.031 20.578 1 95.19 291 ARG B O 1
ATOM 4451 N N . VAL B 1 292 ? 3.09 26.891 18.516 1 94.75 292 VAL B N 1
ATOM 4452 C CA . VAL B 1 292 ? 3.984 28.031 18.688 1 94.75 292 VAL B CA 1
ATOM 4453 C C . VAL B 1 292 ? 3.168 29.312 18.797 1 94.75 292 VAL B C 1
ATOM 4455 O O . VAL B 1 292 ? 3.451 30.156 19.656 1 94.75 292 VAL B O 1
ATOM 4458 N N . ALA B 1 293 ? 2.195 29.406 17.969 1 96.19 293 ALA B N 1
ATOM 4459 C CA . ALA B 1 293 ? 1.317 30.578 18.016 1 96.19 293 ALA B CA 1
ATOM 4460 C C . ALA B 1 293 ? 0.6 30.688 19.359 1 96.19 293 ALA B C 1
ATOM 4462 O O . ALA B 1 293 ? 0.461 31.781 19.906 1 96.19 293 ALA B O 1
ATOM 4463 N N . LEU B 1 294 ? 0.148 29.594 19.859 1 95.88 294 LEU B N 1
ATOM 4464 C CA . LEU B 1 294 ? -0.542 29.547 21.156 1 95.88 294 LEU B CA 1
ATOM 4465 C C . LEU B 1 294 ? 0.384 29.984 22.281 1 95.88 294 LEU B C 1
ATOM 4467 O O . LEU B 1 294 ? -0.026 30.734 23.172 1 95.88 294 LEU B O 1
ATOM 4471 N N . ALA B 1 295 ? 1.579 29.516 22.266 1 94.75 295 ALA B N 1
ATOM 4472 C CA . ALA B 1 295 ? 2.557 29.891 23.281 1 94.75 295 ALA B CA 1
ATOM 4473 C C . ALA B 1 295 ? 2.85 31.391 23.25 1 94.75 295 ALA B C 1
ATOM 4475 O O . ALA B 1 295 ? 2.969 32.031 24.297 1 94.75 295 ALA B O 1
ATOM 4476 N N . GLU B 1 296 ? 2.936 31.859 22.062 1 94.19 296 GLU B N 1
ATOM 4477 C CA . GLU B 1 296 ? 3.188 33.281 21.906 1 94.19 296 GLU B CA 1
ATOM 4478 C C . GLU B 1 296 ? 2.004 34.125 22.406 1 94.19 296 GLU B C 1
ATOM 4480 O O . GLU B 1 296 ? 2.189 35.156 23.047 1 94.19 296 GLU B O 1
ATOM 4485 N N . ALA B 1 297 ? 0.864 33.688 22.109 1 93.5 297 ALA B N 1
ATOM 4486 C CA . ALA B 1 297 ? -0.336 34.406 22.562 1 93.5 297 ALA B CA 1
ATOM 4487 C C . ALA B 1 297 ? -0.414 34.406 24.094 1 93.5 297 ALA B C 1
ATOM 4489 O O . ALA B 1 297 ? -0.831 35.438 24.672 1 93.5 297 ALA B O 1
ATOM 4490 N N . GLN B 1 298 ? -0.08 33.375 24.719 1 89.88 298 GLN B N 1
ATOM 4491 C CA . GLN B 1 298 ? -0.113 33.281 26.172 1 89.88 298 GLN B CA 1
ATOM 4492 C C . GLN B 1 298 ? 0.936 34.188 26.797 1 89.88 298 GLN B C 1
ATOM 4494 O O . GLN B 1 298 ? 0.701 34.781 27.859 1 89.88 298 GLN B O 1
ATOM 4499 N N . GLU B 1 299 ? 2.039 34.25 26.172 1 88.38 299 GLU B N 1
ATOM 4500 C CA . GLU B 1 299 ? 3.096 35.125 26.656 1 88.38 299 GLU B CA 1
ATOM 4501 C C . GLU B 1 299 ? 2.686 36.594 26.562 1 88.38 299 GLU B C 1
ATOM 4503 O O . GLU B 1 299 ? 2.982 37.406 27.453 1 88.38 299 GLU B O 1
ATOM 4508 N N . LYS B 1 300 ? 2 36.938 25.562 1 86.38 300 LYS B N 1
ATOM 4509 C CA . LYS B 1 300 ? 1.553 38.312 25.359 1 86.38 300 LYS B CA 1
ATOM 4510 C C . LYS B 1 300 ? 0.464 38.688 26.359 1 86.38 300 LYS B C 1
ATOM 4512 O O . LYS B 1 300 ? 0.408 39.844 26.812 1 86.38 300 LYS B O 1
ATOM 4517 N N . THR B 1 301 ? -0.365 37.781 26.672 1 79.44 301 THR B N 1
ATOM 4518 C CA . THR B 1 301 ? -1.42 38.031 27.656 1 79.44 301 THR B CA 1
ATOM 4519 C C . THR B 1 301 ? -0.833 38.188 29.062 1 79.44 301 THR B C 1
ATOM 4521 O O . THR B 1 301 ? -1.282 39.062 29.828 1 79.44 301 THR B O 1
ATOM 4524 N N . LEU B 1 302 ? 0.175 37.438 29.297 1 75.12 302 LEU B N 1
ATOM 4525 C CA . LEU B 1 302 ? 0.826 37.531 30.609 1 75.12 302 LEU B CA 1
ATOM 4526 C C . LEU B 1 302 ? 1.607 38.844 30.734 1 75.12 302 LEU B C 1
ATOM 4528 O O . LEU B 1 302 ? 1.67 39.406 31.828 1 75.12 302 LEU B O 1
ATOM 4532 N N . SER B 1 303 ? 2.129 39.25 29.688 1 74.44 303 SER B N 1
ATOM 4533 C CA . SER B 1 303 ? 2.898 40.5 29.719 1 74.44 303 SER B CA 1
ATOM 4534 C C . SER B 1 303 ? 1.986 41.719 29.844 1 74.44 303 SER B C 1
ATOM 4536 O O . SER B 1 303 ? 2.391 42.75 30.391 1 74.44 303 SER B O 1
ATOM 4538 N N . ASN B 1 304 ? 0.813 41.562 29.312 1 69.38 304 ASN B N 1
ATOM 4539 C CA . ASN B 1 304 ? -0.131 42.688 29.406 1 69.38 304 ASN B CA 1
ATOM 4540 C C . ASN B 1 304 ? -0.774 42.75 30.797 1 69.38 304 ASN B C 1
ATOM 4542 O O . ASN B 1 304 ? -1.327 43.781 31.172 1 69.38 304 ASN B O 1
ATOM 4546 N N . VAL B 1 305 ? -0.745 41.688 31.547 1 63.97 305 VAL B N 1
ATOM 4547 C CA . VAL B 1 305 ? -1.303 41.688 32.906 1 63.97 305 VAL B CA 1
ATOM 4548 C C . VAL B 1 305 ? -0.243 42.125 33.906 1 63.97 305 VAL B C 1
ATOM 4550 O O . VAL B 1 305 ? -0.573 42.625 35 1 63.97 305 VAL B O 1
ATOM 4553 N N . ASN B 1 306 ? 0.966 41.906 33.656 1 51.78 306 ASN B N 1
A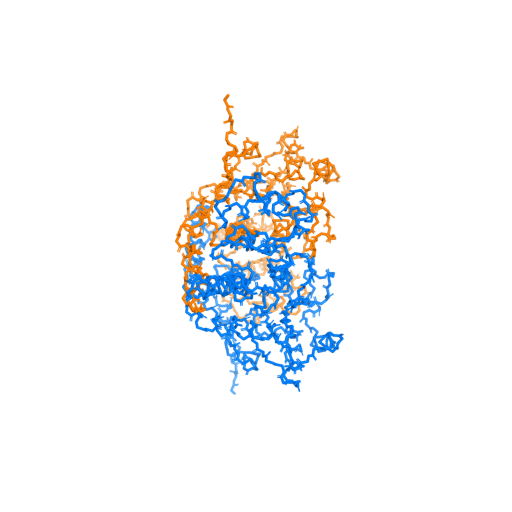TOM 4554 C CA . ASN B 1 306 ? 1.984 42.438 34.562 1 51.78 306 ASN B CA 1
ATOM 4555 C C . ASN B 1 306 ? 2.346 43.875 34.219 1 51.78 306 ASN B C 1
ATOM 4557 O O . ASN B 1 306 ? 3.049 44.125 33.219 1 51.78 306 ASN B O 1
#

Secondary structure (DSSP, 8-state):
--------GGGSPPGGGTTGGGS-HHHHHHHHHHHHTHHHHHHHHTHHHHHHHHHHHHHHHHTT--EEEEESHHHHHHHHHHHHHH-TTS-SSEEEEETT-GGGGTS--HHHHT-HHHHHHHHHHTT--TTSEEEEE-SSS--HHHHHHHHHHHHHT--EEEE-S-TTSHHHHH-SEEE-----S-SSBTSS-HHHHHHHHHHHHHHHHHHHHHTT-EETTEE------SHHHHHHHHHHHHHHHT--HHHHHHHHHHTTT-HHHHHHHHHH---HHHHHHHHHHTTT-HHHHHHHHHHHHHHHH-/--------GGGSPPGGGTTGGGS-HHHHHHHHHHHHTHHHHHHHHTHHHHHHHHHHHHHHHHTT--EEEEESHHHHHHHHHHHHHH-TTS-SSEEEEETT-GGGGTS--HHHHT-HHHHHHHHHHTT--TTSEEEEE-SSS--HHHHHHHHHHHHHT--EEEE-S-TTSHHHHH-SEEE-----S-SSBTSS-HHHHHHHHHHHHHHHHHHHHHTT-EETTEE------SHHHHHHHHHHHHHHHT--HHHHHHHHHHTTT-HHHHHHHHHH---HHHHHHHHHHTTT-HHHHHHHHHHHHHHHH-

InterPro domains:
  IPR001347 SIS domain [PF22645] (50-151)
  IPR001347 SIS domain [PS51464] (57-217)
  IPR005488 N-acetylmuramic acid 6-phosphate etherase MurQ [cd05007] (16-269)
  IPR040190 N-acetylmuramic acid 6-phosphate etherase/glucokinase regulatory protein [PTHR10088] (8-190)
  IPR046348 SIS domain superfamily [SSF53697] (10-247)

Solvent-accessible surface area (backbone atoms only — not comparable to full-atom values): 31125 Å² total; per-residue (Å²): 133,81,74,65,81,72,68,53,68,68,64,36,76,27,82,89,26,46,60,42,49,76,46,55,64,56,58,33,50,51,53,52,52,57,54,53,56,36,34,60,58,18,45,62,74,30,43,70,47,51,32,51,49,34,54,51,47,42,53,28,44,74,72,72,18,33,43,36,26,36,12,37,46,72,43,10,44,49,24,44,47,43,39,45,66,61,42,75,81,67,85,56,52,58,43,55,43,35,33,65,41,78,74,20,66,81,44,67,35,66,70,34,27,61,28,32,67,55,19,31,49,52,41,57,75,66,62,71,45,52,58,26,33,38,38,40,36,33,64,76,31,66,49,31,15,52,47,22,32,49,52,48,35,51,76,57,61,18,51,30,33,32,43,24,64,28,71,83,28,71,54,37,68,71,30,79,39,63,35,52,50,66,54,70,44,35,63,52,30,81,61,88,45,63,64,61,50,51,41,50,51,54,51,47,49,52,39,38,54,47,33,37,36,71,60,28,34,29,55,41,31,33,42,38,70,52,60,62,83,42,74,70,37,36,53,47,42,42,51,41,33,19,64,74,47,70,50,49,70,68,55,30,50,52,38,21,64,66,43,77,52,31,43,53,40,24,31,46,18,71,70,69,66,44,53,53,68,61,27,44,51,43,26,60,76,41,68,48,21,58,67,59,29,51,53,51,52,52,51,53,53,52,59,70,72,103,133,82,74,65,82,71,68,52,67,70,63,37,76,28,81,91,27,47,61,42,50,76,45,55,63,58,58,33,50,49,52,52,52,58,54,52,58,37,34,60,57,19,47,62,74,32,42,70,48,51,34,50,49,33,53,51,47,42,53,29,44,74,71,73,18,33,42,35,25,35,12,35,45,71,42,10,44,48,25,44,48,44,38,47,65,61,44,74,79,68,84,58,52,56,43,54,42,34,32,66,41,77,74,21,66,81,43,65,35,66,70,36,27,61,29,32,67,55,20,32,49,52,40,57,76,66,61,68,46,52,58,28,33,38,40,39,36,32,63,75,30,66,49,32,15,52,46,22,33,50,50,49,35,53,76,56,60,19,50,29,32,33,44,23,64,27,70,84,27,72,56,38,68,72,30,79,38,64,36,52,48,66,53,69,42,36,63,52,32,80,61,88,46,63,67,61,50,52,42,52,51,52,51,48,50,52,39,39,54,48,33,37,35,72,59,28,34,30,54,40,32,31,42,37,69,52,59,62,84,42,74,70,37,37,54,48,41,42,50,40,33,20,64,72,47,71,51,49,71,69,53,30,51,52,36,20,64,66,43,77,52,33,43,53,40,23,32,46,18,72,69,69,67,44,53,53,68,59,27,44,52,44,25,60,75,42,68,48,21,58,66,60,30,51,53,49,51,53,53,52,54,53,54,70,71,102